Protein AF-A0A7V9LGR0-F1 (afdb_monomer)

Foldseek 3Di:
DLQQCLLVLLQLVQQCCVPPVVRAQQLAEEEEEDCPSHQVQNLVSSLLRLHEYEYEDLDPVSVVVSCVQQSFPEEDPDLVRSLVVRNVCSVVSHRGGYYYNDQLLVSLVVCVVVVPAGQEYEYDAQLLDLLRQDAPPDHPVRSVVVCVPDVVVSSVRSLVRLLSNLVSQVVSVVVVHQYEYAPNCSLVSNVVVPNPCSPVHAASQVVGVVVLLLQLWAFKKKFQPVLDPQLLVVLLVVQCVVPVVPCQFVSCSVSCVVRPGDDGTDMHTGGDGAPRQLVSLLVSLQCLLVCVRPFKMKIKHPLLTLQFKAACRYNLPPLVLPCNPVPVRNVVLQVQLVVLPFPDKDWDDDRHPPGMTGMITIQMRGNDPVSNSSSLR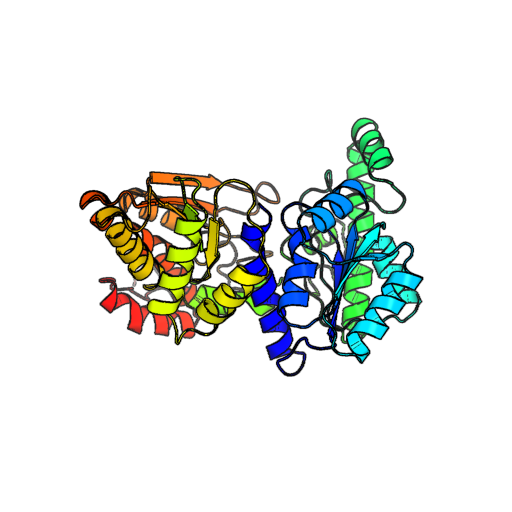NSNSNSVSSLLVNVLSPDPSSVVSCVPRQVVSVHDRDSQHDSPDPPDPPD

pLDDT: mean 94.54, std 8.43, range [40.94, 98.94]

Mean predicted aligned error: 4.14 Å

Sequence (427 aa):
GTQGVIQGTFETLRSVGKLHLGGTLQGKILLCAGMGGMGGNQPRAMTMLGGVAVCCDVDERIIRRRLEIGYADVFASSLDEAIDLATAAASRAKPLGITLIGNAVDVFEECLARGFRPDIVTEMTPAHDPLAYIPSGYTAQEAEQARLRDRDEYFTLSRESMVRQLTAMNAYADRGVVVFEYGNQIRRQCEEHGMADAMRIPGFVAAYLRPLFLEGRGPFRWTCTSGAVSDLARLDDLVLDLFSDDDIAARWIRLAQEHVPIEGLPARVCYLGFGQRKRFGLAVNELIRKGEVKGPVAFSRDNLDSGSIINPTFETENMPDGSDVISDWPYLNGLLNASAMCDLIAIQANYAMGDSVHTGVTMIADGSEEADLRLEAALTVDSGIGVVRHAQAGYGRAQEVAEKVGPAEGLHIPLWWTREATFGPDA

Nearest PDB structures (foldseek):
  2fkn-assembly2_D  TM=9.793E-01  e=2.250E-47  Bacillus subtilis
  1uwl-assembly1_B  TM=9.776E-01  e=9.733E-46  Pseudomonas putida
  2v7g-assembly1_A  TM=9.786E-01  e=1.101E-44  Pseudomonas putida
  8q9v-assembly1_A  TM=9.774E-01  e=1.881E-43  Variovorax sp. RA8
  8q9u-assembly1_A  TM=9.769E-01  e=6.833E-43  Variovorax sp. RA8

Radius of gyration: 21.99 Å; Cα contacts (8 Å, |Δi|>4): 913; chains: 1; bounding box: 70×48×61 Å

Solvent-accessible surface area (backbone atoms only — not comparable to full-atom values): 21393 Å² total; per-residue (Å²): 103,42,63,68,48,28,62,60,53,31,49,35,52,51,36,46,13,52,77,73,50,84,60,46,32,59,38,32,35,35,41,36,24,24,42,54,69,60,29,30,25,54,27,37,28,35,29,79,52,31,7,17,18,43,37,24,30,56,45,58,69,47,51,51,53,32,43,74,64,51,29,34,74,46,80,32,94,43,71,67,52,42,52,51,53,45,52,57,26,20,79,64,51,37,52,40,14,35,36,34,76,33,46,56,39,59,50,48,45,50,37,54,74,72,63,60,77,52,54,31,41,42,43,38,47,51,42,44,38,43,84,72,30,73,29,69,98,50,51,60,68,53,42,57,55,41,52,75,72,41,52,70,61,38,41,49,47,17,38,57,30,43,39,52,35,50,50,40,47,52,53,40,38,75,71,71,28,48,47,36,42,59,71,29,45,50,41,54,49,18,39,80,69,67,41,90,67,32,78,70,55,48,33,41,33,59,75,42,42,44,75,43,20,27,47,14,17,29,40,32,27,39,34,33,70,61,54,43,62,67,35,45,53,55,52,53,51,47,48,40,72,77,33,60,88,39,64,73,46,33,54,46,49,59,50,41,74,76,62,56,72,79,60,83,57,26,61,50,58,50,60,41,27,50,59,47,40,25,58,49,50,50,53,51,19,52,34,29,57,73,58,76,27,84,44,40,36,41,33,35,44,53,35,69,32,45,22,17,47,29,22,46,84,24,78,24,27,83,40,88,67,68,60,23,78,60,60,62,50,16,54,50,37,47,51,50,30,56,76,23,57,41,78,39,78,44,81,49,66,60,76,47,91,91,57,30,45,25,23,35,52,30,40,62,31,69,31,49,75,68,33,44,58,28,43,50,42,24,37,35,52,51,25,37,45,4,16,52,52,37,26,47,41,63,38,64,67,6,40,52,42,42,68,66,48,23,57,80,69,75,39,85,76,83,82,75,67,51,97,76,63,69,92,54,102,85,113

Structure (mmCIF, N/CA/C/O backbone):
data_AF-A0A7V9LGR0-F1
#
_entry.id   AF-A0A7V9LGR0-F1
#
loop_
_atom_site.group_PDB
_atom_site.id
_atom_site.type_symbol
_atom_site.label_atom_id
_atom_site.label_alt_id
_atom_site.label_comp_id
_atom_site.label_asym_id
_atom_site.label_entity_id
_atom_site.label_seq_id
_atom_site.pdbx_PDB_ins_code
_atom_site.Cartn_x
_atom_site.Cartn_y
_atom_site.Cartn_z
_atom_site.occupancy
_atom_site.B_iso_or_equiv
_atom_site.auth_seq_id
_atom_site.auth_comp_id
_atom_site.auth_asym_id
_atom_site.auth_atom_id
_atom_site.pdbx_PDB_model_num
ATOM 1 N N . GLY A 1 1 ? -5.053 9.310 -7.175 1.00 82.62 1 GLY A N 1
ATOM 2 C CA . GLY A 1 1 ? -6.294 9.079 -6.408 1.00 82.62 1 GLY A CA 1
ATOM 3 C C . GLY A 1 1 ? -6.104 7.937 -5.434 1.00 82.62 1 GLY A C 1
ATOM 4 O O . GLY A 1 1 ? -4.977 7.477 -5.261 1.00 82.62 1 GLY A O 1
ATOM 5 N N . THR A 1 2 ? -7.190 7.458 -4.834 1.00 82.12 2 THR A N 1
ATOM 6 C CA . THR A 1 2 ? -7.183 6.351 -3.857 1.00 82.12 2 THR A CA 1
ATOM 7 C C . THR A 1 2 ? -6.748 5.018 -4.487 1.00 82.12 2 THR A C 1
ATOM 9 O O . THR A 1 2 ? -6.239 4.133 -3.799 1.00 82.12 2 THR A O 1
ATOM 12 N N . GLN A 1 3 ? -6.816 4.918 -5.820 1.00 84.81 3 GLN A N 1
ATOM 13 C CA . GLN A 1 3 ? -6.360 3.758 -6.584 1.00 84.81 3 GLN A CA 1
ATOM 14 C C . GLN A 1 3 ? -4.863 3.418 -6.399 1.00 84.81 3 GLN A C 1
ATOM 16 O O . GLN A 1 3 ? -4.482 2.264 -6.554 1.00 84.81 3 GLN A O 1
ATOM 21 N N . GLY A 1 4 ? -3.995 4.374 -6.050 1.00 78.94 4 GLY A N 1
ATOM 22 C CA . GLY A 1 4 ? -2.546 4.114 -5.986 1.00 78.94 4 GLY A CA 1
ATOM 23 C C . GLY A 1 4 ? -2.138 3.004 -5.004 1.00 78.94 4 GLY A C 1
ATOM 24 O O . GLY A 1 4 ? -1.125 2.345 -5.224 1.00 78.94 4 GLY A O 1
ATOM 25 N N . VAL A 1 5 ? -2.943 2.776 -3.958 1.00 87.69 5 VAL A N 1
ATOM 26 C CA . VAL A 1 5 ? -2.609 1.885 -2.831 1.00 87.69 5 VAL A CA 1
ATOM 27 C C . VAL A 1 5 ? -3.546 0.671 -2.728 1.00 87.69 5 VAL A C 1
ATOM 29 O O . VAL A 1 5 ? -3.193 -0.321 -2.096 1.00 87.69 5 VAL A O 1
ATOM 32 N N . ILE A 1 6 ? -4.715 0.688 -3.388 1.00 95.25 6 ILE A N 1
ATOM 33 C CA . ILE A 1 6 ? -5.752 -0.345 -3.193 1.00 95.25 6 ILE A CA 1
ATOM 34 C C . ILE A 1 6 ? -5.278 -1.768 -3.517 1.00 95.25 6 ILE A C 1
ATOM 36 O O . ILE A 1 6 ? -5.672 -2.693 -2.814 1.00 95.25 6 ILE A O 1
ATOM 40 N N . GLN A 1 7 ? -4.415 -1.966 -4.523 1.00 96.94 7 GLN A N 1
ATOM 41 C CA . GLN A 1 7 ? -3.893 -3.305 -4.808 1.00 96.94 7 GLN A CA 1
ATOM 42 C C . GLN A 1 7 ? -2.981 -3.801 -3.687 1.00 96.94 7 GLN A C 1
ATOM 44 O O . GLN A 1 7 ? -3.043 -4.973 -3.340 1.00 96.94 7 GLN A O 1
ATOM 49 N N . GLY A 1 8 ? -2.181 -2.919 -3.081 1.00 96.06 8 GLY A N 1
ATOM 50 C CA . GLY A 1 8 ? -1.379 -3.268 -1.910 1.00 96.06 8 GLY A CA 1
ATOM 51 C C . GLY A 1 8 ? -2.263 -3.767 -0.769 1.00 96.06 8 GLY A C 1
ATOM 52 O O . GLY A 1 8 ? -2.007 -4.834 -0.224 1.00 96.06 8 GLY A O 1
ATOM 53 N N . THR A 1 9 ? -3.358 -3.061 -0.478 1.00 97.81 9 THR A N 1
ATOM 54 C CA . THR A 1 9 ? -4.352 -3.485 0.526 1.00 97.81 9 THR A CA 1
ATOM 55 C C . THR A 1 9 ? -5.044 -4.786 0.160 1.00 97.81 9 THR A C 1
ATOM 57 O O . THR A 1 9 ? -5.190 -5.663 1.010 1.00 97.81 9 THR A O 1
ATOM 60 N N . PHE A 1 10 ? -5.426 -4.947 -1.104 1.00 98.06 10 PHE A N 1
ATOM 61 C CA . PHE A 1 10 ? -6.003 -6.184 -1.617 1.00 98.06 10 PHE A CA 1
ATOM 62 C C . PHE A 1 10 ? -5.042 -7.367 -1.429 1.00 98.06 10 PHE A C 1
ATOM 64 O O . PHE A 1 10 ? -5.436 -8.401 -0.897 1.00 98.06 10 PHE A O 1
ATOM 71 N N . GLU A 1 11 ? -3.769 -7.218 -1.793 1.00 97.62 11 GLU A N 1
ATOM 72 C CA . GLU A 1 11 ? -2.769 -8.279 -1.663 1.00 97.62 11 GLU A CA 1
ATOM 73 C C . GLU A 1 11 ? -2.406 -8.577 -0.205 1.00 97.62 11 GLU A C 1
ATOM 75 O O . GLU A 1 11 ? -2.280 -9.747 0.164 1.00 97.62 11 GLU A O 1
ATOM 80 N N . THR A 1 12 ? -2.327 -7.556 0.654 1.00 98.12 12 THR A N 1
ATOM 81 C CA . THR A 1 12 ? -2.144 -7.739 2.100 1.00 98.12 12 THR A CA 1
ATOM 82 C C . THR A 1 12 ? -3.295 -8.550 2.692 1.00 98.12 12 THR A C 1
ATOM 84 O O . THR A 1 12 ? -3.061 -9.569 3.340 1.00 98.12 12 THR A O 1
ATOM 87 N N . LEU A 1 13 ? -4.547 -8.167 2.422 1.00 98.56 13 LEU A N 1
ATOM 88 C CA . LEU A 1 13 ? -5.721 -8.894 2.915 1.00 98.56 13 LEU A CA 1
ATOM 89 C C . LEU A 1 13 ? -5.797 -10.313 2.333 1.00 98.56 13 LEU A C 1
ATOM 91 O O . LEU A 1 13 ? -6.098 -11.266 3.053 1.00 98.56 13 LEU A O 1
ATOM 95 N N . ARG A 1 14 ? -5.466 -10.497 1.051 1.00 97.50 14 ARG A N 1
ATOM 96 C CA . ARG A 1 14 ? -5.403 -11.823 0.419 1.00 97.50 14 ARG A CA 1
ATOM 97 C C . ARG A 1 14 ? -4.366 -12.725 1.093 1.00 97.50 14 ARG A C 1
ATOM 99 O O . ARG A 1 14 ? -4.645 -13.901 1.335 1.00 97.50 14 ARG A O 1
ATOM 106 N N . SER A 1 15 ? -3.201 -12.173 1.430 1.00 98.06 15 SER A N 1
ATOM 107 C CA . SER A 1 15 ? -2.141 -12.864 2.171 1.00 98.06 15 SER A CA 1
ATOM 108 C C . SER A 1 15 ? -2.604 -13.252 3.580 1.00 98.06 15 SER A C 1
ATOM 110 O O . SER A 1 15 ? -2.469 -14.415 3.966 1.00 98.06 15 SER A O 1
ATOM 112 N N . VAL A 1 16 ? -3.280 -12.345 4.297 1.00 98.56 16 VAL A N 1
ATOM 113 C CA . VAL A 1 16 ? -3.929 -12.640 5.588 1.00 98.56 16 VAL A CA 1
ATOM 114 C C . VAL A 1 16 ? -4.929 -13.792 5.458 1.00 98.56 16 VAL A C 1
ATOM 116 O O . VAL A 1 16 ? -4.884 -14.747 6.237 1.00 98.56 16 VAL A O 1
ATOM 119 N N . GLY A 1 17 ? -5.789 -13.752 4.436 1.00 98.19 17 GLY A N 1
ATOM 120 C CA . GLY A 1 17 ? -6.741 -14.818 4.134 1.00 98.19 17 GLY A CA 1
ATOM 121 C C . GLY A 1 17 ? -6.055 -16.175 3.967 1.00 98.19 17 GLY A C 1
ATOM 122 O O . GLY A 1 17 ? -6.463 -17.163 4.580 1.00 98.19 17 GLY A O 1
ATOM 123 N N . LYS A 1 18 ? -4.969 -16.214 3.185 1.00 97.44 18 LYS A N 1
ATOM 124 C CA . LYS A 1 18 ? -4.166 -17.416 2.919 1.00 97.44 18 LYS A CA 1
ATOM 125 C C . LYS A 1 18 ? -3.465 -17.965 4.160 1.00 97.44 18 LYS A C 1
ATOM 127 O O . LYS A 1 18 ? -3.472 -19.177 4.355 1.00 97.44 18 LYS A O 1
ATOM 132 N N . LEU A 1 19 ? -2.855 -17.101 4.965 1.00 97.81 19 LEU A N 1
ATOM 133 C CA . LEU A 1 19 ? -2.015 -17.512 6.091 1.00 97.81 19 LEU A CA 1
ATOM 134 C C . LEU A 1 19 ? -2.814 -17.835 7.356 1.00 97.81 19 LEU A C 1
ATOM 136 O O . LEU A 1 19 ? -2.396 -18.693 8.129 1.00 97.81 19 LEU A O 1
ATOM 140 N N . HIS A 1 20 ? -3.954 -17.172 7.567 1.00 98.06 20 HIS A N 1
ATOM 141 C CA . HIS A 1 20 ? -4.643 -17.206 8.859 1.00 98.06 20 HIS A CA 1
ATOM 142 C C . HIS A 1 20 ? -6.112 -17.632 8.792 1.00 98.06 20 HIS A C 1
ATOM 144 O O . HIS A 1 20 ? -6.635 -18.130 9.786 1.00 98.06 20 HIS A O 1
ATOM 150 N N . LEU A 1 21 ? -6.793 -17.465 7.651 1.00 97.69 21 LEU A N 1
ATOM 151 C CA . LEU A 1 21 ? -8.257 -17.599 7.563 1.00 97.69 21 LEU A CA 1
ATOM 152 C C . LEU A 1 21 ? -8.716 -18.657 6.546 1.00 97.69 21 LEU A C 1
ATOM 154 O O . LEU A 1 21 ? -9.828 -18.594 6.026 1.00 97.69 21 LEU A O 1
ATOM 158 N N . GLY A 1 22 ? -7.872 -19.656 6.272 1.00 95.44 22 GLY A N 1
ATOM 159 C CA . GLY A 1 22 ? -8.236 -20.810 5.442 1.00 95.44 22 GLY A CA 1
ATOM 160 C C . GLY A 1 22 ? -8.305 -20.525 3.938 1.00 95.44 22 GLY A C 1
ATOM 161 O O . GLY A 1 22 ? -8.948 -21.272 3.207 1.00 95.44 22 GLY A O 1
ATOM 162 N N . GLY A 1 23 ? -7.659 -19.459 3.461 1.00 96.44 23 GLY A N 1
ATOM 163 C CA . GLY A 1 23 ? -7.549 -19.144 2.033 1.00 96.44 23 GLY A CA 1
ATOM 164 C C . GLY A 1 23 ? -8.657 -18.265 1.460 1.00 96.44 23 GLY A C 1
ATOM 165 O O . GLY A 1 23 ? -8.629 -17.983 0.264 1.00 96.44 23 GLY A O 1
ATOM 166 N N . THR A 1 24 ? -9.615 -17.811 2.270 1.00 96.81 24 THR A N 1
ATOM 167 C CA . THR A 1 24 ? -10.736 -16.983 1.804 1.00 96.81 24 THR A CA 1
ATOM 168 C C . THR A 1 24 ? -11.110 -15.904 2.816 1.00 96.81 24 THR A C 1
ATOM 170 O O . THR A 1 24 ? -10.963 -16.092 4.022 1.00 96.81 24 THR A O 1
ATOM 173 N N . LEU A 1 25 ? -11.616 -14.774 2.314 1.00 98.44 25 LEU A N 1
ATOM 174 C CA . LEU A 1 25 ? -12.207 -13.704 3.124 1.00 98.44 25 LEU A CA 1
ATOM 175 C C . LEU A 1 25 ? -13.735 -13.668 3.033 1.00 98.44 25 LEU A C 1
ATOM 177 O O . LEU A 1 25 ? -14.374 -12.813 3.640 1.00 98.44 25 LEU A O 1
ATOM 181 N N . GLN A 1 26 ? -14.340 -14.612 2.314 1.00 98.31 26 GLN A N 1
ATOM 182 C CA . GLN A 1 26 ? -15.788 -14.720 2.246 1.00 98.31 26 GLN A CA 1
ATOM 183 C C . GLN A 1 26 ? -16.376 -14.987 3.637 1.00 98.31 26 GLN A C 1
ATOM 185 O O . GLN A 1 26 ? -15.985 -15.931 4.324 1.00 98.31 26 GLN A O 1
ATOM 190 N N . GLY A 1 27 ? -17.319 -14.138 4.052 1.00 98.00 27 GLY A N 1
ATOM 191 C CA . GLY A 1 27 ? -17.917 -14.206 5.388 1.00 98.00 27 GLY A CA 1
ATOM 192 C C . GLY A 1 27 ? -16.982 -13.780 6.525 1.00 98.00 27 GLY A C 1
ATOM 193 O O . GLY A 1 27 ? -17.302 -14.030 7.684 1.00 98.00 27 GLY A O 1
ATOM 194 N N . LYS A 1 28 ? -15.838 -13.157 6.209 1.00 98.81 28 LYS A N 1
ATOM 195 C CA . LYS A 1 28 ? -14.891 -12.600 7.181 1.00 98.81 28 LYS A CA 1
ATOM 196 C C . LYS A 1 28 ? -15.118 -11.112 7.380 1.00 98.81 28 LYS A C 1
ATOM 198 O O . LYS A 1 28 ? -15.481 -10.415 6.431 1.00 98.81 28 LYS A O 1
ATOM 203 N N . ILE A 1 29 ? -14.892 -10.637 8.601 1.00 98.88 29 ILE A N 1
ATOM 204 C CA . ILE A 1 29 ? -15.074 -9.236 8.983 1.00 98.88 29 ILE A CA 1
ATOM 205 C C . ILE A 1 29 ? -13.719 -8.580 9.253 1.00 98.88 29 ILE A C 1
ATOM 207 O O . ILE A 1 29 ? -12.942 -9.047 10.086 1.00 98.88 29 ILE A O 1
ATOM 211 N N . LEU A 1 30 ? -13.479 -7.458 8.580 1.00 98.94 30 LEU A N 1
ATOM 212 C CA . LEU A 1 30 ? -12.407 -6.508 8.850 1.00 98.94 30 LEU A CA 1
ATOM 213 C C . LEU A 1 30 ? -12.965 -5.334 9.663 1.00 98.94 30 LEU A C 1
ATOM 215 O O . LEU A 1 30 ? -13.876 -4.652 9.197 1.00 98.94 30 LEU A O 1
ATOM 219 N N . LEU A 1 31 ? -12.400 -5.065 10.839 1.00 98.94 31 LEU A N 1
ATOM 220 C CA . LEU A 1 31 ? -12.589 -3.800 11.553 1.00 98.94 31 LEU A CA 1
ATOM 221 C C . LEU A 1 31 ? -11.371 -2.909 11.297 1.00 98.94 31 LEU A C 1
ATOM 223 O O . LEU A 1 31 ? -10.237 -3.328 11.524 1.00 98.94 31 LEU A O 1
ATOM 227 N N . CYS A 1 32 ? -11.595 -1.694 10.805 1.00 98.75 32 CYS A N 1
ATOM 228 C CA . CYS A 1 32 ? -10.516 -0.766 10.493 1.00 98.75 32 CYS A CA 1
ATOM 229 C C . CYS A 1 32 ? -10.887 0.706 10.701 1.00 98.75 32 CYS A C 1
ATOM 231 O O . CYS A 1 32 ? -12.021 1.047 11.054 1.00 98.75 32 CYS A O 1
ATOM 233 N N . ALA A 1 33 ? -9.901 1.583 10.519 1.00 98.56 33 ALA A N 1
ATOM 234 C CA . ALA A 1 33 ? -10.057 3.022 10.675 1.00 98.56 33 ALA A CA 1
ATOM 235 C C . ALA A 1 33 ? -9.258 3.815 9.634 1.00 98.56 33 ALA A C 1
ATOM 237 O O . ALA A 1 33 ? -8.258 3.330 9.095 1.00 98.56 33 ALA A O 1
ATOM 238 N N . GLY A 1 34 ? -9.699 5.051 9.391 1.00 97.50 34 GLY A N 1
ATOM 239 C CA . GLY A 1 34 ? -9.083 6.006 8.473 1.00 97.50 34 GLY A CA 1
ATOM 240 C C . GLY A 1 34 ? -9.626 5.879 7.050 1.00 97.50 34 GLY A C 1
ATOM 241 O O . GLY A 1 34 ? -9.299 4.947 6.323 1.00 97.50 34 GLY A O 1
ATOM 242 N N . MET A 1 35 ? -10.415 6.862 6.615 1.00 96.25 35 MET A N 1
ATOM 243 C CA . MET A 1 35 ? -11.069 6.918 5.298 1.00 96.25 35 MET A CA 1
ATOM 244 C C . MET A 1 35 ? -10.456 7.978 4.368 1.00 96.25 35 MET A C 1
ATOM 246 O O . MET A 1 35 ? -11.022 8.316 3.322 1.00 96.25 35 MET A O 1
ATOM 250 N N . GLY A 1 36 ? -9.273 8.488 4.731 1.00 93.44 36 GLY A N 1
ATOM 251 C CA . GLY A 1 36 ? -8.513 9.502 3.998 1.00 93.44 36 GLY A CA 1
ATOM 252 C C . GLY A 1 36 ? -8.037 9.062 2.606 1.00 93.44 36 GLY A C 1
ATOM 253 O O . GLY A 1 36 ? -8.588 8.158 1.982 1.00 93.44 36 GLY A O 1
ATOM 254 N N . GLY A 1 37 ? -7.026 9.745 2.056 1.00 89.62 37 GLY A N 1
ATOM 255 C CA . GLY A 1 37 ? -6.510 9.511 0.693 1.00 89.62 37 GLY A CA 1
ATOM 256 C C . GLY A 1 37 ? -6.184 8.046 0.390 1.00 89.62 37 GLY A C 1
ATOM 257 O O . GLY A 1 37 ? -6.645 7.507 -0.618 1.00 89.62 37 GLY A O 1
ATOM 258 N N . MET A 1 38 ? -5.433 7.418 1.297 1.00 91.00 38 MET A N 1
ATOM 259 C CA . MET A 1 38 ? -5.029 6.014 1.218 1.00 91.00 38 MET A CA 1
ATOM 260 C C . MET A 1 38 ? -6.036 5.113 1.940 1.00 91.00 38 MET A C 1
ATOM 262 O O . MET A 1 38 ? -6.642 4.270 1.292 1.00 91.00 38 MET A O 1
ATOM 266 N N . GLY A 1 39 ? -6.308 5.356 3.228 1.00 94.12 39 GLY A N 1
ATOM 267 C CA . GLY A 1 39 ? -7.173 4.502 4.058 1.00 94.12 39 GLY A CA 1
ATOM 268 C C . GLY A 1 39 ? -8.587 4.247 3.525 1.00 94.12 39 GLY A C 1
ATOM 269 O O . GLY A 1 39 ? -9.145 3.175 3.756 1.00 94.12 39 GLY A O 1
ATOM 270 N N . GLY A 1 40 ? -9.131 5.154 2.704 1.00 95.25 40 GLY A N 1
ATOM 271 C CA . GLY A 1 40 ? -10.428 4.963 2.053 1.00 95.25 40 GLY A CA 1
ATOM 272 C C . GLY A 1 40 ? -10.513 3.741 1.131 1.00 95.25 40 GLY A C 1
ATOM 273 O O . GLY A 1 40 ? -11.614 3.357 0.760 1.00 95.25 40 GLY A O 1
ATOM 274 N N . ASN A 1 41 ? -9.392 3.109 0.761 1.00 95.62 41 ASN A N 1
ATOM 275 C CA . ASN A 1 41 ? -9.405 1.893 -0.053 1.00 95.62 41 ASN A CA 1
ATOM 276 C C . ASN A 1 41 ? -9.756 0.608 0.725 1.00 95.62 41 ASN A C 1
ATOM 278 O O . ASN A 1 41 ? -10.132 -0.381 0.091 1.00 95.62 41 ASN A O 1
ATOM 282 N N . GLN A 1 42 ? -9.650 0.616 2.062 1.00 98.00 42 GLN A N 1
ATOM 283 C CA . GLN A 1 42 ? -9.774 -0.585 2.899 1.00 98.00 42 GLN A CA 1
ATOM 284 C C . GLN A 1 42 ? -11.109 -1.325 2.700 1.00 98.00 42 GLN A C 1
ATOM 286 O O . GLN A 1 42 ? -11.075 -2.540 2.471 1.00 98.00 42 GLN A O 1
ATOM 291 N N . PRO A 1 43 ? -12.283 -0.651 2.692 1.00 98.25 43 PRO A N 1
ATOM 292 C CA . PRO A 1 43 ? -13.553 -1.352 2.520 1.00 98.25 43 PRO A CA 1
ATOM 293 C C . PRO A 1 43 ? -13.687 -1.981 1.132 1.00 98.25 43 PRO A C 1
ATOM 295 O O . PRO A 1 43 ? -14.107 -3.134 1.003 1.00 98.25 43 PRO A O 1
ATOM 298 N N . ARG A 1 44 ? -13.284 -1.264 0.075 1.00 97.94 44 ARG A N 1
ATOM 299 C CA . ARG A 1 44 ? -13.352 -1.799 -1.288 1.00 97.94 44 ARG A CA 1
ATOM 300 C C . ARG A 1 44 ? -12.392 -2.971 -1.493 1.00 97.94 44 ARG A C 1
ATOM 302 O O . ARG A 1 44 ? -12.806 -3.977 -2.057 1.00 97.94 44 ARG A O 1
ATOM 309 N N . ALA A 1 45 ? -11.165 -2.899 -0.975 1.00 98.12 45 ALA A N 1
ATOM 310 C CA . ALA A 1 45 ? -10.212 -4.011 -1.037 1.00 98.12 45 ALA A CA 1
ATOM 311 C C . ALA A 1 45 ? -10.769 -5.286 -0.375 1.00 98.12 45 ALA A C 1
ATOM 313 O O . ALA A 1 45 ? -10.697 -6.368 -0.958 1.00 98.12 45 ALA A O 1
ATOM 314 N N . MET A 1 46 ? -11.382 -5.152 0.807 1.00 98.62 46 MET A N 1
ATOM 315 C CA . MET A 1 46 ? -12.004 -6.272 1.519 1.00 98.62 46 MET A CA 1
ATOM 316 C C . MET A 1 46 ? -13.202 -6.855 0.756 1.00 98.62 46 MET A C 1
ATOM 318 O O . MET A 1 46 ? -13.320 -8.073 0.610 1.00 98.62 46 MET A O 1
ATOM 322 N N . THR A 1 47 ? -14.082 -6.002 0.224 1.00 98.56 47 THR A N 1
ATOM 323 C CA . THR A 1 47 ? -15.277 -6.460 -0.510 1.00 98.56 47 THR A CA 1
ATOM 324 C C . THR A 1 47 ? -14.940 -7.129 -1.842 1.00 98.56 47 THR A C 1
ATOM 326 O O . THR A 1 47 ? -15.568 -8.130 -2.182 1.00 98.56 47 THR A O 1
ATOM 329 N N . MET A 1 48 ? -13.895 -6.678 -2.547 1.00 97.88 48 MET A N 1
ATOM 330 C CA . MET A 1 48 ? -13.367 -7.345 -3.752 1.00 97.88 48 MET A CA 1
ATOM 331 C C . MET A 1 48 ? -12.844 -8.767 -3.473 1.00 97.88 48 MET A C 1
ATOM 333 O O . MET A 1 48 ? -12.748 -9.587 -4.386 1.00 97.88 48 MET A O 1
ATOM 337 N N . LEU A 1 49 ? -12.514 -9.083 -2.216 1.00 98.12 49 LEU A N 1
ATOM 338 C CA . LEU A 1 49 ? -12.115 -10.422 -1.763 1.00 98.12 49 LEU A CA 1
ATOM 339 C C . LEU A 1 49 ? -13.285 -11.240 -1.193 1.00 98.12 49 LEU A C 1
ATOM 341 O O . LEU A 1 49 ? -13.082 -12.339 -0.677 1.00 98.12 49 LEU A O 1
ATOM 345 N N . GLY A 1 50 ? -14.510 -10.724 -1.297 1.00 97.88 50 GLY A N 1
ATOM 346 C CA . GLY A 1 50 ? -15.722 -11.379 -0.816 1.00 97.88 50 GLY A CA 1
ATOM 347 C C . GLY A 1 50 ? -16.073 -11.079 0.648 1.00 97.88 50 GLY A C 1
ATOM 348 O O . GLY A 1 50 ? -17.033 -11.644 1.176 1.00 97.88 50 GLY A O 1
ATOM 349 N N . GLY A 1 51 ? -15.283 -10.233 1.311 1.00 98.69 51 GLY A N 1
ATOM 350 C CA . GLY A 1 51 ? -15.377 -9.963 2.738 1.00 98.69 51 GLY A CA 1
ATOM 351 C C . GLY A 1 51 ? -16.270 -8.788 3.116 1.00 98.69 51 GLY A C 1
ATOM 352 O O . GLY A 1 51 ? -16.816 -8.075 2.273 1.00 98.69 51 GLY A O 1
ATOM 353 N N . VAL A 1 52 ? -16.393 -8.581 4.422 1.00 98.94 52 VAL A N 1
ATOM 354 C CA . VAL A 1 52 ? -17.129 -7.475 5.036 1.00 98.94 52 VAL A CA 1
ATOM 355 C C . VAL A 1 52 ? -16.139 -6.556 5.735 1.00 98.94 52 VAL A C 1
ATOM 357 O O . VAL A 1 52 ? -15.230 -7.032 6.411 1.00 98.94 52 VAL A O 1
ATOM 360 N N . ALA A 1 53 ? -16.309 -5.247 5.597 1.00 98.88 53 ALA A N 1
ATOM 361 C CA . ALA A 1 53 ? -15.492 -4.259 6.289 1.00 98.88 53 ALA A CA 1
ATOM 362 C C . ALA A 1 53 ? -16.365 -3.293 7.084 1.00 98.88 53 ALA A C 1
ATOM 364 O O . ALA A 1 53 ? -17.377 -2.822 6.577 1.00 98.88 53 ALA A O 1
ATOM 365 N N . VAL A 1 54 ? -15.930 -2.958 8.295 1.00 98.88 54 VAL A N 1
ATOM 366 C CA . VAL A 1 54 ? -16.404 -1.815 9.077 1.00 98.88 54 VAL A CA 1
ATOM 367 C C . VAL A 1 54 ? -15.231 -0.853 9.196 1.00 98.88 54 VAL A C 1
ATOM 369 O O . VAL A 1 54 ? -14.218 -1.198 9.801 1.00 98.88 54 VAL A O 1
ATOM 372 N N . CYS A 1 55 ? -15.344 0.329 8.594 1.00 98.75 55 CYS A N 1
ATOM 373 C CA . CYS A 1 55 ? -14.306 1.354 8.645 1.00 98.75 55 CYS A CA 1
ATOM 374 C C . CYS A 1 55 ? -14.840 2.631 9.285 1.00 98.75 55 CYS A C 1
ATOM 376 O O . CYS A 1 55 ? -15.791 3.234 8.779 1.00 98.75 55 CYS A O 1
ATOM 378 N N . CYS A 1 56 ? -14.216 3.050 10.383 1.00 98.44 56 CYS A N 1
ATOM 379 C CA . CYS A 1 56 ? -14.559 4.303 11.042 1.00 98.44 56 CYS A CA 1
ATOM 380 C C . CYS A 1 56 ? -13.661 5.465 10.599 1.00 98.44 56 CYS A C 1
ATOM 382 O O . CYS A 1 56 ? -12.492 5.284 10.249 1.00 98.44 56 CYS A O 1
ATOM 384 N N . ASP A 1 57 ? -14.232 6.665 10.599 1.00 98.44 57 ASP A N 1
ATOM 385 C CA . ASP A 1 57 ? -13.510 7.931 10.490 1.00 98.44 57 ASP A CA 1
ATOM 386 C C . ASP A 1 57 ? -14.286 8.999 11.270 1.00 98.44 57 ASP A C 1
ATOM 388 O O . ASP A 1 57 ? -15.510 8.929 11.397 1.00 98.44 57 ASP A O 1
ATOM 392 N N . VAL A 1 58 ? -13.584 9.986 11.812 1.00 97.38 58 VAL A N 1
ATOM 393 C CA . VAL A 1 58 ? -14.197 11.060 12.599 1.00 97.38 58 VAL A CA 1
ATOM 394 C C . VAL A 1 58 ? -14.776 12.168 11.711 1.00 97.38 58 VAL A C 1
ATOM 396 O O . VAL A 1 58 ? -15.676 12.888 12.141 1.00 97.38 58 VAL A O 1
ATOM 399 N N . ASP A 1 59 ? -14.300 12.313 10.468 1.00 96.06 59 ASP A N 1
ATOM 400 C CA . ASP A 1 59 ? -14.784 13.330 9.534 1.00 96.06 59 ASP A C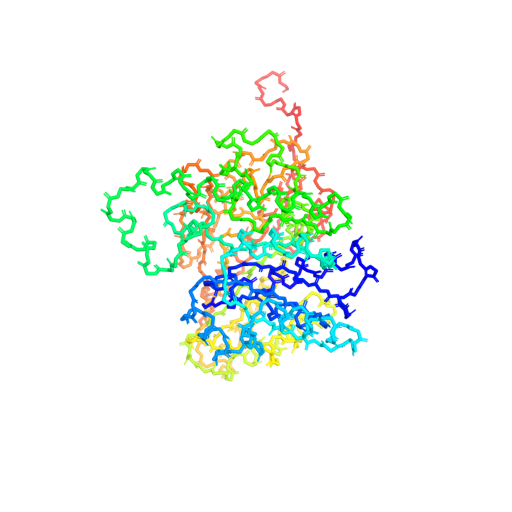A 1
ATOM 401 C C . ASP A 1 59 ? -15.822 12.752 8.561 1.00 96.06 59 ASP A C 1
ATOM 403 O O . ASP A 1 59 ? -15.516 12.091 7.562 1.00 96.06 59 ASP A O 1
ATOM 407 N N . GLU A 1 60 ? -17.087 13.081 8.814 1.00 95.75 60 GLU A N 1
ATOM 408 C CA . GLU A 1 60 ? -18.217 12.708 7.964 1.00 95.75 60 GLU A CA 1
ATOM 409 C C . GLU A 1 60 ? -18.026 13.107 6.491 1.00 95.75 60 GLU A C 1
ATOM 411 O O . GLU A 1 60 ? -18.458 12.385 5.589 1.00 95.75 60 GLU A O 1
ATOM 416 N N . ARG A 1 61 ? -17.360 14.236 6.215 1.00 95.94 61 ARG A N 1
ATOM 417 C CA . ARG A 1 61 ? -17.149 14.715 4.839 1.00 95.94 61 ARG A CA 1
ATOM 418 C C . ARG A 1 61 ? -16.275 13.743 4.057 1.00 95.94 61 ARG A C 1
ATOM 420 O O . ARG A 1 61 ? -16.537 13.493 2.879 1.00 95.94 61 ARG A O 1
ATOM 427 N N . ILE A 1 62 ? -15.264 13.173 4.714 1.00 95.50 62 ILE A N 1
ATOM 428 C CA . ILE A 1 62 ? -14.374 12.170 4.126 1.00 95.50 62 ILE A CA 1
ATOM 429 C C . ILE A 1 62 ? -15.165 10.892 3.833 1.00 95.50 62 ILE A C 1
ATOM 431 O O . ILE A 1 62 ? -15.100 10.381 2.714 1.00 95.50 62 ILE A O 1
ATOM 435 N N . ILE A 1 63 ? -15.974 10.421 4.787 1.00 96.88 63 ILE A N 1
ATOM 436 C CA . ILE A 1 63 ? -16.830 9.237 4.610 1.00 96.88 63 ILE A CA 1
ATOM 437 C C . ILE A 1 63 ? -17.776 9.411 3.420 1.00 96.88 63 ILE A C 1
ATOM 439 O O . ILE A 1 63 ? -17.807 8.565 2.522 1.00 96.88 63 ILE A O 1
ATOM 443 N N . ARG A 1 64 ? -18.509 10.531 3.374 1.00 96.69 64 ARG A N 1
ATOM 444 C CA . ARG A 1 64 ? -19.451 10.832 2.287 1.00 96.69 64 ARG A CA 1
ATOM 445 C C . ARG A 1 64 ? -18.754 10.825 0.934 1.00 96.69 64 ARG A C 1
ATOM 447 O O . ARG A 1 64 ? -19.234 10.177 0.009 1.00 96.69 64 ARG A O 1
ATOM 454 N N . ARG A 1 65 ? -17.566 11.428 0.845 1.00 95.00 65 ARG A N 1
ATOM 455 C CA . ARG A 1 65 ? -16.766 11.424 -0.382 1.00 95.00 65 ARG A CA 1
ATOM 456 C C . ARG A 1 65 ? -16.384 10.012 -0.841 1.00 95.00 65 ARG A C 1
ATOM 458 O O . ARG A 1 65 ? -16.367 9.751 -2.042 1.00 95.00 65 ARG A O 1
ATOM 465 N N . ARG A 1 66 ? -16.070 9.091 0.078 1.00 94.94 66 ARG A N 1
ATOM 466 C CA . ARG A 1 66 ? -15.734 7.693 -0.265 1.00 94.94 66 ARG A CA 1
ATOM 467 C C . ARG A 1 66 ? -16.940 6.881 -0.709 1.00 94.94 66 ARG A C 1
ATOM 469 O O . ARG A 1 66 ? -16.797 6.092 -1.642 1.00 94.94 66 ARG A O 1
ATOM 476 N N . LEU A 1 67 ? -18.101 7.106 -0.100 1.00 95.88 67 LEU A N 1
ATOM 477 C CA . LEU A 1 67 ? -19.364 6.516 -0.546 1.00 95.88 67 LEU A CA 1
ATOM 478 C C . LEU A 1 67 ? -19.733 7.009 -1.951 1.00 95.88 67 LEU A C 1
ATOM 480 O O . LEU A 1 67 ? -20.005 6.196 -2.825 1.00 95.88 67 LEU A O 1
ATOM 484 N N . GLU A 1 68 ? -19.653 8.321 -2.196 1.00 95.31 68 GLU A N 1
ATOM 485 C CA . GLU A 1 68 ? -19.952 8.929 -3.502 1.00 95.31 68 GLU A CA 1
ATOM 486 C C . GLU A 1 68 ? -19.081 8.377 -4.638 1.00 95.31 68 GLU A C 1
ATOM 488 O O . GLU A 1 68 ? -19.576 8.157 -5.741 1.00 95.31 68 GLU A O 1
ATOM 493 N N . ILE A 1 69 ? -17.786 8.156 -4.384 1.00 93.19 69 ILE A N 1
ATOM 494 C CA . ILE A 1 69 ? -16.857 7.615 -5.390 1.00 93.19 69 ILE A CA 1
ATOM 495 C C . ILE A 1 69 ? -17.005 6.086 -5.539 1.00 93.19 69 ILE A C 1
ATOM 497 O O . ILE A 1 69 ? -16.586 5.528 -6.549 1.00 93.19 69 ILE A O 1
ATOM 501 N N . GLY A 1 70 ? -17.605 5.395 -4.564 1.00 94.06 70 GLY A N 1
ATOM 502 C CA . GLY A 1 70 ? -17.809 3.944 -4.603 1.00 94.06 70 GLY A CA 1
ATOM 503 C C . GLY A 1 70 ? -16.701 3.116 -3.943 1.00 94.06 70 GLY A C 1
ATOM 504 O O . GLY A 1 70 ? -16.541 1.939 -4.266 1.00 94.06 70 GLY A O 1
ATOM 505 N N . TYR A 1 71 ? -15.946 3.682 -2.997 1.00 96.00 71 TYR A N 1
ATOM 506 C CA . TYR A 1 71 ? -14.956 2.940 -2.195 1.00 96.00 71 TYR A CA 1
ATOM 507 C C . TYR A 1 71 ? -15.539 2.283 -0.927 1.00 96.00 71 TYR A C 1
ATOM 509 O O . TYR A 1 71 ? -14.848 1.525 -0.248 1.00 96.00 71 TYR A O 1
ATOM 517 N N . ALA A 1 72 ? -16.810 2.539 -0.625 1.00 96.81 72 ALA A N 1
ATOM 518 C CA . ALA A 1 72 ? -17.604 1.839 0.381 1.00 96.81 72 ALA A CA 1
ATOM 519 C C . ALA A 1 72 ? -19.061 1.744 -0.100 1.00 96.81 72 ALA A C 1
ATOM 521 O O . ALA A 1 72 ? -19.417 2.393 -1.085 1.00 96.81 72 ALA A O 1
ATOM 522 N N . ASP A 1 73 ? -19.890 0.942 0.571 1.00 98.12 73 ASP A N 1
ATOM 523 C CA . ASP A 1 73 ? -21.238 0.616 0.092 1.00 98.12 73 ASP A CA 1
ATOM 524 C C . ASP A 1 73 ? -22.344 1.284 0.919 1.00 98.12 73 ASP A C 1
ATOM 526 O O . ASP A 1 73 ? -23.322 1.773 0.356 1.00 98.12 73 ASP A O 1
ATOM 530 N N . VAL A 1 74 ? -22.218 1.296 2.252 1.00 98.50 74 VAL A N 1
ATOM 531 C CA . VAL A 1 74 ? -23.272 1.793 3.150 1.00 98.50 74 VAL A CA 1
ATOM 532 C C . VAL A 1 74 ? -22.719 2.617 4.305 1.00 98.50 74 VAL A C 1
ATOM 534 O O . VAL A 1 74 ? -21.611 2.390 4.788 1.00 98.50 74 VAL A O 1
ATOM 537 N N . PHE A 1 75 ? -23.544 3.548 4.773 1.00 98.44 75 PHE A N 1
ATOM 538 C CA . PHE A 1 75 ? -23.314 4.341 5.970 1.00 98.44 75 PHE A CA 1
ATOM 539 C C . PHE A 1 75 ? -24.133 3.780 7.134 1.00 98.44 75 PHE A C 1
ATOM 541 O O . PHE A 1 75 ? -25.351 3.683 7.009 1.00 98.44 75 PHE A O 1
ATOM 548 N N . ALA A 1 76 ? -23.481 3.438 8.244 1.00 98.50 76 ALA A N 1
ATOM 549 C CA . ALA A 1 76 ? -24.149 3.078 9.489 1.00 98.50 76 ALA A CA 1
ATOM 550 C C . ALA A 1 76 ? -24.310 4.317 10.380 1.00 98.50 76 ALA A C 1
ATOM 552 O O . ALA A 1 76 ? -23.362 5.073 10.596 1.00 98.50 76 ALA A O 1
ATOM 553 N N . SER A 1 77 ? -25.514 4.512 10.911 1.00 96.88 77 SER A N 1
ATOM 554 C CA . SER A 1 77 ? -25.870 5.640 11.778 1.00 96.88 77 SER A CA 1
ATOM 555 C C . SER A 1 77 ? -25.411 5.466 13.228 1.00 96.88 77 SER A C 1
ATOM 557 O O . SER A 1 77 ? -25.375 6.437 13.983 1.00 96.88 77 SER A O 1
ATOM 559 N N . SER A 1 78 ? -25.046 4.245 13.622 1.00 98.38 78 SER A N 1
ATOM 560 C CA . SER A 1 78 ? -24.538 3.918 14.952 1.00 98.38 78 SER A CA 1
ATOM 561 C C . SER A 1 78 ? -23.608 2.707 14.913 1.00 98.38 78 SER A C 1
ATOM 563 O O . SER A 1 78 ? -23.574 1.950 13.939 1.00 98.38 78 SER A O 1
ATOM 565 N N . LEU A 1 79 ? -22.865 2.499 16.003 1.00 98.56 79 LEU A N 1
ATOM 566 C CA . LEU A 1 79 ? -22.045 1.303 16.164 1.00 98.56 79 LEU A CA 1
ATOM 567 C C . LEU A 1 79 ? -22.894 0.020 16.216 1.00 98.56 79 LEU A C 1
ATOM 569 O O . LEU A 1 79 ? -22.481 -0.992 15.656 1.00 98.56 79 LEU A O 1
ATOM 573 N N . ASP A 1 80 ? -24.080 0.071 16.834 1.00 98.50 80 ASP A N 1
ATOM 574 C CA . ASP A 1 80 ? -25.014 -1.065 16.859 1.00 98.50 80 ASP A CA 1
ATOM 575 C C . ASP A 1 80 ? -25.396 -1.488 15.441 1.00 98.50 80 ASP A C 1
ATOM 577 O O . ASP A 1 80 ? -25.232 -2.646 15.063 1.00 98.50 80 ASP A O 1
ATOM 581 N N . GLU A 1 81 ? -25.817 -0.522 14.621 1.00 98.69 81 GLU A N 1
ATOM 582 C CA . GLU A 1 81 ? -26.182 -0.782 13.232 1.00 98.69 81 GLU A CA 1
ATOM 583 C C . GLU A 1 81 ? -24.988 -1.319 12.433 1.00 98.69 81 GLU A C 1
ATOM 585 O O . GLU A 1 81 ? -25.139 -2.257 11.651 1.00 98.69 81 GLU A O 1
ATOM 590 N N . ALA A 1 82 ? -23.786 -0.769 12.642 1.00 98.81 82 ALA A N 1
ATOM 591 C CA . ALA A 1 82 ? -22.582 -1.237 11.962 1.00 98.81 82 ALA A CA 1
ATOM 592 C C . ALA A 1 82 ? -22.269 -2.710 12.285 1.00 98.81 82 ALA A C 1
ATOM 594 O O . ALA A 1 82 ? -21.986 -3.491 11.373 1.00 98.81 82 ALA A O 1
ATOM 595 N N . ILE A 1 83 ? -22.353 -3.103 13.561 1.00 98.75 83 ILE A N 1
ATOM 596 C CA . ILE A 1 83 ? -22.125 -4.483 14.017 1.00 98.75 83 ILE A CA 1
ATOM 597 C C . ILE A 1 83 ? -23.209 -5.425 13.477 1.00 98.75 83 ILE A C 1
ATOM 599 O O . ILE A 1 83 ? -22.884 -6.513 12.985 1.00 98.75 83 ILE A O 1
ATOM 603 N N . ASP A 1 84 ? -24.476 -5.011 13.516 1.00 98.69 84 ASP A N 1
ATOM 604 C CA . ASP A 1 84 ? -25.605 -5.802 13.019 1.00 98.69 84 ASP A CA 1
ATOM 605 C C . ASP A 1 84 ? -25.496 -6.044 11.510 1.00 98.69 84 ASP A C 1
ATOM 607 O O . ASP A 1 84 ? -25.596 -7.185 11.042 1.00 98.69 84 ASP A O 1
ATOM 611 N N . LEU A 1 85 ? -25.221 -4.988 10.738 1.00 98.81 85 LEU A N 1
ATOM 612 C CA . LEU A 1 85 ? -24.993 -5.081 9.298 1.00 98.81 85 LEU A CA 1
ATOM 613 C C . LEU A 1 85 ? -23.810 -5.997 8.986 1.00 98.81 85 LEU A C 1
ATOM 615 O O . LEU A 1 85 ? -23.933 -6.868 8.120 1.00 98.81 85 LEU A O 1
ATOM 619 N N . ALA A 1 86 ? -22.692 -5.837 9.700 1.00 98.88 86 ALA A N 1
ATOM 620 C CA . ALA A 1 86 ? -21.490 -6.622 9.460 1.00 98.88 86 ALA A CA 1
ATOM 621 C C . ALA A 1 86 ? -21.727 -8.112 9.728 1.00 98.88 86 ALA A C 1
ATOM 623 O O . ALA A 1 86 ? -21.439 -8.959 8.880 1.00 98.88 86 ALA A O 1
ATOM 624 N N . THR A 1 87 ? -22.334 -8.432 10.870 1.00 98.69 87 THR A N 1
ATOM 625 C CA . THR A 1 87 ? -22.631 -9.809 11.286 1.00 98.69 87 THR A CA 1
ATOM 626 C C . THR A 1 87 ? -23.643 -10.469 10.345 1.00 98.69 87 THR A C 1
ATOM 628 O O . THR A 1 87 ? -23.480 -11.622 9.925 1.00 98.69 87 THR A O 1
ATOM 631 N N . ALA A 1 88 ? -24.681 -9.734 9.940 1.00 98.75 88 ALA A N 1
ATOM 632 C CA . ALA A 1 88 ? -25.691 -10.236 9.016 1.00 98.75 88 ALA A CA 1
ATOM 633 C C . ALA A 1 88 ? -25.151 -10.403 7.582 1.00 98.75 88 ALA A C 1
ATOM 635 O O . ALA A 1 88 ? -25.590 -11.292 6.850 1.00 98.75 88 ALA A O 1
ATOM 636 N N . ALA A 1 89 ? -24.224 -9.554 7.137 1.00 98.81 89 ALA A N 1
ATOM 637 C CA . ALA A 1 89 ? -23.568 -9.694 5.837 1.00 98.81 89 ALA A CA 1
ATOM 638 C C . ALA A 1 89 ? -22.594 -10.882 5.832 1.00 98.81 89 ALA A C 1
ATOM 640 O O . ALA A 1 89 ? -22.665 -11.727 4.937 1.00 98.81 89 ALA A O 1
ATOM 641 N N . ALA A 1 90 ? -21.773 -11.002 6.878 1.00 98.69 90 ALA A N 1
ATOM 642 C CA . ALA A 1 90 ? -20.790 -12.068 7.031 1.00 98.69 90 ALA A CA 1
ATOM 643 C C . ALA A 1 90 ? -21.448 -13.455 7.096 1.00 98.69 90 ALA A C 1
ATOM 645 O O . ALA A 1 90 ? -21.066 -14.354 6.348 1.00 98.69 90 ALA A O 1
ATOM 646 N N . SER A 1 91 ? -22.509 -13.610 7.898 1.00 98.44 91 SER A N 1
ATOM 647 C CA . SER A 1 91 ? -23.273 -14.869 7.996 1.00 98.44 91 SER A CA 1
ATOM 648 C C . SER 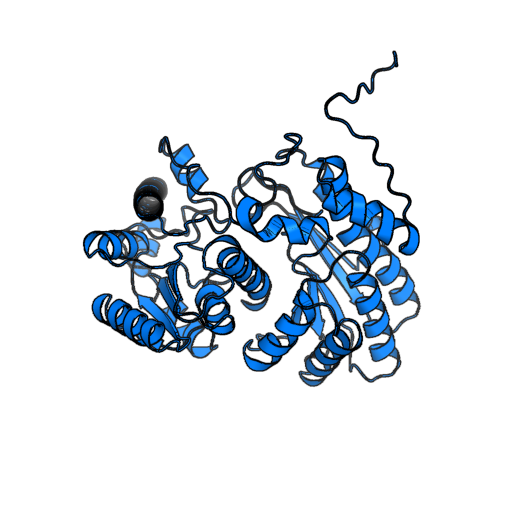A 1 91 ? -23.940 -15.296 6.684 1.00 98.44 91 SER A C 1
ATOM 650 O O . SER A 1 91 ? -24.164 -16.484 6.463 1.00 98.44 91 SER A O 1
ATOM 652 N N . ARG A 1 92 ? -24.232 -14.342 5.792 1.00 98.38 92 ARG A N 1
ATOM 653 C CA . ARG A 1 92 ? -24.771 -14.593 4.446 1.00 98.38 92 ARG A CA 1
ATOM 654 C C . ARG A 1 92 ? -23.699 -14.620 3.362 1.00 98.38 92 ARG A C 1
ATOM 656 O O . ARG A 1 92 ? -24.054 -14.684 2.187 1.00 98.38 92 ARG A O 1
ATOM 663 N N . ALA A 1 93 ? -22.420 -14.542 3.735 1.00 97.88 93 ALA A N 1
ATOM 664 C CA . ALA A 1 93 ? -21.302 -14.487 2.801 1.00 97.88 93 ALA A CA 1
ATOM 665 C C . ALA A 1 93 ? -21.463 -13.390 1.726 1.00 97.88 93 ALA A C 1
ATOM 667 O O . ALA A 1 93 ? -21.043 -13.561 0.579 1.00 97.88 93 ALA A O 1
ATOM 668 N N . LYS A 1 94 ? -22.108 -12.276 2.100 1.00 98.50 94 LYS A N 1
ATOM 669 C CA . LYS A 1 94 ? -22.371 -11.132 1.228 1.00 98.50 94 LYS A CA 1
ATOM 670 C C . LYS A 1 94 ? -21.293 -10.069 1.468 1.00 98.50 94 LYS A C 1
ATOM 672 O O . LYS A 1 94 ? -21.218 -9.575 2.592 1.00 98.50 94 LYS A O 1
ATOM 677 N N . PRO A 1 95 ? -20.519 -9.671 0.445 1.00 98.62 95 PRO A N 1
ATOM 678 C CA . PRO A 1 95 ? -19.539 -8.605 0.598 1.00 98.62 95 PRO A CA 1
ATOM 679 C C . PRO A 1 95 ? -20.239 -7.287 0.931 1.00 98.62 95 PRO A C 1
ATOM 681 O O . PRO A 1 95 ? -21.267 -6.968 0.324 1.00 98.62 95 PRO A O 1
ATOM 684 N N . LEU A 1 96 ? -19.721 -6.549 1.913 1.00 98.88 96 LEU A N 1
ATOM 685 C CA . LEU A 1 96 ? -20.288 -5.262 2.319 1.00 98.88 96 LEU A CA 1
ATOM 686 C C . LEU A 1 96 ? -19.243 -4.357 2.983 1.00 98.88 96 LEU A C 1
ATOM 688 O O . LEU A 1 96 ? -18.650 -4.727 3.994 1.00 98.88 96 LEU A O 1
ATOM 692 N N . GLY A 1 97 ? -19.041 -3.164 2.433 1.00 98.69 97 GLY A N 1
ATOM 693 C CA . GLY A 1 97 ? -18.221 -2.101 3.003 1.00 98.69 97 GLY A CA 1
ATOM 694 C C . GLY A 1 97 ? -19.084 -1.103 3.768 1.00 98.69 97 GLY A C 1
ATOM 695 O O . GLY A 1 97 ? -19.849 -0.350 3.167 1.00 98.69 97 GLY A O 1
ATOM 696 N N . ILE A 1 98 ? -18.946 -1.092 5.088 1.00 98.88 98 ILE A N 1
ATOM 697 C CA . ILE A 1 98 ? -19.723 -0.287 6.029 1.00 98.88 98 ILE A CA 1
ATOM 698 C C . ILE A 1 98 ? -18.837 0.841 6.551 1.00 98.88 98 ILE A C 1
ATOM 700 O O . ILE A 1 98 ? -17.726 0.600 7.023 1.00 98.88 98 ILE A O 1
ATOM 704 N N . THR A 1 99 ? -19.335 2.071 6.499 1.00 98.75 99 THR A N 1
ATOM 705 C CA . THR A 1 99 ? -18.670 3.240 7.086 1.00 98.75 99 THR A CA 1
ATOM 706 C C . THR A 1 99 ? -19.391 3.697 8.343 1.00 98.75 99 THR A C 1
ATOM 708 O O . THR A 1 99 ? -20.622 3.700 8.360 1.00 98.75 99 THR A O 1
ATOM 711 N N . LEU A 1 100 ? -18.644 4.150 9.345 1.00 98.44 100 LEU A N 1
ATOM 712 C CA . LEU A 1 100 ? -19.175 4.637 10.618 1.00 98.44 100 LEU A CA 1
ATOM 713 C C . LEU A 1 100 ? -18.497 5.957 11.002 1.00 98.44 100 LEU A C 1
ATOM 715 O O . LEU A 1 100 ? -17.272 6.047 10.952 1.00 98.44 100 LEU A O 1
ATOM 719 N N . ILE A 1 101 ? -19.270 6.963 11.422 1.00 98.12 101 ILE A N 1
ATOM 720 C CA . ILE A 1 101 ? -18.679 8.150 12.057 1.00 98.12 101 ILE A CA 1
ATOM 721 C C . ILE A 1 101 ? -18.257 7.770 13.471 1.00 98.12 101 ILE A C 1
ATOM 723 O O . ILE A 1 101 ? -19.086 7.343 14.273 1.00 98.12 101 ILE A O 1
ATOM 727 N N . GLY A 1 102 ? -16.981 7.949 13.782 1.00 97.75 102 GLY A N 1
ATOM 728 C CA . GLY A 1 102 ? -16.458 7.709 15.119 1.00 97.75 102 GLY A CA 1
ATOM 729 C C . GLY A 1 102 ? -14.949 7.870 15.180 1.00 97.75 102 GLY A C 1
ATOM 730 O O . GLY A 1 102 ? -14.249 7.660 14.189 1.00 97.75 102 GLY A O 1
ATOM 731 N N . ASN A 1 103 ? -14.446 8.239 16.357 1.00 98.56 103 ASN A N 1
ATOM 732 C CA . ASN A 1 103 ? -13.015 8.189 16.612 1.00 98.56 103 ASN A CA 1
ATOM 733 C C . ASN A 1 103 ? -12.573 6.719 16.702 1.00 98.56 103 ASN A C 1
ATOM 735 O O . ASN A 1 103 ? -13.239 5.905 17.343 1.00 98.56 103 ASN A O 1
ATOM 739 N N . ALA A 1 104 ? -11.456 6.386 16.059 1.00 98.25 104 ALA A N 1
ATOM 740 C CA . ALA A 1 104 ? -10.942 5.024 15.992 1.00 98.25 104 ALA A CA 1
ATOM 741 C C . ALA A 1 104 ? -10.687 4.415 17.379 1.00 98.25 104 ALA A C 1
ATOM 743 O O . ALA A 1 104 ? -11.034 3.256 17.600 1.00 98.25 104 ALA A O 1
ATOM 744 N N . VAL A 1 105 ? -10.188 5.217 18.328 1.00 98.50 105 VAL A N 1
ATOM 745 C CA . VAL A 1 105 ? -9.976 4.806 19.724 1.00 98.50 105 VAL A CA 1
ATOM 746 C C . VAL A 1 105 ? -11.289 4.331 20.344 1.00 98.50 105 VAL A C 1
ATOM 748 O O . VAL A 1 105 ? -11.397 3.191 20.792 1.00 98.50 105 VAL A O 1
ATOM 751 N N . ASP A 1 106 ? -12.303 5.197 20.308 1.00 98.56 106 ASP A N 1
ATOM 752 C CA . ASP A 1 106 ? -13.582 4.976 20.981 1.00 98.56 106 ASP A CA 1
ATOM 753 C C . ASP A 1 106 ? -14.335 3.800 20.344 1.00 98.56 106 ASP A C 1
ATOM 755 O O . ASP A 1 106 ? -14.896 2.956 21.039 1.00 98.56 106 ASP A O 1
ATOM 759 N N . VAL A 1 107 ? -14.296 3.692 19.011 1.00 98.75 107 VAL A N 1
ATOM 760 C CA . VAL A 1 107 ? -14.913 2.577 18.280 1.00 98.75 107 VAL A CA 1
ATOM 761 C C . VAL A 1 107 ? -14.230 1.251 18.615 1.00 98.75 107 VAL A C 1
ATOM 763 O O . VAL A 1 107 ? -14.920 0.254 18.841 1.00 98.75 107 VAL A O 1
ATOM 766 N N . PHE A 1 108 ? -12.895 1.206 18.645 1.00 98.75 108 PHE A N 1
ATOM 767 C CA . PHE A 1 108 ? -12.154 -0.037 18.871 1.00 98.75 108 PHE A CA 1
ATOM 768 C C . PHE A 1 108 ? -12.332 -0.534 20.309 1.00 98.75 108 PHE A C 1
ATOM 770 O O . PHE A 1 108 ? -12.603 -1.725 20.501 1.00 98.75 108 PHE A O 1
ATOM 777 N N . GLU A 1 109 ? -12.233 0.365 21.294 1.00 98.69 109 GLU A N 1
ATOM 778 C CA . GLU A 1 109 ? -12.477 0.072 22.711 1.00 98.69 109 GLU A CA 1
ATOM 779 C C . GLU A 1 109 ? -13.921 -0.395 22.948 1.00 98.69 109 GLU A C 1
ATOM 781 O O . GLU A 1 109 ? -14.136 -1.418 23.601 1.00 98.69 109 GLU A O 1
ATOM 786 N N . GLU A 1 110 ? -14.912 0.285 22.365 1.00 98.62 110 GLU A N 1
ATOM 787 C CA . GLU A 1 110 ? -16.322 -0.069 22.553 1.00 98.62 110 GLU A CA 1
ATOM 788 C C . GLU A 1 110 ? -16.671 -1.412 21.891 1.00 98.62 110 GLU A C 1
ATOM 790 O O . GLU A 1 110 ? -17.331 -2.258 22.500 1.00 98.62 110 GLU A O 1
ATOM 795 N N . CYS A 1 111 ? -16.175 -1.675 20.675 1.00 98.62 111 CYS A N 1
ATOM 796 C CA . CYS A 1 111 ? -16.306 -2.993 20.046 1.00 98.62 111 CYS A CA 1
ATOM 797 C C . CYS A 1 111 ? -15.718 -4.098 20.941 1.00 98.62 111 CYS A C 1
ATOM 799 O O . CYS A 1 111 ? -16.326 -5.159 21.122 1.00 98.62 111 CYS A O 1
ATOM 801 N N . LEU A 1 112 ? -14.554 -3.834 21.543 1.00 97.69 112 LEU A N 1
ATOM 802 C CA . LEU A 1 112 ? -13.852 -4.787 22.393 1.00 97.69 112 LEU A CA 1
ATOM 803 C C . LEU A 1 112 ? -14.633 -5.053 23.690 1.00 97.69 112 LEU A C 1
ATOM 805 O O . LEU A 1 112 ? -14.739 -6.214 24.110 1.00 97.69 112 LEU A O 1
ATOM 809 N N . ALA A 1 113 ? -15.195 -4.004 24.297 1.00 98.19 113 ALA A N 1
ATOM 810 C CA . ALA A 1 113 ? -16.021 -4.069 25.502 1.00 98.19 113 ALA A CA 1
ATOM 811 C C . ALA A 1 113 ? -17.315 -4.865 25.272 1.00 98.19 113 ALA A C 1
ATOM 813 O O . ALA A 1 113 ? -17.704 -5.674 26.114 1.00 98.19 113 ALA A O 1
ATOM 814 N N . ARG A 1 114 ? -17.933 -4.713 24.095 1.00 97.62 114 ARG A N 1
ATOM 815 C CA . ARG A 1 114 ? -19.132 -5.464 23.679 1.00 97.62 114 ARG A CA 1
ATOM 816 C C . ARG A 1 114 ? -18.856 -6.913 23.284 1.00 97.62 114 ARG A C 1
ATOM 818 O O . ARG A 1 114 ? -19.789 -7.661 23.006 1.00 97.62 114 ARG A O 1
ATOM 825 N N . GLY A 1 115 ? -17.588 -7.318 23.230 1.00 97.38 115 GLY A N 1
ATOM 826 C CA . GLY A 1 115 ? -17.203 -8.656 22.788 1.00 97.38 115 GLY A CA 1
ATOM 827 C C . GLY A 1 115 ? -17.395 -8.883 21.287 1.00 97.38 115 GLY A C 1
ATOM 828 O O . GLY A 1 115 ? -17.439 -10.037 20.858 1.00 97.38 115 GLY A O 1
ATOM 829 N N . PHE A 1 116 ? -17.490 -7.816 20.483 1.00 98.31 116 PHE A N 1
ATOM 830 C CA . PHE A 1 116 ? -17.470 -7.941 19.030 1.00 98.31 116 PHE A CA 1
ATOM 831 C C . PHE A 1 116 ? -16.122 -8.524 18.600 1.00 98.31 116 PHE A C 1
ATOM 833 O O . PHE A 1 116 ? -15.067 -8.074 19.046 1.00 98.31 116 PHE A O 1
ATOM 840 N N . ARG A 1 117 ? -16.148 -9.569 17.771 1.00 96.56 117 ARG A N 1
ATOM 841 C CA . ARG A 1 117 ? -14.950 -10.317 17.378 1.00 96.56 117 ARG A CA 1
ATOM 842 C C . ARG A 1 117 ? -14.831 -10.348 15.852 1.00 96.56 117 ARG A C 1
ATOM 844 O O . ARG A 1 117 ? -15.327 -11.297 15.245 1.00 96.56 117 ARG A O 1
ATOM 851 N N . PRO A 1 118 ? -14.210 -9.328 15.233 1.00 98.62 118 PRO A N 1
ATOM 852 C CA . PRO A 1 118 ? -13.855 -9.389 13.818 1.00 98.62 118 PRO A CA 1
ATOM 853 C C . PRO A 1 118 ? -12.781 -10.465 13.579 1.00 98.62 118 PRO A C 1
ATOM 855 O O . PRO A 1 118 ? -12.150 -10.951 14.519 1.00 98.62 118 PRO A O 1
ATOM 858 N N . ASP A 1 119 ? -12.559 -10.835 12.318 1.00 98.81 119 ASP A N 1
ATOM 859 C CA . ASP A 1 119 ? -11.488 -11.762 11.933 1.00 98.81 119 ASP A CA 1
ATOM 860 C C . ASP A 1 119 ? -10.145 -11.031 11.749 1.00 98.81 119 ASP A C 1
ATOM 862 O O . ASP A 1 119 ? -9.084 -11.620 11.968 1.00 98.81 119 ASP A O 1
ATOM 866 N N . ILE A 1 120 ? -10.194 -9.751 11.356 1.00 98.94 120 ILE A N 1
ATOM 867 C CA . ILE A 1 120 ? -9.025 -8.903 11.092 1.00 98.94 120 ILE A CA 1
ATOM 868 C C . ILE A 1 120 ? -9.225 -7.525 11.735 1.00 98.94 120 ILE A C 1
ATOM 870 O O . ILE A 1 120 ? -10.308 -6.945 11.625 1.00 98.94 120 ILE A O 1
ATOM 874 N N . VAL A 1 121 ? -8.171 -6.980 12.349 1.00 98.88 121 VAL A N 1
ATOM 875 C CA . VAL A 1 121 ? -8.092 -5.580 12.795 1.00 98.88 121 VAL A CA 1
ATOM 876 C C . VAL A 1 121 ? -6.836 -4.926 12.226 1.00 98.88 121 VAL A C 1
ATOM 878 O O . VAL A 1 121 ? -5.731 -5.445 12.355 1.00 98.88 121 VAL A O 1
ATOM 881 N N . THR A 1 122 ? -6.994 -3.764 11.608 1.00 98.75 122 THR A N 1
ATOM 882 C CA . THR A 1 122 ? -5.879 -2.901 11.192 1.00 98.75 122 THR A CA 1
ATOM 883 C C . THR A 1 122 ? -6.361 -1.459 11.141 1.00 98.75 122 THR A C 1
ATOM 885 O O . THR A 1 122 ? -7.524 -1.189 11.429 1.00 98.75 122 THR A O 1
ATOM 888 N N . GLU A 1 123 ? -5.501 -0.516 10.789 1.00 97.69 123 GLU A N 1
ATOM 889 C CA . GLU A 1 123 ? -5.877 0.887 10.697 1.00 97.69 123 GLU A CA 1
ATOM 890 C C . GLU A 1 123 ? -4.916 1.672 9.792 1.00 97.69 123 GLU A C 1
ATOM 892 O O . GLU A 1 123 ? -3.743 1.328 9.661 1.00 97.69 123 GLU A O 1
ATOM 897 N N . MET A 1 124 ? -5.446 2.708 9.137 1.00 97.06 124 MET A N 1
ATOM 898 C CA . MET A 1 124 ? -4.708 3.669 8.309 1.00 97.06 124 MET A CA 1
ATOM 899 C C . MET A 1 124 ? -5.054 5.107 8.724 1.00 97.06 124 MET A C 1
ATOM 901 O O . MET A 1 124 ? -5.235 5.996 7.883 1.00 97.06 124 MET A O 1
ATOM 905 N N . THR A 1 125 ? -5.189 5.348 10.029 1.00 97.44 125 THR A N 1
ATOM 906 C CA . THR A 1 125 ? -5.244 6.714 10.564 1.00 97.44 125 THR A CA 1
ATOM 907 C C . THR A 1 125 ? -3.910 7.428 10.286 1.00 97.44 125 THR A C 1
ATOM 909 O O . THR A 1 125 ? -2.895 6.767 10.040 1.00 97.44 125 THR A O 1
ATOM 912 N N . PRO A 1 126 ? -3.847 8.770 10.286 1.00 95.50 126 PRO A N 1
ATOM 913 C CA . PRO A 1 126 ? -2.612 9.486 9.972 1.00 95.50 126 PRO A CA 1
ATOM 914 C C . PRO A 1 126 ? -1.644 9.536 11.175 1.00 95.50 126 PRO A C 1
ATOM 916 O O . PRO A 1 126 ? -1.164 10.603 11.530 1.00 95.50 126 PRO A O 1
ATOM 919 N N . ALA A 1 127 ? -1.351 8.397 11.816 1.00 95.12 127 ALA A N 1
ATOM 920 C CA . ALA A 1 127 ? -0.540 8.344 13.038 1.00 95.12 127 ALA A CA 1
ATOM 921 C C . ALA A 1 127 ? 0.906 8.856 12.860 1.00 95.12 127 ALA A C 1
ATOM 923 O O . ALA A 1 127 ? 1.503 9.356 13.807 1.00 95.12 127 ALA A O 1
ATOM 924 N N . HIS A 1 128 ? 1.437 8.823 11.637 1.00 91.62 128 HIS A N 1
ATOM 925 C CA . HIS A 1 128 ? 2.756 9.359 11.283 1.00 91.62 128 HIS A CA 1
ATOM 926 C C . HIS A 1 128 ? 2.863 10.872 11.504 1.00 91.62 128 HIS A C 1
ATOM 928 O O . HIS A 1 128 ? 3.967 11.390 11.651 1.00 91.62 128 HIS A O 1
ATOM 934 N N . ASP A 1 129 ? 1.728 11.574 11.530 1.00 91.69 129 ASP A N 1
ATOM 935 C CA . ASP A 1 129 ? 1.639 12.989 11.855 1.00 91.69 129 ASP A CA 1
ATOM 936 C C . ASP A 1 129 ? 0.666 13.183 13.031 1.00 91.69 129 ASP A C 1
ATOM 938 O O . ASP A 1 129 ? -0.551 13.291 12.832 1.00 91.69 129 ASP A O 1
ATOM 942 N N . PRO A 1 130 ? 1.179 13.275 14.273 1.00 92.62 130 PRO A N 1
ATOM 943 C CA . PRO A 1 130 ? 0.363 13.562 15.447 1.00 92.62 130 PRO A CA 1
ATOM 944 C C . PRO A 1 130 ? -0.429 14.874 15.365 1.00 92.62 130 PRO A C 1
ATOM 946 O O . PRO A 1 130 ? -1.323 15.072 16.177 1.00 92.62 130 PRO A O 1
ATOM 949 N N . LEU A 1 131 ? -0.133 15.777 14.420 1.00 92.62 131 LEU A N 1
ATOM 950 C CA . LEU A 1 131 ? -0.964 16.955 14.168 1.00 92.62 131 LEU A CA 1
ATOM 951 C C . LEU A 1 131 ? -2.226 16.598 13.369 1.00 92.62 131 LEU A C 1
ATOM 953 O O . LEU A 1 131 ? -3.287 17.189 13.573 1.00 92.62 131 LEU A O 1
ATOM 957 N N . ALA A 1 132 ? -2.124 15.646 12.444 1.00 93.94 132 ALA A N 1
ATOM 958 C CA . ALA A 1 132 ? -3.236 15.195 11.615 1.00 93.94 132 ALA A CA 1
ATOM 959 C C . ALA A 1 132 ? -4.143 14.188 12.339 1.00 93.94 132 ALA A C 1
ATOM 961 O O . ALA A 1 132 ? -5.340 14.122 12.046 1.00 93.94 132 ALA A O 1
ATOM 962 N N . TYR A 1 133 ? -3.594 13.405 13.271 1.00 97.19 133 TYR A N 1
ATOM 963 C CA . TYR A 1 133 ? -4.352 12.438 14.060 1.00 97.19 133 TYR A CA 1
ATOM 964 C C . TYR A 1 133 ? -5.301 13.140 15.036 1.00 97.19 133 TYR A C 1
ATOM 966 O O . TYR A 1 133 ? -4.877 13.962 15.838 1.00 97.19 133 TYR A O 1
ATOM 974 N N . ILE A 1 134 ? -6.593 12.804 14.992 1.00 98.06 134 ILE A N 1
ATOM 975 C CA . ILE A 1 134 ? -7.602 13.451 15.838 1.00 98.06 134 ILE A CA 1
ATOM 976 C C . ILE A 1 134 ? -7.722 12.701 17.175 1.00 98.06 134 ILE A C 1
ATOM 978 O O . ILE A 1 134 ? -8.112 11.528 17.170 1.00 98.06 134 ILE A O 1
ATOM 982 N N . PRO A 1 135 ? -7.421 13.346 18.319 1.00 98.06 135 PRO A N 1
ATOM 983 C CA . PRO A 1 135 ? -7.504 12.703 19.625 1.00 98.06 135 PRO A CA 1
ATOM 984 C C . PRO A 1 135 ? -8.942 12.309 19.992 1.00 98.06 135 PRO A C 1
ATOM 986 O O . PRO A 1 135 ? -9.912 12.937 19.560 1.00 98.06 135 PRO A O 1
ATOM 989 N N . SER A 1 136 ? -9.078 11.255 20.801 1.00 98.19 136 SER A N 1
ATOM 990 C CA . SER A 1 136 ? -10.367 10.812 21.358 1.00 98.19 136 SER A CA 1
ATOM 991 C C . SER A 1 136 ? -11.042 11.958 22.123 1.00 98.19 136 SER A C 1
ATOM 993 O O . SER A 1 136 ? -10.377 12.762 22.778 1.00 98.19 136 SER A O 1
ATOM 995 N N . GLY A 1 137 ? -12.369 12.056 22.006 1.00 96.25 137 GLY A N 1
ATOM 996 C CA . GLY A 1 137 ? -13.155 13.151 22.586 1.00 96.25 137 GLY A CA 1
ATOM 997 C C . GLY A 1 137 ? -13.227 14.434 21.748 1.00 96.25 137 GLY A C 1
ATOM 998 O O . GLY A 1 137 ? -13.887 15.376 22.178 1.00 96.25 137 GLY A O 1
ATOM 999 N N . TYR A 1 138 ? -12.606 14.475 20.564 1.00 97.38 138 TYR A N 1
ATOM 1000 C CA . TYR A 1 138 ? -12.684 15.612 19.643 1.00 97.38 138 TYR A CA 1
ATOM 1001 C C . TYR A 1 138 ? -13.410 15.245 18.349 1.00 97.38 138 TYR A C 1
ATOM 1003 O O . TYR A 1 138 ? -13.146 14.213 17.727 1.00 97.38 138 TYR A O 1
ATOM 1011 N N . THR A 1 139 ? -14.273 16.145 17.889 1.00 95.81 139 THR A N 1
ATOM 1012 C CA . THR A 1 139 ? -14.732 16.178 16.495 1.00 95.81 139 THR A CA 1
ATOM 1013 C C . THR A 1 139 ? -13.641 16.722 15.568 1.00 95.81 139 THR A C 1
ATOM 1015 O O . THR A 1 139 ? -12.681 17.364 16.005 1.00 95.81 139 THR A O 1
ATOM 1018 N N . ALA A 1 140 ? -13.804 16.537 14.254 1.00 93.25 140 ALA A N 1
ATOM 1019 C CA . ALA A 1 140 ? -12.889 17.108 13.264 1.00 93.25 140 ALA A CA 1
ATOM 1020 C C . ALA A 1 140 ? -12.800 18.647 13.348 1.00 93.25 140 ALA A C 1
ATOM 1022 O O . ALA A 1 140 ? -11.726 19.218 13.156 1.00 93.25 140 ALA A O 1
ATOM 1023 N N . GLN A 1 141 ? -13.909 19.324 13.664 1.00 93.88 141 GLN A N 1
ATOM 1024 C CA . GLN A 1 141 ? -13.959 20.779 13.817 1.00 93.88 141 GLN A CA 1
ATOM 1025 C C . GLN A 1 141 ? -13.285 21.244 15.112 1.00 93.88 141 GLN A C 1
ATOM 1027 O O . GLN A 1 141 ? -12.541 22.224 15.092 1.00 93.88 141 GLN A O 1
ATOM 1032 N N . GLU A 1 142 ? -13.513 20.552 16.230 1.00 96.38 142 GLU A N 1
ATOM 1033 C CA . GLU A 1 142 ? -12.863 20.879 17.506 1.00 96.38 142 GLU A CA 1
ATOM 1034 C C . GLU A 1 142 ? -11.356 20.638 17.441 1.00 96.38 142 GLU A C 1
ATOM 1036 O O . GLU A 1 142 ? -10.588 21.457 17.941 1.00 96.38 142 GLU A O 1
ATOM 1041 N N . ALA A 1 143 ? -10.927 19.567 16.770 1.00 96.00 143 ALA A N 1
ATOM 1042 C CA . ALA A 1 143 ? -9.519 19.282 16.531 1.00 96.00 143 ALA A CA 1
ATOM 1043 C C . ALA A 1 143 ? -8.815 20.425 15.785 1.00 96.00 143 ALA A C 1
ATOM 1045 O O . ALA A 1 143 ? -7.706 20.805 16.152 1.00 96.00 143 ALA A O 1
ATOM 1046 N N . GLU A 1 144 ? -9.472 21.019 14.784 1.00 93.38 144 GLU A N 1
ATOM 1047 C CA . GLU A 1 144 ? -8.930 22.172 14.059 1.00 93.38 144 GLU A CA 1
ATOM 1048 C C . GLU A 1 144 ? -8.689 23.373 14.980 1.00 93.38 144 GLU A C 1
ATOM 1050 O O . GLU A 1 144 ? -7.644 24.015 14.909 1.00 93.38 144 GLU A O 1
ATOM 1055 N N . GLN A 1 145 ? -9.625 23.654 15.889 1.00 95.44 145 GLN A N 1
ATOM 1056 C CA . GLN A 1 145 ? -9.464 24.742 16.855 1.00 95.44 145 GLN A CA 1
ATOM 1057 C C . GLN A 1 145 ? -8.398 24.421 17.910 1.00 95.44 145 GLN A C 1
ATOM 1059 O O . GLN A 1 145 ? -7.615 25.295 18.282 1.00 95.44 145 GLN A O 1
ATOM 1064 N N . ALA A 1 146 ? -8.336 23.171 18.374 1.00 95.62 146 ALA A N 1
ATOM 1065 C CA . ALA A 1 146 ? -7.371 22.727 19.374 1.00 95.62 146 ALA A CA 1
ATOM 1066 C C . ALA A 1 146 ? -5.924 22.845 18.867 1.00 95.62 146 ALA A C 1
ATOM 1068 O O . ALA A 1 146 ? -5.079 23.381 19.584 1.00 95.62 146 ALA A O 1
ATOM 1069 N N . ARG A 1 147 ? -5.666 22.465 17.605 1.00 94.75 147 ARG A N 1
ATOM 1070 C CA . ARG A 1 147 ? -4.357 22.621 16.942 1.00 94.75 147 ARG A CA 1
ATOM 1071 C C . ARG A 1 147 ? -3.830 24.056 16.967 1.00 94.75 147 ARG A C 1
ATOM 1073 O O . ARG A 1 147 ? -2.628 24.267 17.109 1.00 94.75 147 ARG A O 1
ATOM 1080 N N . LEU A 1 148 ? -4.720 25.034 16.793 1.00 94.38 148 LEU A N 1
ATOM 1081 C CA . LEU A 1 148 ? -4.368 26.457 16.759 1.00 94.38 148 LEU A CA 1
ATOM 1082 C C . LEU A 1 148 ? -4.162 27.050 18.155 1.00 94.38 148 LEU A C 1
ATOM 1084 O O . LEU A 1 148 ? -3.440 28.035 18.299 1.00 94.38 148 LEU A O 1
ATOM 1088 N N . ARG A 1 149 ? -4.821 26.480 19.169 1.00 95.62 149 ARG A N 1
ATOM 1089 C CA . ARG A 1 149 ? -4.788 26.980 20.545 1.00 95.62 149 ARG A CA 1
ATOM 1090 C C . ARG A 1 149 ? -3.502 26.587 21.263 1.00 95.62 149 ARG A C 1
ATOM 1092 O O . ARG A 1 149 ? -2.840 27.458 21.817 1.00 95.62 149 ARG A O 1
ATOM 1099 N N . ASP A 1 150 ? -3.187 25.295 21.275 1.00 96.25 150 ASP A N 1
ATOM 1100 C CA . ASP A 1 150 ? -1.993 24.756 21.923 1.00 96.25 150 ASP A CA 1
ATOM 1101 C C . ASP A 1 150 ? -1.540 23.485 21.196 1.00 96.25 150 ASP A C 1
ATOM 1103 O O . ASP A 1 150 ? -2.138 22.412 21.306 1.00 96.25 150 ASP A O 1
ATOM 1107 N N . ARG A 1 151 ? -0.476 23.628 20.405 1.00 95.06 151 ARG A N 1
ATOM 1108 C CA . ARG A 1 151 ? 0.050 22.545 19.574 1.00 95.06 151 ARG A CA 1
ATOM 1109 C C . ARG A 1 151 ? 0.715 21.446 20.403 1.00 95.06 151 ARG A C 1
ATOM 1111 O O . ARG A 1 151 ? 0.629 20.279 20.031 1.00 95.06 151 ARG A O 1
ATOM 1118 N N . ASP A 1 152 ? 1.381 21.802 21.497 1.00 95.38 152 ASP A N 1
ATOM 1119 C CA . ASP A 1 152 ? 2.138 20.837 22.297 1.00 95.38 152 ASP A CA 1
ATOM 1120 C C . ASP A 1 152 ? 1.183 20.012 23.180 1.00 95.38 152 ASP A C 1
ATOM 1122 O O . ASP A 1 152 ? 1.342 18.790 23.298 1.00 95.38 152 ASP A O 1
ATOM 1126 N N . GLU A 1 153 ? 0.121 20.642 23.700 1.00 96.69 153 GLU A N 1
ATOM 1127 C CA . GLU A 1 153 ? -1.021 19.939 24.301 1.00 96.69 153 GLU A CA 1
ATOM 1128 C C . GLU A 1 153 ? -1.655 18.974 23.285 1.00 96.69 153 GLU A C 1
ATOM 1130 O O . GLU A 1 153 ? -1.837 17.792 23.581 1.00 96.69 153 GLU A O 1
ATOM 1135 N N . TYR A 1 154 ? -1.923 19.435 22.057 1.00 97.69 154 TYR A N 1
ATOM 1136 C CA . TYR A 1 154 ? -2.524 18.606 21.008 1.00 97.69 154 TYR A CA 1
ATOM 1137 C C . TYR A 1 154 ? -1.677 17.373 20.664 1.00 97.69 154 TYR A C 1
ATOM 1139 O O . TYR A 1 154 ? -2.208 16.270 20.517 1.00 97.69 154 TYR A O 1
ATOM 1147 N N . PHE A 1 155 ? -0.355 17.534 20.566 1.00 95.56 155 PHE A N 1
ATOM 1148 C CA . PHE A 1 155 ? 0.560 16.415 20.347 1.00 95.56 155 PHE A CA 1
ATOM 1149 C C . PHE A 1 155 ? 0.522 15.392 21.480 1.00 95.56 155 PHE A C 1
ATOM 1151 O O . PHE A 1 155 ? 0.593 14.192 21.213 1.00 95.56 155 PHE A O 1
ATOM 1158 N N . THR A 1 156 ? 0.398 15.852 22.724 1.00 96.25 156 THR A N 1
ATOM 1159 C CA . THR A 1 156 ? 0.276 14.971 23.890 1.00 96.25 156 THR A CA 1
ATOM 1160 C C . THR A 1 156 ? -1.023 14.170 23.814 1.00 96.25 156 THR A C 1
ATOM 1162 O O . THR A 1 156 ? -0.978 12.943 23.788 1.00 96.25 156 THR A O 1
ATOM 1165 N N . LEU A 1 157 ? -2.161 14.848 23.632 1.00 97.88 157 LEU A N 1
ATOM 1166 C CA . LEU A 1 157 ? -3.482 14.215 23.522 1.00 97.88 157 LEU A CA 1
ATOM 1167 C C . LEU A 1 157 ? -3.564 13.200 22.373 1.00 97.88 157 LEU A C 1
ATOM 1169 O O . LEU A 1 157 ? -4.196 12.144 22.493 1.00 97.88 157 LEU A O 1
ATOM 1173 N N . SER A 1 158 ? -2.929 13.515 21.245 1.00 97.81 158 SER A N 1
ATOM 1174 C CA . SER A 1 158 ? -2.911 12.642 20.071 1.00 97.81 158 SER A CA 1
ATOM 1175 C C . SER A 1 158 ? -2.115 11.368 20.339 1.00 97.81 158 SER A C 1
ATOM 1177 O O . SER A 1 158 ? -2.601 10.281 20.037 1.00 97.81 158 SER A O 1
ATOM 1179 N N . ARG A 1 159 ? -0.942 11.465 20.981 1.00 97.56 159 ARG A N 1
ATOM 1180 C CA . ARG A 1 159 ? -0.141 10.286 21.353 1.00 97.56 159 ARG A CA 1
ATOM 1181 C C . ARG A 1 159 ? -0.798 9.446 22.444 1.00 97.56 159 ARG A C 1
ATOM 1183 O O . ARG A 1 159 ? -0.824 8.226 22.319 1.00 97.56 159 ARG A O 1
ATOM 1190 N N . GLU A 1 160 ? -1.409 10.068 23.451 1.00 98.19 160 GLU A N 1
ATOM 1191 C CA . GLU A 1 160 ? -2.211 9.358 24.460 1.00 98.19 160 GLU A CA 1
ATOM 1192 C C . GLU A 1 160 ? -3.358 8.566 23.808 1.00 98.19 160 GLU A C 1
ATOM 1194 O O . GLU A 1 160 ? -3.621 7.412 24.156 1.00 98.19 160 GLU A O 1
ATOM 1199 N N . SER A 1 161 ? -4.009 9.160 22.803 1.00 98.69 161 SER A N 1
ATOM 1200 C CA . SER A 1 161 ? -5.054 8.501 22.014 1.00 98.69 161 SER A CA 1
ATOM 1201 C C . SER A 1 161 ? -4.506 7.338 21.177 1.00 98.69 161 SER A C 1
ATOM 1203 O O . SER A 1 161 ? -5.117 6.271 21.152 1.00 98.69 161 SER A O 1
ATOM 1205 N N . MET A 1 162 ? -3.346 7.496 20.534 1.00 98.69 162 MET A N 1
ATOM 1206 C CA . MET A 1 162 ? -2.685 6.409 19.797 1.00 98.69 162 MET A CA 1
ATOM 1207 C C . MET A 1 162 ? -2.336 5.230 20.715 1.00 98.69 162 MET A C 1
ATOM 1209 O O . MET A 1 162 ? -2.604 4.086 20.350 1.00 98.69 162 MET A O 1
ATOM 1213 N N . VAL A 1 163 ? -1.824 5.493 21.926 1.00 98.75 163 VAL A N 1
ATOM 1214 C CA . VAL A 1 163 ? -1.522 4.448 22.923 1.00 98.75 163 VAL A CA 1
ATOM 1215 C C . VAL A 1 163 ? -2.780 3.671 23.299 1.00 98.75 163 VAL A C 1
ATOM 1217 O O . VAL A 1 163 ? -2.755 2.439 23.335 1.00 98.75 163 VAL A O 1
ATOM 1220 N N . ARG A 1 164 ? -3.905 4.359 23.522 1.00 98.69 164 ARG A N 1
ATOM 1221 C CA . ARG A 1 164 ? -5.199 3.703 23.772 1.00 98.69 164 ARG A CA 1
ATOM 1222 C C . ARG A 1 164 ? -5.641 2.833 22.594 1.00 98.69 164 ARG A C 1
ATOM 1224 O O . ARG A 1 164 ? -5.996 1.672 22.794 1.00 98.69 164 ARG A O 1
ATOM 1231 N N . GLN A 1 165 ? -5.554 3.347 21.367 1.00 98.75 165 GLN A N 1
ATOM 1232 C CA . GLN A 1 165 ? -5.901 2.579 20.168 1.00 98.75 165 GLN A CA 1
ATOM 1233 C C . GLN A 1 165 ? -5.026 1.331 20.008 1.00 98.75 165 GLN A C 1
ATOM 1235 O O . GLN A 1 165 ? -5.557 0.237 19.809 1.00 98.75 165 GLN A O 1
ATOM 1240 N N . LEU A 1 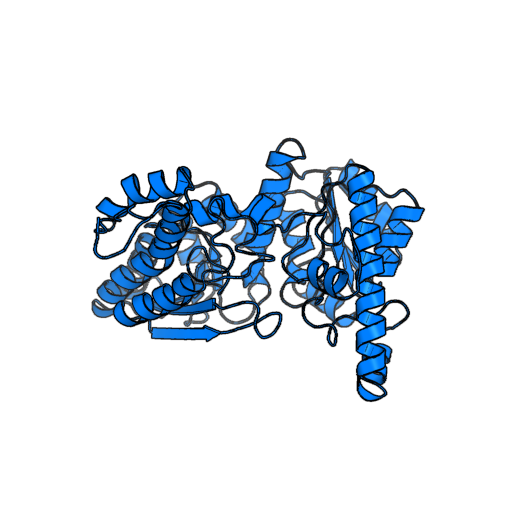166 ? -3.703 1.461 20.139 1.00 98.75 166 LEU A N 1
ATOM 1241 C CA . LEU A 1 166 ? -2.786 0.328 20.027 1.00 98.75 166 LEU A CA 1
ATOM 1242 C C . LEU A 1 166 ? -2.990 -0.685 21.160 1.00 98.75 166 LEU A C 1
ATOM 1244 O O . LEU A 1 166 ? -2.928 -1.890 20.926 1.00 98.75 166 LEU A O 1
ATOM 1248 N N . THR A 1 167 ? -3.330 -0.223 22.364 1.00 98.69 167 THR A N 1
ATOM 1249 C CA . THR A 1 167 ? -3.716 -1.097 23.482 1.00 98.69 167 THR A CA 1
ATOM 1250 C C . THR A 1 167 ? -4.959 -1.924 23.135 1.00 98.69 167 THR A C 1
ATOM 1252 O O . THR A 1 167 ? -4.974 -3.138 23.348 1.00 98.69 167 THR A O 1
ATOM 1255 N N . ALA A 1 168 ? -5.988 -1.309 22.540 1.00 98.62 168 ALA A N 1
ATOM 1256 C CA . ALA A 1 168 ? -7.175 -2.030 22.079 1.00 98.62 168 ALA A CA 1
ATOM 1257 C C . ALA A 1 168 ? -6.837 -3.038 20.963 1.00 98.62 168 ALA A C 1
ATOM 1259 O O . ALA A 1 168 ? -7.321 -4.172 20.983 1.00 98.62 168 ALA A O 1
ATOM 1260 N N . MET A 1 169 ? -5.963 -2.667 20.023 1.00 98.75 169 MET A N 1
ATOM 1261 C CA . MET A 1 169 ? -5.457 -3.563 18.976 1.00 98.75 169 MET A CA 1
ATOM 1262 C C . MET A 1 169 ? -4.687 -4.762 19.562 1.00 98.75 169 MET A C 1
ATOM 1264 O O . MET A 1 169 ? -4.959 -5.903 19.183 1.00 98.75 169 MET A O 1
ATOM 1268 N N . ASN A 1 170 ? -3.801 -4.542 20.538 1.00 98.62 170 ASN A N 1
ATOM 1269 C CA . ASN A 1 170 ? -3.100 -5.610 21.261 1.00 98.62 170 ASN A CA 1
ATOM 1270 C C . ASN A 1 170 ? -4.090 -6.545 21.977 1.00 98.62 170 ASN A C 1
ATOM 1272 O O . ASN A 1 170 ? -3.946 -7.767 21.908 1.00 98.62 170 ASN A O 1
ATOM 1276 N N . ALA A 1 171 ? -5.150 -6.001 22.579 1.00 98.44 171 ALA A N 1
ATOM 1277 C CA . ALA A 1 171 ? -6.187 -6.797 23.232 1.00 98.44 171 ALA A CA 1
ATOM 1278 C C . ALA A 1 171 ? -7.027 -7.638 22.246 1.00 98.44 171 ALA A C 1
ATOM 1280 O O . ALA A 1 171 ? -7.490 -8.727 22.598 1.00 98.44 171 ALA A O 1
ATOM 1281 N N . TYR A 1 172 ? -7.213 -7.192 20.999 1.00 98.69 172 TYR A N 1
ATOM 1282 C CA . TYR A 1 172 ? -7.771 -8.045 19.942 1.00 98.69 172 TYR A CA 1
ATOM 1283 C C . TYR A 1 172 ? -6.826 -9.191 19.576 1.00 98.69 172 TYR A C 1
ATOM 1285 O O . TYR A 1 172 ? -7.281 -10.330 19.428 1.00 98.69 172 TYR A O 1
ATOM 1293 N N . ALA A 1 173 ? -5.521 -8.919 19.491 1.00 98.25 173 ALA A N 1
ATOM 1294 C CA . ALA A 1 173 ? -4.518 -9.953 19.250 1.00 98.25 173 ALA A CA 1
ATOM 1295 C C . ALA A 1 173 ? -4.517 -11.008 20.375 1.00 98.25 173 ALA A C 1
ATOM 1297 O O . ALA A 1 173 ? -4.476 -12.204 20.091 1.00 98.25 173 ALA A O 1
ATOM 1298 N N . ASP A 1 174 ? -4.684 -10.597 21.641 1.00 97.94 174 ASP A N 1
ATOM 1299 C CA . ASP A 1 174 ? -4.867 -11.504 22.791 1.00 97.94 174 ASP A CA 1
ATOM 1300 C C . ASP A 1 174 ? -6.095 -12.423 22.655 1.00 97.94 174 ASP A C 1
ATOM 1302 O O . ASP A 1 174 ? -6.108 -13.545 23.163 1.00 97.94 174 ASP A O 1
ATOM 1306 N N . ARG A 1 175 ? -7.126 -11.984 21.924 1.00 97.69 175 ARG A N 1
ATOM 1307 C CA . ARG A 1 175 ? -8.334 -12.773 21.615 1.00 97.69 175 ARG A CA 1
ATOM 1308 C C . ARG A 1 175 ? -8.193 -13.615 20.335 1.00 97.69 175 ARG A C 1
ATOM 1310 O O . ARG A 1 175 ? -9.179 -14.185 19.848 1.00 97.69 175 ARG A O 1
ATOM 1317 N N . GLY A 1 176 ? -6.981 -13.708 19.788 1.00 97.25 176 GLY A N 1
ATOM 1318 C CA . GLY A 1 176 ? -6.653 -14.486 18.595 1.00 97.25 176 GLY A CA 1
ATOM 1319 C C . GLY A 1 176 ? -7.183 -13.889 17.291 1.00 97.25 176 GLY A C 1
ATOM 1320 O O . GLY A 1 176 ? -7.378 -14.630 16.331 1.00 97.25 176 GLY A O 1
ATOM 1321 N N . VAL A 1 177 ? -7.476 -12.586 17.263 1.00 98.62 177 VAL A N 1
ATOM 1322 C CA . VAL A 1 177 ? -7.797 -11.862 16.024 1.00 98.62 177 VAL A CA 1
ATOM 1323 C C . VAL A 1 177 ? -6.499 -11.566 15.272 1.00 98.62 177 VAL A C 1
ATOM 1325 O O . VAL A 1 177 ? -5.463 -11.339 15.896 1.00 98.62 177 VAL A O 1
ATOM 1328 N N . VAL A 1 178 ? -6.531 -11.572 13.936 1.00 98.75 178 VAL A N 1
ATOM 1329 C CA . VAL A 1 178 ? -5.361 -11.175 13.142 1.00 98.75 178 VAL A CA 1
ATOM 1330 C C . VAL A 1 178 ? -5.232 -9.657 13.198 1.00 98.75 178 VAL A C 1
ATOM 1332 O O . VAL A 1 178 ? -6.109 -8.949 12.707 1.00 98.75 178 VAL A O 1
ATOM 1335 N N . VAL A 1 179 ? -4.152 -9.155 13.796 1.00 98.81 179 VAL A N 1
ATOM 1336 C CA . VAL A 1 179 ? -3.928 -7.717 13.989 1.00 98.81 179 VAL A CA 1
ATOM 1337 C C . VAL A 1 179 ? -2.571 -7.313 13.438 1.00 98.81 179 VAL A C 1
ATOM 1339 O O . VAL A 1 179 ? -1.585 -8.009 13.674 1.00 98.81 179 VAL A O 1
ATOM 1342 N N . PHE A 1 180 ? -2.518 -6.197 12.716 1.00 98.50 180 PHE A N 1
ATOM 1343 C CA . PHE A 1 180 ? -1.276 -5.660 12.162 1.00 98.50 180 PHE A CA 1
ATOM 1344 C C . PHE A 1 180 ? -1.355 -4.147 11.931 1.00 98.50 180 PHE A C 1
ATOM 1346 O O . PHE A 1 180 ? -2.435 -3.596 11.703 1.00 98.50 180 PHE A O 1
ATOM 1353 N N . GLU A 1 181 ? -0.200 -3.482 11.953 1.00 97.44 181 GLU A N 1
ATOM 1354 C CA . GLU A 1 181 ? -0.059 -2.068 11.588 1.00 97.44 181 GLU A CA 1
ATOM 1355 C C . GLU A 1 181 ? 0.012 -1.907 10.060 1.00 97.44 181 GLU A C 1
ATOM 1357 O O . GLU A 1 181 ? 0.801 -2.587 9.391 1.00 97.44 181 GLU A O 1
ATOM 1362 N N . TYR A 1 182 ? -0.755 -0.960 9.505 1.00 96.00 182 TYR A N 1
ATOM 1363 C CA . TYR A 1 182 ? -0.742 -0.639 8.075 1.00 96.00 182 TYR A CA 1
ATOM 1364 C C . TYR A 1 182 ? 0.244 0.501 7.727 1.00 96.00 182 TYR A C 1
ATOM 1366 O O . TYR A 1 182 ? -0.088 1.445 7.016 1.00 96.00 182 TYR A O 1
ATOM 1374 N N . GLY A 1 183 ? 1.474 0.442 8.244 1.00 90.75 183 GLY A N 1
ATOM 1375 C CA . GLY A 1 183 ? 2.566 1.329 7.815 1.00 90.75 183 GLY A CA 1
ATOM 1376 C C . GLY A 1 183 ? 2.373 2.822 8.086 1.00 90.75 183 GLY A C 1
ATOM 1377 O O . GLY A 1 183 ? 2.867 3.657 7.333 1.00 90.75 183 GLY A O 1
ATOM 1378 N N . ASN A 1 184 ? 1.638 3.177 9.137 1.00 92.50 184 ASN A N 1
ATOM 1379 C CA . ASN A 1 184 ? 1.339 4.562 9.485 1.00 92.50 184 ASN A CA 1
ATOM 1380 C C . ASN A 1 184 ? 2.061 5.054 10.748 1.00 92.50 184 ASN A C 1
ATOM 1382 O O . ASN A 1 184 ? 1.795 6.173 11.159 1.00 92.50 184 ASN A O 1
ATOM 1386 N N . GLN A 1 185 ? 2.964 4.260 11.330 1.00 92.38 185 GLN A N 1
ATOM 1387 C CA . GLN A 1 185 ? 3.794 4.586 12.497 1.00 92.38 185 GLN A CA 1
ATOM 1388 C C . GLN A 1 185 ? 3.070 4.680 13.851 1.00 92.38 185 GLN A C 1
ATOM 1390 O O . GLN A 1 185 ? 3.650 5.215 14.800 1.00 92.38 185 GLN A O 1
ATOM 1395 N N . ILE A 1 186 ? 1.856 4.138 14.002 1.00 96.44 186 ILE A N 1
ATOM 1396 C CA . ILE A 1 186 ? 1.187 4.109 15.312 1.00 96.44 186 ILE A CA 1
ATOM 1397 C C . ILE A 1 186 ? 2.037 3.396 16.370 1.00 96.44 186 ILE A C 1
ATOM 1399 O O . ILE A 1 186 ? 2.143 3.886 17.495 1.00 96.44 186 ILE A O 1
ATOM 1403 N N . ARG A 1 187 ? 2.701 2.284 16.011 1.00 96.50 187 ARG A N 1
ATOM 1404 C CA . ARG A 1 187 ? 3.530 1.515 16.955 1.00 96.50 187 ARG A CA 1
ATOM 1405 C C . ARG A 1 187 ? 4.667 2.366 17.487 1.00 96.50 187 ARG A C 1
ATOM 1407 O O . ARG A 1 187 ? 4.879 2.460 18.690 1.00 96.50 187 ARG A O 1
ATOM 1414 N N . ARG A 1 188 ? 5.338 3.074 16.591 1.00 92.81 188 ARG A N 1
ATOM 1415 C CA . ARG A 1 188 ? 6.434 3.953 16.964 1.00 92.81 188 ARG A CA 1
ATOM 1416 C C . ARG A 1 188 ? 5.980 5.143 17.807 1.00 92.81 188 ARG A C 1
ATOM 1418 O O . ARG A 1 188 ? 6.621 5.433 18.808 1.00 92.81 188 ARG A O 1
ATOM 1425 N N . GLN A 1 189 ? 4.888 5.821 17.443 1.00 94.56 189 GLN A N 1
ATOM 1426 C CA . GLN A 1 189 ? 4.383 6.935 18.258 1.00 94.56 189 GLN A CA 1
ATOM 1427 C C . GLN A 1 189 ? 4.066 6.484 19.690 1.00 94.56 189 GLN A C 1
ATOM 1429 O O . GLN A 1 189 ? 4.293 7.232 20.638 1.00 94.56 189 GLN A O 1
ATOM 1434 N N . CYS A 1 190 ? 3.583 5.249 19.854 1.00 97.25 190 CYS A N 1
ATOM 1435 C CA . CYS A 1 190 ? 3.334 4.661 21.165 1.00 97.25 190 CYS A CA 1
ATOM 1436 C C . CYS A 1 190 ? 4.632 4.295 21.902 1.00 97.25 190 CYS A C 1
ATOM 1438 O O . CYS A 1 190 ? 4.731 4.551 23.101 1.00 97.25 190 CYS A O 1
ATOM 1440 N N . GLU A 1 191 ? 5.629 3.736 21.208 1.00 95.69 191 GLU A N 1
ATOM 1441 C CA . GLU A 1 191 ? 6.956 3.442 21.772 1.00 95.69 191 GLU A CA 1
ATOM 1442 C C . GLU A 1 191 ? 7.640 4.719 22.285 1.00 95.69 191 GLU A C 1
ATOM 1444 O O . GLU A 1 191 ? 8.059 4.780 23.441 1.00 95.69 191 GLU A O 1
ATOM 1449 N N . GLU A 1 192 ? 7.673 5.773 21.465 1.00 92.94 192 GLU A N 1
ATOM 1450 C CA . GLU A 1 192 ? 8.222 7.087 21.829 1.00 92.94 192 GLU A CA 1
ATOM 1451 C C . GLU A 1 192 ? 7.457 7.734 22.996 1.00 92.94 192 GLU A C 1
ATOM 1453 O O . GLU A 1 192 ? 8.018 8.542 23.739 1.00 92.94 192 GLU A O 1
ATOM 1458 N N . HIS A 1 193 ? 6.190 7.357 23.191 1.00 95.56 193 HIS A N 1
ATOM 1459 C CA . HIS A 1 193 ? 5.362 7.776 24.321 1.00 95.56 193 HIS A CA 1
ATOM 1460 C C . HIS A 1 193 ? 5.410 6.808 25.523 1.00 95.56 193 HIS A C 1
ATOM 1462 O O . HIS A 1 193 ? 4.645 6.956 26.475 1.00 95.56 193 HIS A O 1
ATOM 1468 N N . GLY A 1 194 ? 6.326 5.835 25.521 1.00 96.69 194 GLY A N 1
ATOM 1469 C CA . GLY A 1 194 ? 6.621 4.977 26.671 1.00 96.69 194 GLY A CA 1
ATOM 1470 C C . GLY A 1 194 ? 5.791 3.695 26.781 1.00 96.69 194 GLY A C 1
ATOM 1471 O O . GLY A 1 194 ? 5.836 3.039 27.824 1.00 96.69 194 GLY A O 1
ATOM 1472 N N . MET A 1 195 ? 5.046 3.301 25.744 1.00 97.62 195 MET A N 1
ATOM 1473 C CA . MET A 1 195 ? 4.339 2.015 25.720 1.00 97.62 195 MET A CA 1
ATOM 1474 C C . MET A 1 195 ? 5.329 0.859 25.501 1.00 97.62 195 MET A C 1
ATOM 1476 O O . MET A 1 195 ? 5.923 0.723 24.435 1.00 97.62 195 MET A O 1
ATOM 1480 N N . ALA A 1 196 ? 5.493 0.000 26.511 1.00 95.31 196 ALA A N 1
ATOM 1481 C CA . ALA A 1 196 ? 6.510 -1.057 26.514 1.00 95.31 196 ALA A CA 1
ATOM 1482 C C . ALA A 1 196 ? 6.285 -2.167 25.468 1.00 95.31 196 ALA A C 1
ATOM 1484 O O . ALA A 1 196 ? 7.240 -2.791 25.014 1.00 95.31 196 ALA A O 1
ATOM 1485 N N . ASP A 1 197 ? 5.036 -2.437 25.092 1.00 94.50 197 ASP A N 1
ATOM 1486 C CA . ASP A 1 197 ? 4.633 -3.481 24.144 1.00 94.50 197 ASP A CA 1
ATOM 1487 C C . ASP A 1 197 ? 4.154 -2.905 22.800 1.00 94.50 197 ASP A C 1
ATOM 1489 O O . ASP A 1 197 ? 3.394 -3.544 22.071 1.00 94.50 197 ASP A O 1
ATOM 1493 N N . ALA A 1 198 ? 4.607 -1.702 22.444 1.00 96.88 198 ALA A N 1
ATOM 1494 C CA . ALA A 1 198 ? 4.169 -1.020 21.231 1.00 96.88 198 ALA A CA 1
ATOM 1495 C C . ALA A 1 198 ? 4.520 -1.783 19.937 1.00 96.88 198 ALA A C 1
ATOM 1497 O O . ALA A 1 198 ? 3.734 -1.824 18.994 1.00 96.88 198 ALA A O 1
ATOM 1498 N N . MET A 1 199 ? 5.665 -2.470 19.906 1.00 94.94 199 MET A N 1
ATOM 1499 C CA . MET A 1 199 ? 6.120 -3.241 18.738 1.00 94.94 199 MET A CA 1
ATOM 1500 C C . MET A 1 199 ? 5.536 -4.665 18.666 1.00 94.94 199 MET A C 1
ATOM 1502 O O . MET A 1 199 ? 5.988 -5.483 17.868 1.00 94.94 199 MET A O 1
ATOM 1506 N N . ARG A 1 200 ? 4.538 -4.987 19.504 1.00 95.50 200 ARG A N 1
ATOM 1507 C CA . ARG A 1 200 ? 3.986 -6.343 19.650 1.00 95.50 200 ARG A CA 1
ATOM 1508 C C . ARG A 1 200 ? 3.268 -6.861 18.401 1.00 95.50 200 ARG A C 1
ATOM 1510 O O . ARG A 1 200 ? 3.449 -8.027 18.048 1.00 95.50 200 ARG A O 1
ATOM 1517 N N . ILE A 1 201 ? 2.409 -6.053 17.777 1.00 96.56 201 ILE A N 1
ATOM 1518 C CA . ILE A 1 201 ? 1.764 -6.428 16.508 1.00 96.56 201 ILE A CA 1
ATOM 1519 C C . ILE A 1 201 ? 2.739 -6.183 15.347 1.00 96.56 201 ILE A C 1
ATOM 1521 O O . ILE A 1 201 ? 3.525 -5.234 15.402 1.00 96.56 201 ILE A O 1
ATOM 1525 N N . PRO A 1 202 ? 2.720 -7.011 14.293 1.00 95.69 202 PRO A N 1
ATOM 1526 C CA . PRO A 1 202 ? 3.647 -6.854 13.181 1.00 95.69 202 PRO A CA 1
ATOM 1527 C C . PRO A 1 202 ? 3.233 -5.715 12.238 1.00 95.69 202 PRO A C 1
ATOM 1529 O O . PRO A 1 202 ? 2.045 -5.415 12.083 1.00 95.69 202 PRO A O 1
ATOM 1532 N N . GLY A 1 203 ? 4.209 -5.142 11.530 1.00 95.88 203 GLY A N 1
ATOM 1533 C CA . GLY A 1 203 ? 3.963 -4.331 10.340 1.00 95.88 203 GLY A CA 1
ATOM 1534 C C . GLY A 1 203 ? 3.559 -5.199 9.143 1.00 95.88 203 GLY A C 1
ATOM 1535 O O . GLY A 1 203 ? 4.090 -6.296 8.931 1.00 95.88 203 GLY A O 1
ATOM 1536 N N . PHE A 1 204 ? 2.621 -4.718 8.322 1.00 96.25 204 PHE A N 1
ATOM 1537 C CA . PHE A 1 204 ? 2.054 -5.546 7.252 1.00 96.25 204 PHE A CA 1
ATOM 1538 C C . PHE A 1 204 ? 3.053 -5.939 6.158 1.00 96.25 204 PHE A C 1
ATOM 1540 O O . PHE A 1 204 ? 2.880 -6.984 5.530 1.00 96.25 204 PHE A O 1
ATOM 1547 N N . VAL A 1 205 ? 4.090 -5.133 5.892 1.00 95.12 205 VAL A N 1
ATOM 1548 C CA . VAL A 1 205 ? 5.069 -5.486 4.854 1.00 95.12 205 VAL A CA 1
ATOM 1549 C C . VAL A 1 205 ? 5.846 -6.720 5.278 1.00 95.12 205 VAL A C 1
ATOM 1551 O O . VAL A 1 205 ? 5.868 -7.695 4.529 1.00 95.12 205 VAL A O 1
ATOM 1554 N N . ALA A 1 206 ? 6.415 -6.710 6.484 1.00 93.38 206 ALA A N 1
ATOM 1555 C CA . ALA A 1 206 ? 7.150 -7.848 7.018 1.00 93.38 206 ALA A CA 1
ATOM 1556 C C . ALA A 1 206 ? 6.274 -9.105 7.123 1.00 93.38 206 ALA A C 1
ATOM 1558 O O . ALA A 1 206 ? 6.723 -10.194 6.768 1.00 93.38 206 ALA A O 1
ATOM 1559 N N . ALA A 1 207 ? 5.020 -8.950 7.557 1.00 95.62 207 ALA A N 1
ATOM 1560 C CA . ALA A 1 207 ? 4.113 -10.077 7.746 1.00 95.62 207 ALA A CA 1
ATOM 1561 C C . ALA A 1 207 ? 3.519 -10.633 6.439 1.00 95.62 207 ALA A C 1
ATOM 1563 O O . ALA A 1 207 ? 3.346 -11.846 6.319 1.00 95.62 207 ALA A O 1
ATOM 1564 N N . TYR A 1 208 ? 3.188 -9.773 5.469 1.00 97.00 208 TYR A N 1
ATOM 1565 C CA . TYR A 1 208 ? 2.256 -10.130 4.393 1.00 97.00 208 TYR A CA 1
ATOM 1566 C C . TYR A 1 208 ? 2.692 -9.732 2.985 1.00 97.00 208 TYR A C 1
ATOM 1568 O O . TYR A 1 208 ? 2.419 -10.494 2.055 1.00 97.00 208 TYR A O 1
ATOM 1576 N N . LEU A 1 209 ? 3.341 -8.574 2.808 1.00 95.50 209 LEU A N 1
ATOM 1577 C CA . LEU A 1 209 ? 3.623 -8.026 1.473 1.00 95.50 209 LEU A CA 1
ATOM 1578 C C . LEU A 1 209 ? 5.023 -8.377 0.948 1.00 95.50 209 LEU A C 1
ATOM 1580 O O . LEU A 1 209 ? 5.198 -8.527 -0.262 1.00 95.50 209 LEU A O 1
ATOM 1584 N N . ARG A 1 210 ? 6.019 -8.553 1.828 1.00 96.69 210 ARG A N 1
ATOM 1585 C CA . ARG A 1 210 ? 7.424 -8.772 1.445 1.00 96.69 210 ARG A CA 1
ATOM 1586 C C . ARG A 1 210 ? 7.641 -9.884 0.415 1.00 96.69 210 ARG A C 1
ATOM 1588 O O . ARG A 1 210 ? 8.464 -9.659 -0.466 1.00 96.69 210 ARG A O 1
ATOM 1595 N N . PRO A 1 211 ? 6.919 -11.026 0.424 1.00 96.25 211 PRO A N 1
ATOM 1596 C CA . PRO A 1 211 ? 7.058 -12.036 -0.627 1.00 96.25 211 PRO A CA 1
ATOM 1597 C C . PRO A 1 211 ? 6.901 -11.497 -2.057 1.00 96.25 211 PRO A C 1
ATOM 1599 O O . PRO A 1 211 ? 7.564 -11.999 -2.958 1.00 96.25 211 PRO A O 1
ATOM 1602 N N . LEU A 1 212 ? 6.088 -10.455 -2.269 1.00 97.12 212 LEU A N 1
ATOM 1603 C CA . LEU A 1 212 ? 5.964 -9.791 -3.571 1.00 97.12 212 LEU A CA 1
ATOM 1604 C C . LEU A 1 212 ? 7.235 -9.000 -3.922 1.00 97.12 212 LEU A C 1
ATOM 1606 O O . LEU A 1 212 ? 7.722 -9.082 -5.049 1.00 97.12 212 LEU A O 1
ATOM 1610 N N . PHE A 1 213 ? 7.826 -8.302 -2.949 1.00 97.31 213 PHE A N 1
ATOM 1611 C CA . PHE A 1 213 ? 9.073 -7.555 -3.147 1.00 97.31 213 PHE A CA 1
ATOM 1612 C C . PHE A 1 213 ? 10.251 -8.454 -3.520 1.00 97.31 213 PHE A C 1
ATOM 1614 O O . PHE A 1 213 ? 11.114 -8.028 -4.286 1.00 97.31 213 PHE A O 1
ATOM 1621 N N . LEU A 1 214 ? 10.268 -9.702 -3.039 1.00 97.25 214 LEU A N 1
ATOM 1622 C CA . LEU A 1 214 ? 11.304 -10.681 -3.392 1.00 97.25 214 LEU A CA 1
ATOM 1623 C C . LEU A 1 214 ? 11.326 -10.997 -4.897 1.00 97.25 214 LEU A C 1
ATOM 1625 O O . LEU A 1 214 ? 12.344 -11.447 -5.410 1.00 97.25 214 LEU A O 1
ATOM 1629 N N . GLU A 1 215 ? 10.223 -10.746 -5.606 1.00 97.06 215 GLU A N 1
ATOM 1630 C CA . GLU A 1 215 ? 10.095 -10.917 -7.058 1.00 97.06 215 GLU A CA 1
ATOM 1631 C C . GLU A 1 215 ? 10.168 -9.585 -7.827 1.00 97.06 215 GLU A C 1
ATOM 1633 O O . GLU A 1 215 ? 9.850 -9.523 -9.016 1.00 97.06 215 GLU A O 1
ATOM 1638 N N . GLY A 1 216 ? 10.533 -8.490 -7.151 1.00 96.62 216 GLY A N 1
ATOM 1639 C CA . GLY A 1 216 ? 10.538 -7.141 -7.723 1.00 96.62 216 GLY A CA 1
ATOM 1640 C C . GLY A 1 216 ? 9.136 -6.573 -7.981 1.00 96.62 216 GLY A C 1
ATOM 1641 O O . GLY A 1 216 ? 8.990 -5.556 -8.669 1.00 96.62 216 GLY A O 1
ATOM 1642 N N . ARG A 1 217 ? 8.081 -7.226 -7.474 1.00 97.38 217 ARG A N 1
ATOM 1643 C CA . ARG A 1 217 ? 6.703 -6.737 -7.597 1.00 97.38 217 ARG A CA 1
ATOM 1644 C C . ARG A 1 217 ? 6.469 -5.619 -6.600 1.00 97.38 217 ARG A C 1
ATOM 1646 O O . ARG A 1 217 ? 6.879 -5.717 -5.454 1.00 97.38 217 ARG A O 1
ATOM 1653 N N . GLY A 1 218 ? 5.730 -4.612 -7.024 1.00 95.81 218 GLY A N 1
ATOM 1654 C CA . GLY A 1 218 ? 5.309 -3.495 -6.191 1.00 95.81 218 GLY A CA 1
ATOM 1655 C C . GLY A 1 218 ? 4.254 -2.672 -6.921 1.00 95.81 218 GLY A C 1
ATOM 1656 O O . GLY A 1 218 ? 3.789 -3.108 -7.974 1.00 95.81 218 GLY A O 1
ATOM 1657 N N . PRO A 1 219 ? 3.870 -1.496 -6.408 1.00 96.00 219 PRO A N 1
ATOM 1658 C CA . PRO A 1 219 ? 2.761 -0.679 -6.904 1.00 96.00 219 PRO A CA 1
ATOM 1659 C C . PRO A 1 219 ? 3.075 0.060 -8.214 1.00 96.00 219 PRO A C 1
ATOM 1661 O O . PRO A 1 219 ? 2.846 1.268 -8.332 1.00 96.00 219 PRO A O 1
ATOM 1664 N N . PHE A 1 220 ? 3.570 -0.683 -9.205 1.00 97.88 220 PHE A N 1
ATOM 1665 C CA . PHE A 1 220 ? 3.743 -0.246 -10.579 1.00 97.88 220 PHE A CA 1
ATOM 1666 C C . PHE A 1 220 ? 2.406 0.228 -11.138 1.00 97.88 220 PHE A C 1
ATOM 1668 O O . PHE A 1 220 ? 1.374 -0.422 -10.970 1.00 97.88 220 PHE A O 1
ATOM 1675 N N . ARG A 1 221 ? 2.412 1.404 -11.754 1.00 97.44 221 ARG A N 1
ATOM 1676 C CA . ARG A 1 221 ? 1.202 2.077 -12.214 1.00 97.44 221 ARG A CA 1
ATOM 1677 C C . ARG A 1 221 ? 1.457 2.814 -13.512 1.00 97.44 221 ARG A C 1
ATOM 1679 O O . ARG A 1 221 ? 2.581 3.216 -13.800 1.00 97.44 221 ARG A O 1
ATOM 1686 N N . TRP A 1 222 ? 0.396 3.039 -14.266 1.00 98.25 222 TRP A N 1
ATOM 1687 C CA . TRP A 1 222 ? 0.438 3.856 -15.468 1.00 98.25 222 TRP A CA 1
ATOM 1688 C C . TRP A 1 222 ? -0.728 4.828 -15.517 1.00 98.25 222 TRP A C 1
ATOM 1690 O O . TRP A 1 222 ? -1.803 4.558 -14.984 1.00 98.25 222 TRP A O 1
ATOM 1700 N N . THR A 1 223 ? -0.497 5.964 -16.167 1.00 98.50 223 THR A N 1
ATOM 1701 C CA . THR A 1 223 ? -1.496 7.005 -16.411 1.00 98.50 223 THR A CA 1
ATOM 1702 C C . THR A 1 223 ? -1.593 7.272 -17.909 1.00 98.50 223 THR A C 1
ATOM 1704 O O . THR A 1 223 ? -0.590 7.576 -18.556 1.00 98.50 223 THR A O 1
ATOM 1707 N N . CYS A 1 224 ? -2.802 7.179 -18.458 1.00 98.50 224 CYS A N 1
ATOM 1708 C CA . CYS A 1 224 ? -3.089 7.456 -19.863 1.00 98.50 224 CYS A CA 1
ATOM 1709 C C . CYS A 1 224 ? -3.225 8.973 -20.052 1.00 98.50 224 CYS A C 1
ATOM 1711 O O . CYS A 1 224 ? -4.256 9.559 -19.707 1.00 98.50 224 CYS A O 1
ATOM 1713 N N . THR A 1 225 ? -2.190 9.629 -20.586 1.00 98.06 225 THR A N 1
ATOM 1714 C CA . THR A 1 225 ? -2.155 11.105 -20.678 1.00 98.06 225 THR A CA 1
ATOM 1715 C C . THR A 1 225 ? -3.115 11.672 -21.725 1.00 98.06 225 THR A C 1
ATOM 1717 O O . THR A 1 225 ? -3.474 12.844 -21.658 1.00 98.06 225 THR A O 1
ATOM 1720 N N . SER A 1 226 ? -3.613 10.826 -22.633 1.00 97.69 226 SER A N 1
ATOM 1721 C CA . SER A 1 226 ? -4.688 11.156 -23.576 1.00 97.69 226 SER A CA 1
ATOM 1722 C C . SER A 1 226 ? -6.015 11.509 -22.889 1.00 97.69 226 SER A C 1
ATOM 1724 O O . SER A 1 226 ? -6.891 12.110 -23.510 1.00 97.69 226 SER A O 1
ATOM 1726 N N . GLY A 1 227 ? -6.205 11.088 -21.632 1.00 97.94 227 GLY A N 1
ATOM 1727 C CA . GLY A 1 227 ? -7.478 11.184 -20.918 1.00 97.94 227 GLY A CA 1
ATOM 1728 C C . GLY A 1 227 ? -8.539 10.181 -21.390 1.00 97.94 227 GLY A C 1
ATOM 1729 O O . GLY A 1 227 ? -9.652 10.178 -20.864 1.00 97.94 227 GLY A O 1
ATOM 1730 N N . ALA A 1 228 ? -8.231 9.319 -22.363 1.00 97.88 228 ALA A N 1
ATOM 1731 C CA . ALA A 1 228 ? -9.201 8.399 -22.938 1.00 97.88 228 ALA A CA 1
ATOM 1732 C C . ALA A 1 228 ? -9.371 7.137 -22.080 1.00 97.88 228 ALA A C 1
ATOM 1734 O O . ALA A 1 228 ? -8.440 6.357 -21.897 1.00 97.88 228 ALA A O 1
ATOM 1735 N N . VAL A 1 229 ? -10.600 6.872 -21.630 1.00 97.88 229 VAL A N 1
ATOM 1736 C CA . VAL A 1 229 ? -10.942 5.629 -20.907 1.00 97.88 229 VAL A CA 1
ATOM 1737 C C . VAL A 1 229 ? -10.690 4.383 -21.768 1.00 97.88 229 VAL A C 1
ATOM 1739 O O . VAL A 1 229 ? -10.339 3.331 -21.243 1.00 97.88 229 VAL A O 1
ATOM 1742 N N . SER A 1 230 ? -10.805 4.510 -23.096 1.00 98.38 230 SER A N 1
ATOM 1743 C CA . SER A 1 230 ? -10.496 3.427 -24.037 1.00 98.38 230 SER A CA 1
ATOM 1744 C C . SER A 1 230 ? -9.036 2.985 -23.989 1.00 98.38 230 SER A C 1
ATOM 1746 O O . SER A 1 230 ? -8.767 1.808 -24.195 1.00 98.38 230 SER A O 1
ATOM 1748 N N . ASP A 1 231 ? -8.108 3.909 -23.719 1.00 98.69 231 ASP A N 1
ATOM 1749 C CA . ASP A 1 231 ? -6.687 3.571 -23.625 1.00 98.69 231 ASP A CA 1
ATOM 1750 C C . ASP A 1 231 ? -6.460 2.699 -22.391 1.00 98.69 231 ASP A C 1
ATOM 1752 O O . ASP A 1 231 ? -5.855 1.639 -22.492 1.00 98.69 231 ASP A O 1
ATOM 1756 N N . LEU A 1 232 ? -7.046 3.076 -21.249 1.00 98.50 232 LEU A N 1
ATOM 1757 C CA . LEU A 1 232 ? -6.976 2.273 -20.030 1.00 98.50 232 LEU A CA 1
ATOM 1758 C C . LEU A 1 232 ? -7.538 0.863 -20.238 1.00 98.50 232 LEU A C 1
ATOM 1760 O O . LEU A 1 232 ? -6.891 -0.104 -19.853 1.00 98.50 232 LEU A O 1
ATOM 1764 N N . ALA A 1 233 ? -8.704 0.748 -20.881 1.00 98.44 233 ALA A N 1
ATOM 1765 C CA . ALA A 1 233 ? -9.307 -0.548 -21.188 1.00 98.44 233 ALA A CA 1
ATOM 1766 C C . ALA A 1 233 ? -8.385 -1.406 -22.069 1.00 98.44 233 ALA A C 1
ATOM 1768 O O . ALA A 1 233 ? -8.128 -2.562 -21.747 1.00 98.44 233 ALA A O 1
ATOM 1769 N N . ARG A 1 234 ? -7.807 -0.816 -23.124 1.00 98.75 234 ARG A N 1
ATOM 1770 C CA . ARG A 1 234 ? -6.869 -1.509 -24.016 1.00 98.75 234 ARG A CA 1
ATOM 1771 C C . ARG A 1 234 ? -5.605 -1.980 -23.292 1.00 98.75 234 ARG A C 1
ATOM 1773 O O . ARG A 1 234 ? -5.083 -3.046 -23.622 1.00 98.75 234 ARG A O 1
ATOM 1780 N N . LEU A 1 235 ? -5.107 -1.186 -22.344 1.00 98.81 235 LEU A N 1
ATOM 1781 C CA . LEU A 1 235 ? -3.943 -1.526 -21.525 1.00 98.81 235 LEU A CA 1
ATOM 1782 C C . LEU A 1 235 ? -4.256 -2.599 -20.479 1.00 98.81 235 LEU A C 1
ATOM 1784 O O . LEU A 1 2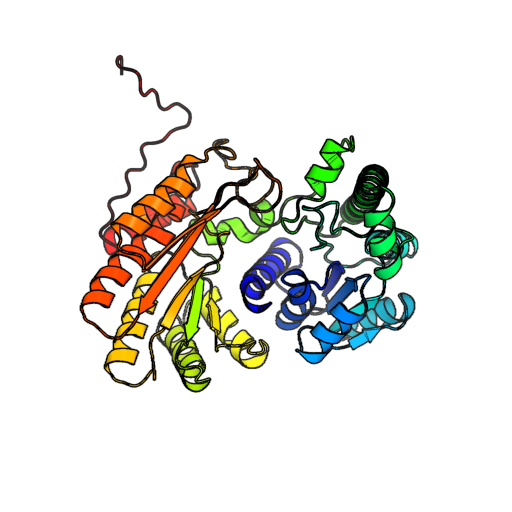35 ? -3.422 -3.471 -20.257 1.00 98.81 235 LEU A O 1
ATOM 1788 N N . ASP A 1 236 ? -5.445 -2.575 -19.874 1.00 98.56 236 ASP A N 1
ATOM 1789 C CA . ASP A 1 236 ? -5.907 -3.651 -18.993 1.00 98.56 236 ASP A CA 1
ATOM 1790 C C . ASP A 1 236 ? -6.004 -4.980 -19.775 1.00 98.56 236 ASP A C 1
ATOM 1792 O O . ASP A 1 236 ? -5.493 -6.001 -19.311 1.00 98.56 236 ASP A O 1
ATOM 1796 N N . ASP A 1 237 ? -6.556 -4.962 -20.995 1.00 98.69 237 ASP A N 1
ATOM 1797 C CA . ASP A 1 237 ? -6.595 -6.136 -21.882 1.00 98.69 237 ASP A CA 1
ATOM 1798 C C . ASP A 1 237 ? -5.180 -6.627 -22.227 1.00 98.69 237 ASP A C 1
ATOM 1800 O O . ASP A 1 237 ? -4.907 -7.824 -22.170 1.00 98.69 237 ASP A O 1
ATOM 1804 N N . LEU A 1 238 ? -4.240 -5.710 -22.487 1.00 98.81 238 LEU A N 1
ATOM 1805 C CA . LEU A 1 238 ? -2.841 -6.062 -22.747 1.00 98.81 238 LEU A CA 1
ATOM 1806 C C . LEU A 1 238 ? -2.187 -6.782 -21.553 1.00 98.81 238 LEU A C 1
ATOM 1808 O O . LEU A 1 238 ? -1.389 -7.698 -21.756 1.00 98.81 238 LEU A O 1
ATOM 1812 N N . VAL A 1 239 ? -2.506 -6.403 -20.309 1.00 98.69 239 VAL A N 1
ATOM 1813 C CA . VAL A 1 239 ? -2.020 -7.140 -19.127 1.00 98.69 239 VAL A CA 1
ATOM 1814 C C . VAL A 1 239 ? -2.549 -8.574 -19.142 1.00 98.69 239 VAL A C 1
ATOM 1816 O O . VAL A 1 239 ? -1.784 -9.504 -18.884 1.00 98.69 239 VAL A O 1
ATOM 1819 N N . LEU A 1 240 ? -3.831 -8.766 -19.467 1.00 98.56 240 LEU A N 1
ATOM 1820 C CA . LEU A 1 240 ? -4.441 -10.094 -19.552 1.00 98.56 240 LEU A CA 1
ATOM 1821 C C . LEU A 1 240 ? -3.857 -10.928 -20.702 1.00 98.56 240 LEU A C 1
ATOM 1823 O O . LEU A 1 240 ? -3.648 -12.124 -20.513 1.00 98.56 240 LEU A O 1
ATOM 1827 N N . ASP A 1 241 ? -3.531 -10.309 -21.838 1.00 98.31 241 ASP A N 1
ATOM 1828 C CA . ASP A 1 241 ? -2.884 -10.969 -22.978 1.00 98.31 241 ASP A CA 1
ATOM 1829 C C . ASP A 1 241 ? -1.461 -11.444 -22.638 1.00 98.31 241 ASP A C 1
ATOM 1831 O O . ASP A 1 241 ? -1.043 -12.541 -23.013 1.00 98.31 241 ASP A O 1
ATOM 1835 N N . LEU A 1 242 ? -0.681 -10.613 -21.938 1.00 98.44 242 LEU A N 1
ATOM 1836 C CA . LEU A 1 242 ? 0.730 -10.897 -21.652 1.00 98.44 242 LEU A CA 1
ATOM 1837 C C . LEU A 1 242 ? 0.935 -11.811 -20.440 1.00 98.44 242 LEU A C 1
ATOM 1839 O O . LEU A 1 242 ? 1.945 -12.529 -20.390 1.00 98.44 242 LEU A O 1
ATOM 1843 N N . PHE A 1 243 ? 0.020 -11.750 -19.469 1.00 98.00 243 PHE A N 1
ATOM 1844 C CA . PHE A 1 243 ? 0.176 -12.335 -18.136 1.00 98.00 243 PHE A CA 1
ATOM 1845 C C . PHE A 1 243 ? -1.079 -13.091 -17.667 1.00 98.00 243 PHE A C 1
ATOM 1847 O O . PHE A 1 243 ? -1.382 -13.105 -16.475 1.00 98.00 243 PHE A O 1
ATOM 1854 N N . SER A 1 244 ? -1.800 -13.747 -18.583 1.00 96.06 244 SER A N 1
ATOM 1855 C CA . SER A 1 244 ? -3.012 -14.532 -18.279 1.00 96.06 244 SER A CA 1
ATOM 1856 C C . SER A 1 244 ? -2.823 -15.570 -17.169 1.00 96.06 244 SER A C 1
ATOM 1858 O O . SER A 1 244 ? -3.755 -15.827 -16.404 1.00 96.06 244 SER A O 1
ATOM 1860 N N . ASP A 1 245 ? -1.622 -16.147 -17.095 1.00 95.81 245 ASP A N 1
ATOM 1861 C CA . ASP A 1 245 ? -1.262 -17.239 -16.185 1.00 95.81 245 ASP A CA 1
ATOM 1862 C C . ASP A 1 245 ? -0.731 -16.733 -14.830 1.00 95.81 245 ASP A C 1
ATOM 1864 O O . ASP A 1 245 ? -0.509 -17.517 -13.907 1.00 95.81 245 ASP A O 1
ATOM 1868 N N . ASP A 1 246 ? -0.531 -15.419 -14.690 1.00 96.94 246 ASP A N 1
ATOM 1869 C CA . ASP A 1 246 ? -0.144 -14.778 -13.436 1.00 96.94 246 ASP A CA 1
ATOM 1870 C C . ASP A 1 246 ? -1.398 -14.399 -12.639 1.00 96.94 246 ASP A C 1
ATOM 1872 O O . ASP A 1 246 ? -2.026 -13.367 -12.887 1.00 96.94 246 ASP A O 1
ATOM 1876 N N . ASP A 1 247 ? -1.763 -15.226 -11.656 1.00 94.44 247 ASP A N 1
ATOM 1877 C CA . ASP A 1 247 ? -2.951 -14.994 -10.825 1.00 94.44 247 ASP A CA 1
ATOM 1878 C C . ASP A 1 247 ? -2.919 -13.642 -10.089 1.00 94.44 247 ASP A C 1
ATOM 1880 O O . ASP A 1 247 ? -3.976 -13.038 -9.918 1.00 94.44 247 ASP A O 1
ATOM 1884 N N . ILE A 1 248 ? -1.743 -13.121 -9.700 1.00 95.31 248 ILE A N 1
ATOM 1885 C CA . ILE A 1 248 ? -1.639 -11.809 -9.032 1.00 95.31 248 ILE A CA 1
ATOM 1886 C C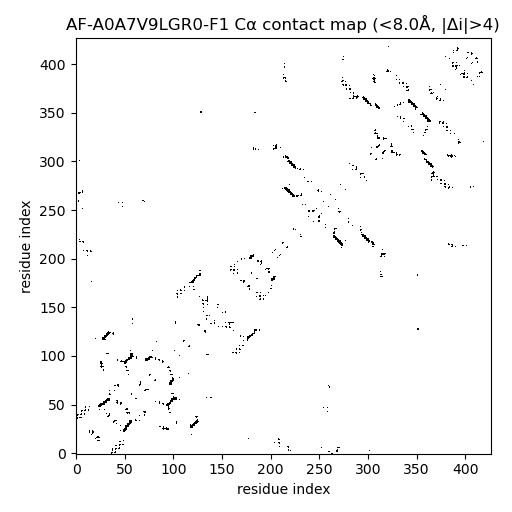 . ILE A 1 248 ? -2.123 -10.711 -9.984 1.00 95.31 248 ILE A C 1
ATOM 1888 O O . ILE A 1 248 ? -2.990 -9.914 -9.627 1.00 95.31 248 ILE A O 1
ATOM 1892 N N . ALA A 1 249 ? -1.584 -10.679 -11.204 1.00 97.25 249 ALA A N 1
ATOM 1893 C CA . ALA A 1 249 ? -1.910 -9.646 -12.181 1.00 97.25 249 ALA A CA 1
ATOM 1894 C C . ALA A 1 249 ? -3.314 -9.847 -12.773 1.00 97.25 249 ALA A C 1
ATOM 1896 O O . ALA A 1 249 ? -4.145 -8.937 -12.745 1.00 97.25 249 ALA A O 1
ATOM 1897 N N . ALA A 1 250 ? -3.611 -11.048 -13.271 1.00 97.44 250 ALA A N 1
ATOM 1898 C CA . ALA A 1 250 ? -4.830 -11.312 -14.024 1.00 97.44 250 ALA A CA 1
ATOM 1899 C C . ALA A 1 250 ? -6.093 -11.224 -13.158 1.00 97.44 250 ALA A C 1
ATOM 1901 O O . ALA A 1 250 ? -7.113 -10.689 -13.596 1.00 97.44 250 ALA A O 1
ATOM 1902 N N . ARG A 1 251 ? -6.058 -11.728 -11.916 1.00 96.62 251 ARG A N 1
ATOM 1903 C CA . ARG A 1 251 ? -7.201 -11.602 -10.999 1.00 96.62 251 ARG A CA 1
ATOM 1904 C C . ARG A 1 251 ? -7.437 -10.149 -10.613 1.00 96.62 251 ARG A C 1
ATOM 1906 O O . ARG A 1 251 ? -8.585 -9.706 -10.611 1.00 96.62 251 ARG A O 1
ATOM 1913 N N . TRP A 1 252 ? -6.361 -9.430 -10.299 1.00 97.62 252 TRP A N 1
ATOM 1914 C CA . TRP A 1 252 ? -6.435 -8.021 -9.952 1.00 97.62 252 TRP A CA 1
ATOM 1915 C C . TRP A 1 252 ? -7.068 -7.203 -11.078 1.00 97.62 252 TRP A C 1
ATOM 1917 O O . TRP A 1 252 ? -8.045 -6.510 -10.819 1.00 97.62 252 TRP A O 1
ATOM 1927 N N . ILE A 1 253 ? -6.579 -7.321 -12.318 1.00 97.88 253 ILE A N 1
ATOM 1928 C CA . ILE A 1 253 ? -7.099 -6.534 -13.446 1.00 97.88 253 ILE A CA 1
ATOM 1929 C C . ILE A 1 253 ? -8.591 -6.778 -13.670 1.00 97.88 253 ILE A C 1
ATOM 1931 O O . ILE A 1 253 ? -9.339 -5.810 -13.780 1.00 97.88 253 ILE A O 1
ATOM 1935 N N . ARG A 1 254 ? -9.052 -8.037 -13.643 1.00 97.50 254 ARG A N 1
ATOM 1936 C CA . ARG A 1 254 ? -10.484 -8.355 -13.803 1.00 97.50 254 ARG A CA 1
ATOM 1937 C C . ARG A 1 254 ? -11.346 -7.662 -12.746 1.00 97.50 254 ARG A C 1
ATOM 1939 O O . ARG A 1 254 ? -12.347 -7.038 -13.077 1.00 97.50 254 ARG A O 1
ATOM 1946 N N . LEU A 1 255 ? -10.935 -7.721 -11.478 1.00 97.12 255 LEU A N 1
ATOM 1947 C CA . LEU A 1 255 ? -11.659 -7.057 -10.390 1.00 97.12 255 LEU A CA 1
ATOM 1948 C C . LEU A 1 255 ? -11.537 -5.530 -10.468 1.00 97.12 255 LEU A C 1
ATOM 1950 O O . LEU A 1 255 ? -12.474 -4.807 -10.140 1.00 97.12 255 LEU A O 1
ATOM 1954 N N . ALA A 1 256 ? -10.387 -5.018 -10.896 1.00 97.06 256 ALA A N 1
ATOM 1955 C CA . ALA A 1 256 ? -10.129 -3.591 -10.979 1.00 97.06 256 ALA A CA 1
ATOM 1956 C C . ALA A 1 256 ? -10.882 -2.926 -12.145 1.00 97.06 256 ALA A C 1
ATOM 1958 O O . ALA A 1 256 ? -11.257 -1.759 -12.030 1.00 97.06 256 ALA A O 1
ATOM 1959 N N . GLN A 1 257 ? -11.139 -3.652 -13.237 1.00 96.06 257 GLN A N 1
ATOM 1960 C CA . GLN A 1 257 ? -12.032 -3.221 -14.318 1.00 96.06 257 GLN A CA 1
ATOM 1961 C C . GLN A 1 257 ? -13.483 -3.071 -13.835 1.00 96.06 257 GLN A C 1
ATOM 1963 O O . GLN A 1 257 ? -14.166 -2.140 -14.250 1.00 96.06 257 GLN A O 1
ATOM 1968 N N . GLU A 1 258 ? -13.942 -3.953 -12.943 1.00 95.62 258 GLU A N 1
ATOM 1969 C CA . GLU A 1 258 ? -15.321 -3.945 -12.441 1.00 95.62 258 GLU A CA 1
ATOM 1970 C C . GLU A 1 258 ? -15.543 -2.929 -11.312 1.00 95.62 258 GLU A C 1
ATOM 1972 O O . GLU A 1 258 ? -16.574 -2.258 -11.259 1.00 95.62 258 GLU A O 1
ATOM 1977 N N . HIS A 1 259 ? -14.586 -2.818 -10.390 1.00 94.75 259 HIS A N 1
ATOM 1978 C CA . HIS A 1 259 ? -14.843 -2.204 -9.086 1.00 94.75 259 HIS A CA 1
ATOM 1979 C C . HIS A 1 259 ? -14.076 -0.916 -8.808 1.00 94.75 259 HIS A C 1
ATOM 1981 O O . HIS A 1 259 ? -14.403 -0.221 -7.844 1.00 94.75 259 HIS A O 1
ATOM 1987 N N . VAL A 1 260 ? -13.033 -0.603 -9.578 1.00 94.50 260 VAL A N 1
ATOM 1988 C CA . VAL A 1 260 ? -12.148 0.518 -9.251 1.00 94.50 260 VAL A CA 1
ATOM 1989 C C . VAL A 1 260 ? -12.509 1.738 -10.104 1.00 94.50 260 VAL A C 1
ATOM 1991 O O . VAL A 1 260 ? -12.276 1.724 -11.314 1.00 94.50 260 VAL A O 1
ATOM 1994 N N . PRO A 1 261 ? -13.030 2.814 -9.490 1.00 91.81 261 PRO A N 1
ATOM 1995 C CA . PRO A 1 261 ? -13.438 4.012 -10.209 1.00 91.81 261 PRO A CA 1
ATOM 1996 C C . PRO A 1 261 ? -12.229 4.791 -10.744 1.00 91.81 261 PRO A C 1
ATOM 1998 O O . PRO A 1 261 ? -11.141 4.779 -10.160 1.00 91.81 261 PRO A O 1
ATOM 2001 N N . ILE A 1 262 ? -12.438 5.513 -11.847 1.00 92.44 262 ILE A N 1
ATOM 2002 C CA . ILE A 1 262 ? -11.444 6.430 -12.414 1.00 92.44 262 ILE A CA 1
ATOM 2003 C C . ILE A 1 262 ? -11.535 7.781 -11.697 1.00 92.44 262 ILE A C 1
ATOM 2005 O O . ILE A 1 262 ? -12.602 8.388 -11.620 1.00 92.44 262 ILE A O 1
ATOM 2009 N N . GLU A 1 263 ? -10.397 8.275 -11.210 1.00 90.94 263 GLU A N 1
ATOM 2010 C CA . GLU A 1 263 ? -10.267 9.576 -10.549 1.00 90.94 263 GLU A CA 1
ATOM 2011 C C . GLU A 1 263 ? -9.262 10.451 -11.317 1.00 90.94 263 GLU A C 1
ATOM 2013 O O . GLU A 1 263 ? -8.050 10.282 -11.173 1.00 90.94 263 GLU A O 1
ATOM 2018 N N . GLY A 1 264 ? -9.748 11.409 -12.113 1.00 94.06 264 GLY A N 1
ATOM 2019 C CA . GLY A 1 264 ? -8.892 12.256 -12.951 1.00 94.06 264 GLY A CA 1
ATOM 2020 C C . GLY A 1 264 ? -8.497 11.562 -14.257 1.00 94.06 264 GLY A C 1
ATOM 2021 O O . GLY A 1 264 ? -9.366 11.047 -14.959 1.00 94.06 264 GLY A O 1
ATOM 2022 N N . LEU A 1 265 ? -7.204 11.574 -14.605 1.00 97.31 265 LEU A N 1
ATOM 2023 C CA . LEU A 1 265 ? -6.715 10.841 -15.778 1.00 97.31 265 LEU A CA 1
ATOM 2024 C C . LEU A 1 265 ? -6.892 9.324 -15.574 1.00 97.31 265 LEU A C 1
ATOM 2026 O O . LEU A 1 265 ? -6.601 8.833 -14.480 1.00 97.31 265 LEU A O 1
ATOM 2030 N N . PRO A 1 266 ? -7.325 8.567 -16.603 1.00 97.81 266 PRO A N 1
ATOM 2031 C CA . PRO A 1 266 ? -7.420 7.114 -16.522 1.00 97.81 266 PRO A CA 1
ATOM 2032 C C . PRO A 1 266 ? -6.072 6.493 -16.156 1.00 97.81 266 PRO A C 1
ATOM 2034 O O . PRO A 1 266 ? -5.072 6.685 -16.849 1.00 97.81 266 PRO A O 1
ATOM 2037 N N . ALA A 1 267 ? -6.054 5.748 -15.057 1.00 97.75 267 ALA A N 1
ATOM 2038 C CA . ALA A 1 267 ? -4.860 5.126 -14.514 1.00 97.75 267 ALA A CA 1
ATOM 2039 C C . ALA A 1 267 ? -5.182 3.736 -13.962 1.00 97.75 267 ALA A C 1
ATOM 2041 O O . ALA A 1 267 ? -6.345 3.422 -13.671 1.00 97.75 267 ALA A O 1
ATOM 2042 N N . ARG A 1 268 ? -4.138 2.918 -13.829 1.00 98.19 268 ARG A N 1
ATOM 2043 C CA . ARG A 1 268 ? -4.188 1.596 -13.202 1.00 98.19 268 ARG A CA 1
ATOM 2044 C C . ARG A 1 268 ? -2.905 1.363 -12.418 1.00 98.19 268 ARG A C 1
ATOM 2046 O O . ARG A 1 268 ? -1.820 1.693 -12.887 1.00 98.19 268 ARG A O 1
ATOM 2053 N N . VAL A 1 269 ? -3.038 0.767 -11.238 1.00 97.44 269 VAL A N 1
ATOM 2054 C CA . VAL A 1 269 ? -1.945 0.083 -10.533 1.00 97.44 269 VAL A CA 1
ATOM 2055 C C . VAL A 1 269 ? -2.014 -1.406 -10.875 1.00 97.44 269 VAL A C 1
ATOM 2057 O O . VAL A 1 269 ? -3.118 -1.930 -10.972 1.00 97.44 269 VAL A O 1
ATOM 2060 N N . CYS A 1 270 ? -0.886 -2.077 -11.093 1.00 97.69 270 CYS A N 1
ATOM 2061 C CA . CYS A 1 270 ? -0.794 -3.529 -11.252 1.00 97.69 270 CYS A CA 1
ATOM 2062 C C . CYS A 1 270 ? 0.584 -4.019 -10.785 1.00 97.69 270 CYS A C 1
ATOM 2064 O O . CYS A 1 270 ? 1.599 -3.608 -11.344 1.00 97.69 270 CYS A O 1
ATOM 2066 N N . TYR A 1 271 ? 0.639 -4.922 -9.801 1.00 97.44 271 TYR A N 1
ATOM 2067 C CA . TYR A 1 271 ? 1.890 -5.449 -9.244 1.00 97.44 271 TYR A CA 1
ATOM 2068 C C . TYR A 1 271 ? 2.609 -6.406 -10.207 1.00 97.44 271 TYR A C 1
ATOM 2070 O O . TYR A 1 271 ? 2.512 -7.632 -10.103 1.00 97.44 271 TYR A O 1
ATOM 2078 N N . LEU A 1 272 ? 3.367 -5.820 -11.132 1.00 97.88 272 LEU A N 1
ATOM 2079 C CA . LEU A 1 272 ? 4.264 -6.510 -12.057 1.00 97.88 272 LEU A CA 1
ATOM 2080 C C . LEU A 1 272 ? 5.689 -6.561 -11.493 1.00 97.88 272 LEU A C 1
ATOM 2082 O O . LEU A 1 272 ? 6.189 -5.578 -10.935 1.00 97.88 272 LEU A O 1
ATOM 2086 N N . GLY A 1 273 ? 6.324 -7.723 -11.624 1.00 96.06 273 GLY A N 1
ATOM 2087 C CA . GLY A 1 273 ? 7.651 -8.017 -11.091 1.00 96.06 273 GLY A CA 1
ATOM 2088 C C . GLY A 1 273 ? 8.793 -7.721 -12.056 1.00 96.06 273 GLY A C 1
ATOM 2089 O O . GLY A 1 273 ? 8.605 -7.141 -13.134 1.00 96.06 273 GLY A O 1
ATOM 2090 N N . PHE A 1 274 ? 9.983 -8.168 -11.662 1.00 96.19 274 PHE A N 1
ATOM 2091 C CA . PHE A 1 274 ? 11.196 -8.031 -12.459 1.00 96.19 274 PHE A CA 1
ATOM 2092 C C . PHE A 1 274 ? 11.042 -8.750 -13.815 1.00 96.19 274 PHE A C 1
ATOM 2094 O O . PHE A 1 274 ? 10.507 -9.857 -13.892 1.00 96.19 274 PHE A O 1
ATOM 2101 N N . GLY A 1 275 ? 11.409 -8.071 -14.906 1.00 96.06 275 GLY A N 1
ATOM 2102 C CA . GLY A 1 275 ? 11.165 -8.489 -16.295 1.00 96.06 275 GLY A CA 1
ATOM 2103 C C . GLY A 1 275 ? 9.733 -8.258 -16.809 1.00 96.06 275 GLY A C 1
ATOM 2104 O O . GLY A 1 275 ? 9.542 -7.840 -17.953 1.00 96.06 275 GLY A O 1
ATOM 2105 N N . GLN A 1 276 ? 8.702 -8.434 -15.971 1.00 97.94 276 GLN A N 1
ATOM 2106 C CA . GLN A 1 276 ? 7.308 -8.193 -16.378 1.00 97.94 276 GLN A CA 1
ATOM 2107 C C . GLN A 1 276 ? 7.040 -6.713 -16.678 1.00 97.94 276 GLN A C 1
ATOM 2109 O O . GLN A 1 276 ? 6.381 -6.407 -17.672 1.00 97.94 276 GLN A O 1
ATOM 2114 N N . ARG A 1 277 ? 7.580 -5.795 -15.858 1.00 98.31 277 ARG A N 1
ATOM 2115 C CA . ARG A 1 277 ? 7.437 -4.343 -16.075 1.00 98.31 277 ARG A CA 1
ATOM 2116 C C . ARG A 1 277 ? 7.980 -3.919 -17.437 1.00 98.31 277 ARG A C 1
ATOM 2118 O O . ARG A 1 277 ? 7.246 -3.288 -18.192 1.00 98.31 277 ARG A O 1
ATOM 2125 N N . LYS A 1 278 ? 9.208 -4.334 -17.783 1.00 98.19 278 LYS A N 1
ATOM 2126 C CA . LYS A 1 278 ? 9.819 -4.076 -19.098 1.00 98.19 278 LYS A CA 1
ATOM 2127 C C . LYS A 1 278 ? 8.947 -4.610 -20.229 1.00 98.19 278 LYS A C 1
ATOM 2129 O O . LYS A 1 278 ? 8.603 -3.864 -21.141 1.00 98.19 278 LYS A O 1
ATOM 2134 N N . ARG A 1 279 ? 8.563 -5.893 -20.160 1.00 98.50 279 ARG A N 1
ATOM 2135 C CA . ARG A 1 279 ? 7.750 -6.539 -21.203 1.00 98.50 279 ARG A CA 1
ATOM 2136 C C . ARG A 1 279 ? 6.439 -5.792 -21.442 1.00 98.50 279 ARG A C 1
ATOM 2138 O O . ARG A 1 279 ? 6.050 -5.610 -22.591 1.00 98.50 279 ARG A O 1
ATOM 2145 N N . PHE A 1 280 ? 5.778 -5.350 -20.373 1.00 98.81 280 PHE A N 1
ATOM 2146 C CA . PHE A 1 280 ? 4.573 -4.537 -20.482 1.00 98.81 280 PHE A CA 1
ATOM 2147 C C . PHE A 1 280 ? 4.869 -3.164 -21.091 1.00 98.81 280 PHE A C 1
ATOM 2149 O O . PHE A 1 280 ? 4.238 -2.798 -22.075 1.00 98.81 280 PHE A O 1
ATOM 2156 N N . GLY A 1 281 ? 5.855 -2.430 -20.566 1.00 98.75 281 GLY A N 1
ATOM 2157 C CA . GLY A 1 281 ? 6.179 -1.077 -21.023 1.00 98.75 281 GLY A CA 1
ATOM 2158 C C . GLY A 1 281 ? 6.530 -0.989 -22.509 1.00 98.75 281 GLY A C 1
ATOM 2159 O O . GLY A 1 281 ? 6.002 -0.124 -23.206 1.00 98.75 281 GLY A O 1
ATOM 2160 N N . LEU A 1 282 ? 7.334 -1.927 -23.019 1.00 98.81 282 LEU A N 1
ATOM 2161 C CA . LEU A 1 282 ? 7.668 -2.001 -24.447 1.00 98.81 282 LEU A CA 1
ATOM 2162 C C . LEU A 1 282 ? 6.443 -2.334 -25.310 1.00 98.81 282 LEU A C 1
ATOM 2164 O O . LEU A 1 282 ? 6.243 -1.742 -26.369 1.00 98.81 282 LEU A O 1
ATOM 2168 N N . ALA A 1 283 ? 5.580 -3.243 -24.846 1.00 98.88 283 ALA A N 1
ATOM 2169 C CA . ALA A 1 283 ? 4.346 -3.567 -25.555 1.00 98.88 283 ALA A CA 1
ATOM 2170 C C . ALA A 1 283 ? 3.386 -2.367 -25.612 1.00 98.88 283 ALA A C 1
ATOM 2172 O O . ALA A 1 283 ? 2.779 -2.122 -26.651 1.00 98.88 283 ALA A O 1
ATOM 2173 N N . VAL A 1 284 ? 3.285 -1.579 -24.536 1.00 98.88 284 VAL A N 1
ATOM 2174 C CA . VAL A 1 284 ? 2.521 -0.323 -24.533 1.00 98.88 284 VAL A CA 1
ATOM 2175 C C . VAL A 1 284 ? 3.089 0.677 -25.535 1.00 98.88 284 VAL A C 1
ATOM 2177 O O . VAL A 1 284 ? 2.321 1.259 -26.300 1.00 98.88 284 VAL A O 1
ATOM 2180 N N . ASN A 1 285 ? 4.411 0.862 -25.561 1.00 98.88 285 ASN A N 1
ATOM 2181 C CA . ASN A 1 285 ? 5.055 1.789 -26.490 1.00 98.88 285 ASN A CA 1
ATOM 2182 C C . ASN A 1 285 ? 4.754 1.418 -27.955 1.00 98.88 285 ASN A C 1
ATOM 2184 O O . ASN A 1 285 ? 4.398 2.274 -28.766 1.00 98.88 285 ASN A O 1
ATOM 2188 N N . GLU A 1 286 ? 4.764 0.123 -28.270 1.00 98.81 286 GLU A N 1
ATOM 2189 C CA . GLU A 1 286 ? 4.365 -0.394 -29.580 1.00 98.81 286 GLU A CA 1
ATOM 2190 C C . GLU A 1 286 ? 2.879 -0.140 -29.908 1.00 98.81 286 GLU A C 1
ATOM 2192 O O . GLU A 1 286 ? 2.548 0.202 -31.046 1.00 98.81 286 GLU A O 1
ATOM 2197 N N . LEU A 1 287 ? 1.963 -0.258 -28.938 1.00 98.81 287 LEU A N 1
ATOM 2198 C CA . LEU A 1 287 ? 0.547 0.073 -29.161 1.00 98.81 287 LEU A CA 1
ATOM 2199 C C . LEU A 1 287 ? 0.328 1.563 -29.450 1.00 98.81 287 LEU A C 1
ATOM 2201 O O . LEU A 1 287 ? -0.531 1.906 -30.266 1.00 98.81 287 LEU A O 1
ATOM 2205 N N . ILE A 1 288 ? 1.103 2.445 -28.813 1.00 98.81 288 ILE A N 1
ATOM 2206 C CA . ILE A 1 288 ? 1.071 3.891 -29.083 1.00 98.81 288 ILE A CA 1
ATOM 2207 C C . ILE A 1 288 ? 1.570 4.162 -30.506 1.00 98.81 288 ILE A C 1
ATOM 2209 O O . ILE A 1 288 ? 0.907 4.861 -31.270 1.00 98.81 288 ILE A O 1
ATOM 2213 N N . ARG A 1 289 ? 2.682 3.533 -30.908 1.00 98.62 289 ARG A N 1
ATOM 2214 C CA . ARG A 1 289 ? 3.243 3.630 -32.266 1.00 98.62 289 ARG A CA 1
ATOM 2215 C C . ARG A 1 289 ? 2.258 3.191 -33.353 1.00 98.62 289 ARG A C 1
ATOM 2217 O O . ARG A 1 289 ? 2.199 3.800 -34.419 1.00 98.62 289 ARG A O 1
ATOM 2224 N N . LYS A 1 290 ? 1.457 2.158 -33.074 1.00 98.44 290 LYS A N 1
ATOM 2225 C CA . LYS A 1 290 ? 0.381 1.660 -33.950 1.00 98.44 290 LYS A CA 1
ATOM 2226 C C . LYS A 1 290 ? -0.890 2.515 -33.933 1.00 98.44 290 LYS A C 1
ATOM 2228 O O . LYS A 1 290 ? -1.767 2.303 -34.768 1.00 98.44 290 LYS A O 1
ATOM 2233 N N . GLY A 1 291 ? -1.012 3.455 -32.997 1.00 98.00 291 GLY A N 1
ATOM 2234 C CA . GLY A 1 291 ? -2.215 4.263 -32.797 1.00 98.00 291 GLY A CA 1
ATOM 2235 C C . GLY A 1 291 ? -3.383 3.511 -32.143 1.00 98.00 291 GLY A C 1
ATOM 2236 O O . GLY A 1 291 ? -4.511 4.000 -32.187 1.00 98.00 291 GLY A O 1
ATOM 2237 N N . GLU A 1 292 ? -3.143 2.338 -31.543 1.00 98.38 292 GLU A N 1
ATOM 2238 C CA . GLU A 1 292 ? -4.150 1.607 -30.752 1.00 98.38 292 GLU A CA 1
ATOM 2239 C C . GLU A 1 292 ? -4.382 2.260 -29.382 1.00 98.38 292 GLU A C 1
ATOM 2241 O O . GLU A 1 292 ? -5.489 2.209 -28.845 1.00 98.38 292 GLU A O 1
ATOM 2246 N N . VAL A 1 293 ? -3.344 2.897 -28.835 1.00 98.69 293 VAL A N 1
ATOM 2247 C CA . VAL A 1 293 ? -3.404 3.768 -27.655 1.00 98.69 293 VAL A CA 1
ATOM 2248 C C . VAL A 1 293 ? -3.221 5.207 -28.132 1.00 98.69 293 VAL A C 1
ATOM 2250 O O . VAL A 1 293 ? -2.288 5.507 -28.874 1.00 98.69 293 VAL A O 1
ATOM 2253 N N . LYS A 1 294 ? -4.139 6.102 -27.752 1.00 98.31 294 LYS A N 1
ATOM 2254 C CA . LYS A 1 294 ? -4.311 7.413 -28.404 1.00 98.31 294 LYS A CA 1
ATOM 2255 C C . LYS A 1 294 ? -3.263 8.459 -28.038 1.00 98.31 294 LYS A C 1
ATOM 2257 O O . LYS A 1 294 ? -3.182 9.483 -28.714 1.00 98.31 294 LYS A O 1
ATOM 2262 N N . GLY A 1 295 ? -2.514 8.265 -26.962 1.00 97.62 295 GLY A N 1
ATOM 2263 C CA . GLY A 1 295 ? -1.480 9.206 -26.547 1.00 97.62 295 GLY A CA 1
ATOM 2264 C C . GLY A 1 295 ? -0.459 8.582 -25.605 1.00 97.62 295 GLY A C 1
ATOM 2265 O O . GLY A 1 295 ? -0.586 7.407 -25.259 1.00 97.62 295 GLY A O 1
ATOM 2266 N N . PRO A 1 296 ? 0.542 9.367 -25.174 1.00 98.62 296 PRO A N 1
ATOM 2267 C CA . PRO A 1 296 ? 1.599 8.872 -24.309 1.00 98.62 296 PRO A CA 1
ATOM 2268 C C . PRO A 1 296 ? 1.074 8.272 -23.004 1.00 98.62 296 PRO A C 1
ATOM 2270 O O . PRO A 1 296 ? 0.062 8.712 -22.439 1.00 98.62 296 PRO A O 1
ATOM 2273 N N . VAL A 1 297 ? 1.803 7.291 -22.490 1.00 98.88 297 VAL A N 1
ATOM 2274 C CA . VAL A 1 297 ? 1.509 6.635 -21.218 1.00 98.88 297 VAL A CA 1
ATOM 2275 C C . VAL A 1 297 ? 2.663 6.897 -20.267 1.00 98.88 297 VAL A C 1
ATOM 2277 O O . VAL A 1 297 ? 3.815 6.602 -20.573 1.00 98.88 297 VAL A O 1
ATOM 2280 N N . ALA A 1 298 ? 2.344 7.455 -19.102 1.00 98.62 298 ALA A N 1
ATOM 2281 C CA . ALA A 1 298 ? 3.321 7.688 -18.050 1.00 98.62 298 ALA A CA 1
ATOM 2282 C C . ALA A 1 298 ? 3.320 6.510 -17.077 1.00 98.62 298 ALA A C 1
ATOM 2284 O O . ALA A 1 298 ? 2.349 6.326 -16.338 1.00 98.62 298 ALA A O 1
ATOM 2285 N N . PHE A 1 299 ? 4.398 5.730 -17.064 1.00 98.56 299 PHE A N 1
ATOM 2286 C CA . PHE A 1 299 ? 4.666 4.740 -16.030 1.00 98.56 299 PHE A CA 1
ATOM 2287 C C . PHE A 1 299 ? 5.253 5.409 -14.800 1.00 98.56 299 PHE A C 1
ATOM 2289 O O . PHE A 1 299 ? 6.079 6.312 -14.890 1.00 98.56 299 PHE A O 1
ATOM 2296 N N . SER A 1 300 ? 4.836 4.942 -13.637 1.00 96.62 300 SER A N 1
ATOM 2297 C CA . SER A 1 300 ? 5.362 5.358 -12.348 1.00 96.62 300 SER A CA 1
ATOM 2298 C C . SER A 1 300 ? 5.119 4.235 -11.340 1.00 96.62 300 SER A C 1
ATOM 2300 O O . SER A 1 300 ? 4.695 3.129 -11.685 1.00 96.62 300 SER A O 1
ATOM 2302 N N . ARG A 1 301 ? 5.370 4.512 -10.071 1.00 95.69 301 ARG A N 1
ATOM 2303 C CA . ARG A 1 301 ? 5.050 3.651 -8.938 1.00 95.69 301 ARG A CA 1
ATOM 2304 C C . ARG A 1 301 ? 4.934 4.500 -7.686 1.00 95.69 301 ARG A C 1
ATOM 2306 O O . ARG A 1 301 ? 5.293 5.675 -7.690 1.00 95.69 301 ARG A O 1
ATOM 2313 N N . ASP A 1 302 ? 4.411 3.902 -6.625 1.00 93.00 302 ASP A N 1
ATOM 2314 C CA . ASP A 1 302 ? 4.673 4.459 -5.304 1.00 93.00 302 ASP A CA 1
ATOM 2315 C C . ASP A 1 302 ? 6.168 4.405 -4.981 1.00 93.00 302 ASP A C 1
ATOM 2317 O O . ASP A 1 302 ? 6.934 3.646 -5.589 1.00 93.00 302 ASP A O 1
ATOM 2321 N N . ASN A 1 303 ? 6.569 5.177 -3.982 1.00 93.12 303 ASN A N 1
ATOM 2322 C CA . ASN A 1 303 ? 7.927 5.099 -3.467 1.00 93.12 303 ASN A CA 1
ATOM 2323 C C . ASN A 1 303 ? 8.109 3.844 -2.598 1.00 93.12 303 ASN A C 1
ATOM 2325 O O . ASN A 1 303 ? 9.225 3.339 -2.495 1.00 93.12 303 ASN A O 1
ATOM 2329 N N . LEU A 1 304 ? 7.009 3.302 -2.053 1.00 92.31 304 LEU A N 1
ATOM 2330 C CA . LEU A 1 304 ? 6.936 1.952 -1.496 1.00 92.31 304 LEU A CA 1
ATOM 2331 C C . LEU A 1 304 ? 7.086 0.928 -2.627 1.00 92.31 304 LEU A C 1
ATOM 2333 O O . LEU A 1 304 ? 6.113 0.546 -3.267 1.00 92.31 304 LEU A O 1
ATOM 2337 N N . ASP A 1 305 ? 8.312 0.492 -2.894 1.00 95.62 305 ASP A N 1
ATOM 2338 C CA . ASP A 1 305 ? 8.621 -0.599 -3.819 1.00 95.62 305 ASP A CA 1
ATOM 2339 C C . ASP A 1 305 ? 9.909 -1.312 -3.385 1.00 95.62 305 ASP A C 1
ATOM 2341 O O . ASP A 1 305 ? 10.707 -0.793 -2.606 1.00 95.62 305 ASP A O 1
ATOM 2345 N N . SER A 1 306 ? 10.110 -2.523 -3.896 1.00 94.75 306 SER A N 1
ATOM 2346 C CA . SER A 1 306 ? 11.137 -3.484 -3.482 1.00 94.75 306 SER A CA 1
ATOM 2347 C C . SER A 1 306 ? 12.565 -2.928 -3.338 1.00 94.75 306 SER A C 1
ATOM 2349 O O . SER A 1 306 ? 13.323 -3.417 -2.499 1.00 94.75 306 SER A O 1
ATOM 2351 N N . GLY A 1 307 ? 12.958 -1.937 -4.140 1.00 95.62 307 GLY A N 1
ATOM 2352 C CA . GLY A 1 307 ? 14.316 -1.382 -4.149 1.00 95.62 307 GLY A CA 1
ATOM 2353 C C . GLY A 1 307 ? 14.421 0.105 -3.829 1.00 95.62 307 GLY A C 1
ATOM 2354 O O . GLY A 1 307 ? 15.524 0.640 -3.860 1.00 95.62 307 GLY A O 1
ATOM 2355 N N . SER A 1 308 ? 13.307 0.785 -3.560 1.00 95.69 308 SER A N 1
ATOM 2356 C CA . SER A 1 308 ? 13.247 2.250 -3.590 1.00 95.69 308 SER A CA 1
ATOM 2357 C C . SER A 1 308 ? 12.905 2.898 -2.260 1.00 95.69 308 SER A C 1
ATOM 2359 O O . SER A 1 308 ? 12.708 4.106 -2.229 1.00 95.69 308 SER A O 1
ATOM 2361 N N . ILE A 1 309 ? 12.809 2.133 -1.174 1.00 93.56 309 ILE A N 1
ATOM 2362 C CA . ILE A 1 309 ? 12.485 2.660 0.152 1.00 93.56 309 ILE A CA 1
ATOM 2363 C C . ILE A 1 309 ? 13.227 1.918 1.253 1.00 93.56 309 ILE A C 1
ATOM 2365 O O . ILE A 1 309 ? 13.429 0.705 1.183 1.00 93.56 309 ILE A O 1
ATOM 2369 N N . ILE A 1 310 ? 13.606 2.672 2.279 1.00 91.62 310 ILE A N 1
ATOM 2370 C CA . ILE A 1 310 ? 14.086 2.167 3.561 1.00 91.62 310 ILE A CA 1
ATOM 2371 C C . ILE A 1 310 ? 13.257 2.821 4.655 1.00 91.62 310 ILE A C 1
ATOM 2373 O O . ILE A 1 310 ? 13.108 4.042 4.661 1.00 91.62 310 ILE A O 1
ATOM 2377 N N . ASN A 1 311 ? 12.714 1.995 5.545 1.00 90.81 311 ASN A N 1
ATOM 2378 C CA . ASN A 1 311 ? 11.917 2.400 6.694 1.00 90.81 311 ASN A CA 1
ATOM 2379 C C . ASN A 1 311 ? 11.941 1.252 7.724 1.00 90.81 311 ASN A C 1
ATOM 2381 O O . ASN A 1 311 ? 11.223 0.254 7.556 1.00 90.81 311 ASN A O 1
ATOM 2385 N N . PRO A 1 312 ? 12.783 1.358 8.766 1.00 88.06 312 PRO A N 1
ATOM 2386 C CA . PRO A 1 312 ? 13.073 0.247 9.675 1.00 88.06 312 PRO A CA 1
ATOM 2387 C C . PRO A 1 312 ? 11.869 -0.243 10.486 1.00 88.06 312 PRO A C 1
ATOM 2389 O O . PRO A 1 312 ? 11.877 -1.365 10.976 1.00 88.06 312 PRO A O 1
ATOM 2392 N N . THR A 1 313 ? 10.827 0.579 10.626 1.00 84.31 313 THR A N 1
ATOM 2393 C CA . THR A 1 313 ? 9.591 0.220 11.341 1.00 84.31 313 THR A CA 1
ATOM 2394 C C . THR A 1 313 ? 8.492 -0.270 10.402 1.00 84.31 313 THR A C 1
ATOM 2396 O O . THR A 1 313 ? 7.366 -0.485 10.845 1.00 84.31 313 THR A O 1
ATOM 2399 N N . PHE A 1 314 ? 8.769 -0.372 9.097 1.00 87.56 314 PHE A N 1
ATOM 2400 C CA . PHE A 1 314 ? 7.754 -0.695 8.108 1.00 87.56 314 PHE A CA 1
ATOM 2401 C C . PHE A 1 314 ? 8.297 -1.516 6.924 1.00 87.56 314 PHE A C 1
ATOM 2403 O O . PHE A 1 314 ? 8.368 -2.743 7.020 1.00 87.56 314 PHE A O 1
ATOM 2410 N N . GLU A 1 315 ? 8.664 -0.902 5.793 1.00 91.25 315 GLU A N 1
ATOM 2411 C CA . GLU A 1 315 ? 9.026 -1.645 4.579 1.00 91.25 315 GLU A CA 1
ATOM 2412 C C . GLU A 1 315 ? 10.239 -2.571 4.780 1.00 91.25 315 GLU A C 1
ATOM 2414 O O . GLU A 1 315 ? 10.277 -3.698 4.264 1.00 91.25 315 GLU A O 1
ATOM 2419 N N . THR A 1 316 ? 11.201 -2.127 5.588 1.00 93.25 316 THR A N 1
ATOM 2420 C CA . THR A 1 316 ? 12.468 -2.828 5.835 1.00 93.25 316 THR A CA 1
ATOM 2421 C C . THR A 1 316 ? 12.576 -3.419 7.228 1.00 93.25 316 THR A C 1
ATOM 2423 O O . THR A 1 316 ? 13.650 -3.856 7.610 1.00 93.25 316 THR A O 1
ATOM 2426 N N . GLU A 1 317 ? 11.467 -3.498 7.959 1.00 93.44 317 GLU A N 1
ATOM 2427 C CA . GLU A 1 317 ? 11.416 -4.102 9.290 1.00 93.44 317 GLU A CA 1
ATOM 2428 C C . GLU A 1 317 ? 11.730 -5.607 9.235 1.00 93.44 317 GLU A C 1
ATOM 2430 O O . GLU A 1 317 ? 11.075 -6.356 8.501 1.00 93.44 317 GLU A O 1
ATOM 2435 N N . ASN A 1 318 ? 12.670 -6.086 10.047 1.00 93.38 318 ASN A N 1
ATOM 2436 C CA . ASN A 1 318 ? 13.073 -7.492 10.143 1.00 93.38 318 ASN A CA 1
ATOM 2437 C C . ASN A 1 318 ? 13.696 -8.043 8.846 1.00 93.38 318 ASN A C 1
ATOM 2439 O O . ASN A 1 318 ? 13.250 -9.078 8.326 1.00 93.38 318 ASN A O 1
ATOM 2443 N N . MET A 1 319 ? 14.714 -7.372 8.296 1.00 94.00 319 MET A N 1
ATOM 2444 C CA . MET A 1 319 ? 15.551 -7.992 7.264 1.00 94.00 319 MET A CA 1
ATOM 2445 C C . MET A 1 319 ? 16.376 -9.135 7.898 1.00 94.00 319 MET A C 1
ATOM 2447 O O . MET A 1 319 ? 16.842 -8.999 9.031 1.00 94.00 319 MET A O 1
ATOM 2451 N N . PRO A 1 320 ? 16.598 -10.276 7.214 1.00 92.44 320 PRO A N 1
ATOM 2452 C CA . PRO A 1 320 ? 17.203 -11.469 7.823 1.00 92.44 320 PRO A CA 1
ATOM 2453 C C . PRO A 1 320 ? 18.653 -11.245 8.260 1.00 92.44 320 PRO A C 1
ATOM 2455 O O . PRO A 1 320 ? 19.176 -11.922 9.146 1.00 92.44 320 PRO A O 1
ATOM 2458 N N . ASP A 1 321 ? 19.304 -10.289 7.616 1.00 90.69 321 ASP A N 1
ATOM 2459 C CA . ASP A 1 321 ? 20.690 -9.919 7.802 1.00 90.69 321 ASP A CA 1
ATOM 2460 C C . ASP A 1 321 ? 20.883 -8.699 8.723 1.00 90.69 321 ASP A C 1
ATOM 2462 O O . ASP A 1 321 ? 22.019 -8.359 9.055 1.00 90.69 321 ASP A O 1
ATOM 2466 N N . GLY A 1 322 ? 19.785 -8.082 9.178 1.00 90.94 322 GLY A N 1
ATOM 2467 C CA . GLY A 1 322 ? 19.776 -6.874 10.004 1.00 90.94 322 GLY A CA 1
ATOM 2468 C C . GLY A 1 322 ? 20.017 -5.571 9.234 1.00 90.94 322 GLY A C 1
ATOM 2469 O O . GLY A 1 322 ? 20.352 -4.560 9.849 1.00 90.94 322 GLY A O 1
ATOM 2470 N N . SER A 1 323 ? 19.875 -5.572 7.903 1.00 91.19 323 SER A N 1
ATOM 2471 C CA . SER A 1 323 ? 20.089 -4.402 7.033 1.00 91.19 323 SER A CA 1
ATOM 2472 C C . SER A 1 323 ? 18.946 -3.374 7.028 1.00 91.19 323 SER A C 1
ATOM 2474 O O . SER A 1 323 ? 18.883 -2.521 6.140 1.00 91.19 323 SER A O 1
ATOM 2476 N N . ASP A 1 324 ? 18.053 -3.415 8.019 1.00 91.38 324 ASP A N 1
ATOM 2477 C CA . ASP A 1 324 ? 16.829 -2.611 8.123 1.00 91.38 324 ASP A CA 1
ATOM 2478 C C . ASP A 1 324 ? 17.066 -1.104 7.915 1.00 91.38 324 ASP A C 1
ATOM 2480 O O . ASP A 1 324 ? 16.209 -0.426 7.350 1.00 91.38 324 ASP A O 1
ATOM 2484 N N . VAL A 1 325 ? 18.233 -0.596 8.335 1.00 91.50 325 VAL A N 1
ATOM 2485 C CA . VAL A 1 325 ? 18.618 0.830 8.332 1.00 91.50 325 VAL A CA 1
ATOM 2486 C C . VAL A 1 325 ? 19.544 1.246 7.178 1.00 91.50 325 VAL A C 1
ATOM 2488 O O . VAL A 1 325 ? 19.917 2.415 7.089 1.00 91.50 325 VAL A O 1
ATOM 2491 N N . ILE A 1 326 ? 19.955 0.323 6.299 1.00 90.88 326 ILE A N 1
ATOM 2492 C CA . ILE A 1 326 ? 20.912 0.629 5.220 1.00 90.88 326 ILE A CA 1
ATOM 2493 C C . ILE A 1 326 ? 20.219 1.440 4.121 1.00 90.88 326 ILE A C 1
ATOM 2495 O O . ILE A 1 326 ? 19.468 0.891 3.315 1.00 90.88 326 ILE A O 1
ATOM 2499 N N . SER A 1 327 ? 20.503 2.744 4.062 1.00 91.88 327 SER A N 1
ATOM 2500 C CA . SER A 1 327 ? 19.879 3.698 3.134 1.00 91.88 327 SER A CA 1
ATOM 2501 C C . SER A 1 327 ? 20.519 3.776 1.745 1.00 91.88 327 SER A C 1
ATOM 2503 O O . SER A 1 327 ? 19.991 4.476 0.883 1.00 91.88 327 SER A O 1
ATOM 2505 N N . ASP A 1 328 ? 21.588 3.020 1.482 1.00 93.81 328 ASP A N 1
ATOM 2506 C CA . ASP A 1 328 ? 22.263 3.006 0.177 1.00 93.81 328 ASP A CA 1
ATOM 2507 C C . ASP A 1 328 ? 21.315 2.599 -0.964 1.00 93.81 328 ASP A C 1
ATOM 2509 O O . ASP A 1 328 ? 21.387 3.144 -2.065 1.00 93.81 328 ASP A O 1
ATOM 2513 N N . TRP A 1 329 ? 20.388 1.671 -0.704 1.00 95.12 329 TRP A N 1
ATOM 2514 C CA . TRP A 1 329 ? 19.539 1.065 -1.732 1.00 95.12 329 TRP A CA 1
ATOM 2515 C C . TRP A 1 329 ? 18.621 2.059 -2.472 1.00 95.12 329 TRP A C 1
ATOM 2517 O O . TRP A 1 329 ? 18.701 2.094 -3.700 1.00 95.12 329 TRP A O 1
ATOM 2527 N N . PRO A 1 330 ? 17.805 2.908 -1.806 1.00 94.75 330 PRO A N 1
ATOM 2528 C CA . PRO A 1 330 ? 17.039 3.953 -2.485 1.00 94.75 330 PRO A CA 1
ATOM 2529 C C . PRO A 1 330 ? 17.905 4.924 -3.284 1.00 94.75 330 PRO A C 1
ATOM 2531 O O . PRO A 1 330 ? 17.543 5.285 -4.401 1.00 94.75 330 PRO A O 1
ATOM 2534 N N . TYR A 1 331 ? 19.063 5.336 -2.758 1.00 95.50 331 TYR A N 1
ATOM 2535 C CA . TYR A 1 331 ? 19.951 6.244 -3.489 1.00 95.50 331 TYR A CA 1
ATOM 2536 C C . TYR A 1 331 ? 20.526 5.579 -4.739 1.00 95.50 331 TYR A C 1
ATOM 2538 O O . TYR A 1 331 ? 20.506 6.182 -5.811 1.00 95.50 331 TYR A O 1
ATOM 2546 N N . LEU A 1 332 ? 20.969 4.324 -4.635 1.00 96.25 332 LEU A N 1
ATOM 2547 C CA . LEU A 1 332 ? 21.395 3.533 -5.786 1.00 96.25 332 LEU A CA 1
ATOM 2548 C C . LEU A 1 332 ? 20.248 3.325 -6.781 1.00 96.25 332 LEU A C 1
ATOM 2550 O O . LEU A 1 332 ? 20.481 3.432 -7.981 1.00 96.25 332 LEU A O 1
ATOM 2554 N N . ASN A 1 333 ? 19.012 3.110 -6.319 1.00 97.44 333 ASN A N 1
ATOM 2555 C CA . ASN A 1 333 ? 17.835 3.047 -7.188 1.00 97.44 333 ASN A CA 1
ATOM 2556 C C . ASN A 1 333 ? 17.647 4.369 -7.947 1.00 97.44 333 ASN A C 1
ATOM 2558 O O . ASN A 1 333 ? 17.530 4.354 -9.168 1.00 97.44 333 ASN A O 1
ATOM 2562 N N . GLY A 1 334 ? 17.687 5.513 -7.259 1.00 96.88 334 GLY A N 1
ATOM 2563 C CA . GLY A 1 334 ? 17.586 6.831 -7.891 1.00 96.88 334 GLY A CA 1
ATOM 2564 C C . GLY A 1 334 ? 18.697 7.096 -8.913 1.00 96.88 334 GLY A C 1
ATOM 2565 O O . GLY A 1 334 ? 18.416 7.565 -10.016 1.00 96.88 334 GLY A O 1
ATOM 2566 N N . LEU A 1 335 ? 19.946 6.756 -8.581 1.00 97.56 335 LEU A N 1
ATOM 2567 C CA . LEU A 1 335 ? 21.101 6.920 -9.471 1.00 97.56 335 LEU A CA 1
ATOM 2568 C C . LEU A 1 335 ? 21.030 5.994 -10.691 1.00 97.56 335 LEU A C 1
ATOM 2570 O O . LEU A 1 335 ? 21.261 6.452 -11.808 1.00 97.56 335 LEU A O 1
ATOM 2574 N N . LEU A 1 336 ? 20.668 4.720 -10.507 1.00 96.12 336 LEU A N 1
ATOM 2575 C CA . LEU A 1 336 ? 20.464 3.786 -11.617 1.00 96.12 336 LEU A CA 1
ATOM 2576 C C . LEU A 1 336 ? 19.336 4.253 -12.529 1.00 96.12 336 LEU A C 1
ATOM 2578 O O . LEU A 1 336 ? 19.500 4.236 -13.743 1.00 96.12 336 LEU A O 1
ATOM 2582 N N . ASN A 1 337 ? 18.228 4.727 -11.962 1.00 97.94 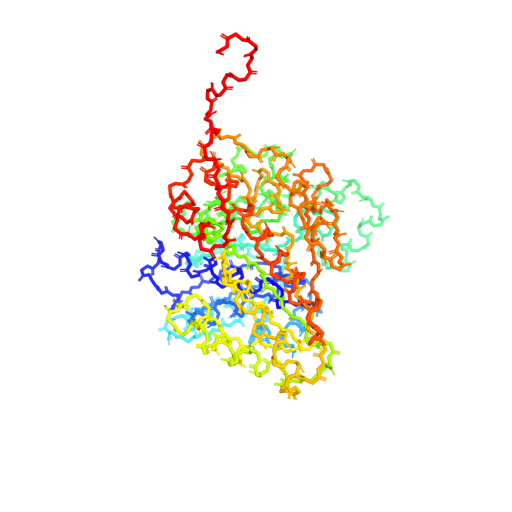337 ASN A N 1
ATOM 2583 C CA . ASN A 1 337 ? 17.114 5.276 -12.727 1.00 97.94 337 ASN A CA 1
ATOM 2584 C C . ASN A 1 337 ? 17.509 6.538 -13.512 1.00 97.94 337 ASN A C 1
ATOM 2586 O O . ASN A 1 337 ? 17.070 6.709 -14.651 1.00 97.94 337 ASN A O 1
ATOM 2590 N N . ALA A 1 338 ? 18.390 7.380 -1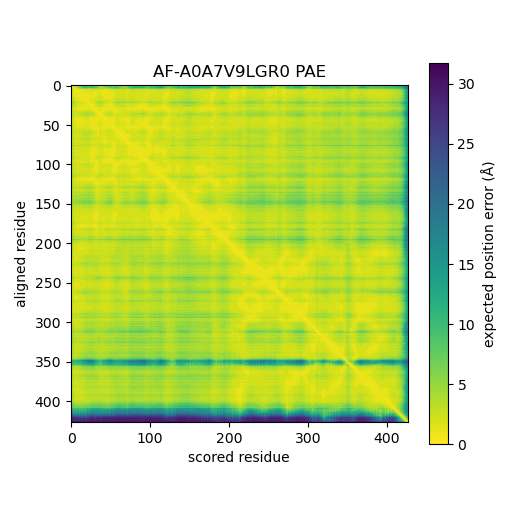2.957 1.00 97.75 338 ALA A N 1
ATOM 2591 C CA . ALA A 1 338 ? 18.995 8.504 -13.675 1.00 97.75 338 ALA A CA 1
ATOM 2592 C C . ALA A 1 338 ? 19.858 8.033 -14.850 1.00 97.75 338 ALA A C 1
ATOM 2594 O O . ALA A 1 338 ? 19.695 8.512 -15.971 1.00 97.75 338 ALA A O 1
ATOM 2595 N N . SER A 1 339 ? 20.748 7.064 -14.617 1.00 97.38 339 SER A N 1
ATOM 2596 C CA . SER A 1 339 ? 21.590 6.480 -15.667 1.00 97.38 339 SER A CA 1
ATOM 2597 C C . SER A 1 339 ? 20.787 5.726 -16.731 1.00 97.38 339 SER A C 1
ATOM 2599 O O . SER 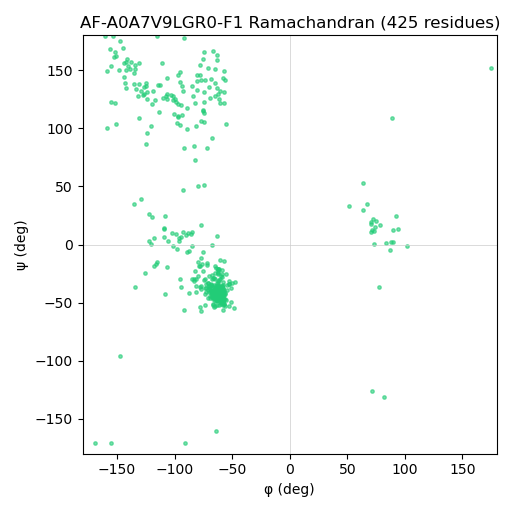A 1 339 ? 21.192 5.695 -17.888 1.00 97.38 339 SER A O 1
ATOM 2601 N N . ALA A 1 340 ? 19.638 5.163 -16.358 1.00 96.81 340 ALA A N 1
ATOM 2602 C CA . ALA A 1 340 ? 18.701 4.483 -17.245 1.00 96.81 340 ALA A CA 1
ATOM 2603 C C . ALA A 1 340 ? 17.699 5.431 -17.928 1.00 96.81 340 ALA A C 1
ATOM 2605 O O . ALA A 1 340 ? 16.783 4.964 -18.598 1.00 96.81 340 ALA A O 1
ATOM 2606 N N . MET A 1 341 ? 17.894 6.752 -17.806 1.00 97.44 341 MET A N 1
ATOM 2607 C CA . MET A 1 341 ? 17.174 7.778 -18.571 1.00 97.44 341 MET A CA 1
ATOM 2608 C C . MET A 1 341 ? 15.671 7.888 -18.246 1.00 97.44 341 MET A C 1
ATOM 2610 O O . MET A 1 341 ? 14.860 8.193 -19.130 1.00 97.44 341 MET A O 1
ATOM 2614 N N . CYS A 1 342 ? 15.286 7.680 -16.979 1.00 97.75 342 CYS A N 1
ATOM 2615 C CA . CYS A 1 342 ? 13.936 8.017 -16.507 1.00 97.75 342 CYS A CA 1
ATOM 2616 C C . CYS A 1 342 ? 13.629 9.510 -16.720 1.00 97.75 342 CYS A C 1
ATOM 2618 O O . CYS A 1 342 ? 14.496 10.361 -16.526 1.00 97.75 342 CYS A O 1
ATOM 2620 N N . ASP A 1 343 ? 12.382 9.836 -17.062 1.00 97.75 343 ASP A N 1
ATOM 2621 C CA . ASP A 1 343 ? 11.923 11.209 -17.327 1.00 97.75 343 ASP A CA 1
ATOM 2622 C C . ASP A 1 343 ? 11.893 12.093 -16.077 1.00 97.75 343 ASP A C 1
ATOM 2624 O O . ASP A 1 343 ? 12.139 13.296 -16.143 1.00 97.75 343 ASP A O 1
ATOM 2628 N N . LEU A 1 344 ? 11.574 11.499 -14.926 1.00 97.50 344 LEU A N 1
ATOM 2629 C CA . LEU A 1 344 ? 11.577 12.173 -13.633 1.00 97.50 344 LEU A CA 1
ATOM 2630 C C . LEU A 1 344 ? 12.091 11.215 -12.571 1.00 97.50 344 LEU A C 1
ATOM 2632 O O . LEU A 1 344 ? 11.630 10.077 -12.488 1.00 97.50 344 LEU A O 1
ATOM 2636 N N . ILE A 1 345 ? 12.980 11.710 -11.717 1.00 95.75 345 ILE A N 1
ATOM 2637 C CA . ILE A 1 345 ? 13.391 11.042 -10.484 1.00 95.75 345 ILE A CA 1
ATOM 2638 C C . ILE A 1 345 ? 13.142 12.005 -9.333 1.00 95.75 345 ILE A C 1
ATOM 2640 O O . ILE A 1 345 ? 13.527 13.173 -9.390 1.00 95.75 345 ILE A O 1
ATOM 2644 N N . ALA A 1 346 ? 12.494 11.508 -8.289 1.00 94.00 346 ALA A N 1
ATOM 2645 C CA . ALA A 1 346 ? 12.257 12.243 -7.059 1.00 94.00 346 ALA A CA 1
ATOM 2646 C C . ALA A 1 346 ? 12.943 11.512 -5.909 1.00 94.00 346 ALA A C 1
ATOM 2648 O O . ALA A 1 346 ? 12.769 10.308 -5.759 1.00 94.00 346 ALA A O 1
ATOM 2649 N N . ILE A 1 347 ? 13.695 12.238 -5.088 1.00 90.75 347 ILE A N 1
ATOM 2650 C CA . ILE A 1 347 ? 14.228 11.736 -3.819 1.00 90.75 347 ILE A CA 1
ATOM 2651 C C . ILE A 1 347 ? 13.419 12.407 -2.720 1.00 90.75 347 ILE A C 1
ATOM 2653 O O . ILE A 1 347 ? 13.285 13.632 -2.711 1.00 90.75 347 ILE A O 1
ATOM 2657 N N . GLN A 1 348 ? 12.833 11.610 -1.836 1.00 87.81 348 GLN A N 1
ATOM 2658 C CA . GLN A 1 348 ? 11.899 12.085 -0.829 1.00 87.81 348 GLN A CA 1
ATOM 2659 C C . GLN A 1 348 ? 12.159 11.416 0.523 1.00 87.81 348 GLN A C 1
ATOM 2661 O O . GLN A 1 348 ? 12.726 10.328 0.623 1.00 87.81 348 GLN A O 1
ATOM 2666 N N . ALA A 1 349 ? 11.709 12.102 1.567 1.00 78.44 349 ALA A N 1
ATOM 2667 C CA . ALA A 1 349 ? 11.561 11.577 2.912 1.00 78.44 349 ALA A CA 1
ATOM 2668 C C . ALA A 1 349 ? 10.145 11.960 3.356 1.00 78.44 349 ALA A C 1
ATOM 2670 O O . ALA A 1 349 ? 9.851 13.139 3.541 1.00 78.44 349 ALA A O 1
ATOM 2671 N N . ASN A 1 350 ? 9.258 10.969 3.439 1.00 69.06 350 ASN A N 1
ATOM 2672 C CA . ASN A 1 350 ? 7.870 11.133 3.895 1.00 69.06 350 ASN A CA 1
ATOM 2673 C C . ASN A 1 350 ? 7.695 10.334 5.203 1.00 69.06 350 ASN A C 1
ATOM 2675 O O . ASN A 1 350 ? 8.642 9.690 5.650 1.00 69.06 350 ASN A O 1
ATOM 2679 N N . TYR A 1 351 ? 6.499 10.350 5.799 1.00 71.56 351 TYR A N 1
ATOM 2680 C CA . TYR A 1 351 ? 6.220 9.850 7.158 1.00 71.56 351 TYR A CA 1
ATOM 2681 C C . TYR A 1 351 ? 6.832 10.771 8.233 1.00 71.56 351 TYR A C 1
ATOM 2683 O O . TYR A 1 351 ? 6.566 11.971 8.203 1.00 71.56 351 TYR A O 1
ATOM 2691 N N . ALA A 1 352 ? 7.643 10.247 9.155 1.00 67.88 352 ALA A N 1
ATOM 2692 C CA . ALA A 1 352 ? 8.421 11.047 10.097 1.00 67.88 352 ALA A CA 1
ATOM 2693 C C . ALA A 1 352 ? 9.756 11.505 9.481 1.00 67.88 352 ALA A C 1
ATOM 2695 O O . ALA A 1 352 ? 10.467 10.741 8.822 1.00 67.88 352 ALA A O 1
ATOM 2696 N N . MET A 1 353 ? 10.104 12.772 9.708 1.00 71.06 353 MET A N 1
ATOM 2697 C CA . MET A 1 353 ? 11.375 13.354 9.273 1.00 71.06 353 MET A CA 1
ATOM 2698 C C . MET A 1 353 ? 12.561 12.624 9.911 1.00 71.06 353 MET A C 1
ATOM 2700 O O . MET A 1 353 ? 12.711 12.655 11.127 1.00 71.06 353 MET A O 1
ATOM 2704 N N . GLY A 1 354 ? 13.445 12.072 9.076 1.00 77.56 354 GLY A N 1
ATOM 2705 C CA . GLY A 1 354 ? 14.678 11.402 9.514 1.00 77.56 354 GLY A CA 1
ATOM 2706 C C . GLY A 1 354 ? 14.617 9.875 9.514 1.00 77.56 354 GLY A C 1
ATOM 2707 O O . GLY A 1 354 ? 15.628 9.237 9.789 1.00 77.56 354 GLY A O 1
ATOM 2708 N N . ASP A 1 355 ? 13.474 9.292 9.154 1.00 78.44 355 ASP A N 1
ATOM 2709 C CA . ASP A 1 355 ? 13.204 7.874 9.415 1.00 78.44 355 ASP A CA 1
ATOM 2710 C C . ASP A 1 355 ? 12.998 7.005 8.193 1.00 78.44 355 ASP A C 1
ATOM 2712 O O . ASP A 1 355 ? 13.117 5.781 8.258 1.00 78.44 355 ASP A O 1
ATOM 2716 N N . SER A 1 356 ? 12.697 7.639 7.069 1.00 88.00 356 SER A N 1
ATOM 2717 C CA . SER A 1 356 ? 12.642 6.953 5.798 1.00 88.00 356 SER A CA 1
ATOM 2718 C C . SER A 1 356 ? 13.347 7.756 4.724 1.00 88.00 356 SER A C 1
ATOM 2720 O O . SER A 1 356 ? 13.359 8.990 4.734 1.00 88.00 356 SER A O 1
ATOM 2722 N N . VAL A 1 357 ? 13.933 7.025 3.787 1.00 90.62 357 VAL A N 1
ATOM 2723 C CA . VAL A 1 357 ? 14.467 7.577 2.548 1.00 90.62 357 VAL A CA 1
ATOM 2724 C C . VAL A 1 357 ? 13.908 6.747 1.422 1.00 90.62 357 VAL A C 1
ATOM 2726 O O . VAL A 1 357 ? 13.935 5.514 1.477 1.00 90.62 357 VAL A O 1
ATOM 2729 N N . HIS A 1 358 ? 13.399 7.420 0.399 1.00 92.81 358 HIS A N 1
ATOM 2730 C CA . HIS A 1 358 ? 12.838 6.735 -0.744 1.00 92.81 358 HIS A CA 1
ATOM 2731 C C . HIS A 1 358 ? 12.913 7.537 -2.034 1.00 92.81 358 HIS A C 1
ATOM 2733 O O . HIS A 1 358 ? 13.133 8.750 -2.046 1.00 92.81 358 HIS A O 1
ATOM 2739 N N . THR A 1 359 ? 12.771 6.819 -3.141 1.00 95.06 359 THR A N 1
ATOM 2740 C CA . THR A 1 359 ? 12.853 7.365 -4.488 1.00 95.06 359 THR A CA 1
ATOM 2741 C C . THR A 1 359 ? 11.611 7.034 -5.298 1.00 95.06 359 THR A C 1
ATOM 2743 O O . THR A 1 359 ? 11.115 5.905 -5.299 1.00 95.06 359 THR A O 1
ATOM 2746 N N . GLY A 1 360 ? 11.122 8.033 -6.021 1.00 95.19 360 GLY A N 1
ATOM 2747 C CA . GLY A 1 360 ? 10.050 7.918 -6.999 1.00 95.19 360 GLY A CA 1
ATOM 2748 C C . GLY A 1 360 ? 10.578 8.119 -8.411 1.00 95.19 360 GLY A C 1
ATOM 2749 O O . GLY A 1 360 ? 11.604 8.772 -8.616 1.00 95.19 360 GLY A O 1
ATOM 2750 N N . VAL A 1 361 ? 9.858 7.575 -9.388 1.00 96.81 361 VAL A N 1
ATOM 2751 C CA . VAL A 1 361 ? 10.229 7.657 -10.803 1.00 96.81 361 VAL A CA 1
ATOM 2752 C C . VAL A 1 361 ? 9.026 7.876 -11.706 1.00 96.81 361 VAL A C 1
ATOM 2754 O O . VAL A 1 361 ? 7.899 7.500 -11.376 1.00 96.81 361 VAL A O 1
ATOM 2757 N N . THR A 1 362 ? 9.267 8.480 -12.865 1.00 97.88 362 THR A N 1
ATOM 2758 C CA . THR A 1 362 ? 8.353 8.468 -14.012 1.00 97.88 362 THR A CA 1
ATOM 2759 C C . THR A 1 362 ? 9.123 8.092 -15.272 1.00 97.88 362 THR A C 1
ATOM 2761 O O . THR A 1 362 ? 10.240 8.566 -15.471 1.00 97.88 362 THR A O 1
ATOM 2764 N N . MET A 1 363 ? 8.522 7.240 -16.100 1.00 98.38 363 MET A N 1
ATOM 2765 C CA . MET A 1 363 ? 9.054 6.780 -17.384 1.00 98.38 363 MET A CA 1
ATOM 2766 C C . MET A 1 363 ? 7.944 6.913 -18.434 1.00 98.38 363 MET A C 1
ATOM 2768 O O . MET A 1 363 ? 6.830 6.442 -18.202 1.00 98.38 363 MET A O 1
ATOM 2772 N N . ILE A 1 364 ? 8.204 7.564 -19.562 1.00 98.69 364 ILE A N 1
ATOM 2773 C CA . ILE A 1 364 ? 7.195 7.851 -20.586 1.00 98.69 364 ILE A CA 1
ATOM 2774 C C . ILE A 1 364 ? 7.340 6.890 -21.770 1.00 98.69 364 ILE A C 1
ATOM 2776 O O . ILE A 1 364 ? 8.410 6.765 -22.356 1.00 98.69 364 ILE A O 1
ATOM 2780 N N . ALA A 1 365 ? 6.233 6.250 -22.150 1.00 98.81 365 ALA A N 1
ATOM 2781 C CA . ALA A 1 365 ? 6.063 5.661 -23.474 1.00 98.81 365 ALA A CA 1
ATOM 2782 C C . ALA A 1 365 ? 5.341 6.660 -24.379 1.00 98.81 365 ALA A C 1
ATOM 2784 O O . ALA A 1 365 ? 4.214 7.059 -24.078 1.00 98.81 365 ALA A O 1
ATOM 2785 N N . ASP A 1 366 ? 5.974 7.055 -25.480 1.00 98.62 366 ASP A N 1
ATOM 2786 C CA . ASP A 1 366 ? 5.439 8.013 -26.455 1.00 98.62 366 ASP A CA 1
ATOM 2787 C C . ASP A 1 366 ? 5.337 7.450 -27.886 1.00 98.62 366 ASP A C 1
ATOM 2789 O O . ASP A 1 366 ? 4.922 8.153 -28.807 1.00 98.62 366 ASP A O 1
ATOM 2793 N N . GLY A 1 367 ? 5.670 6.172 -28.071 1.00 98.56 367 GLY A N 1
ATOM 2794 C CA . GLY A 1 367 ? 5.676 5.458 -29.346 1.00 98.56 367 GLY A CA 1
ATOM 2795 C C . GLY A 1 367 ? 6.979 5.579 -30.140 1.00 98.56 367 GLY A C 1
ATOM 2796 O O . GLY A 1 367 ? 7.115 4.927 -31.178 1.00 98.56 367 GLY A O 1
ATOM 2797 N N . SER A 1 368 ? 7.952 6.372 -29.689 1.00 98.69 368 SER A N 1
ATOM 2798 C CA . SER A 1 368 ? 9.241 6.519 -30.374 1.00 98.69 368 SER A CA 1
ATOM 2799 C C . SER A 1 368 ? 10.153 5.301 -30.168 1.00 98.69 368 SER A C 1
ATOM 2801 O O . SER A 1 368 ? 9.969 4.515 -29.239 1.00 98.69 368 SER A O 1
ATOM 2803 N N . GLU A 1 369 ? 11.141 5.121 -31.050 1.00 98.06 369 GLU A N 1
ATOM 2804 C CA . GLU A 1 369 ? 12.217 4.130 -30.857 1.00 98.06 369 GLU A CA 1
ATOM 2805 C C . GLU A 1 369 ? 13.168 4.540 -29.716 1.00 98.06 369 GLU A C 1
ATOM 2807 O O . GLU A 1 369 ? 13.761 3.690 -29.058 1.00 98.06 369 GLU A O 1
ATOM 2812 N N . GLU A 1 370 ? 13.296 5.844 -29.445 1.00 98.06 370 GLU A N 1
ATOM 2813 C CA . GLU A 1 370 ? 14.089 6.361 -28.322 1.00 98.06 370 GLU A CA 1
ATOM 2814 C C . GLU A 1 370 ? 13.484 5.945 -26.975 1.00 98.06 370 GLU A C 1
ATOM 2816 O O . GLU A 1 370 ? 14.210 5.489 -26.088 1.00 98.06 370 GLU A O 1
ATOM 2821 N N . ALA A 1 371 ? 12.154 5.987 -26.858 1.00 98.44 371 ALA A N 1
ATOM 2822 C CA . ALA A 1 371 ? 11.449 5.493 -25.685 1.00 98.44 371 ALA A CA 1
ATOM 2823 C C . ALA A 1 371 ? 11.643 3.983 -25.465 1.00 98.44 371 ALA A C 1
ATOM 2825 O O . ALA A 1 371 ? 11.726 3.572 -24.312 1.00 98.44 371 ALA A O 1
ATOM 2826 N N . ASP A 1 372 ? 11.788 3.154 -26.510 1.00 98.56 372 ASP A N 1
ATOM 2827 C CA . ASP A 1 372 ? 12.058 1.714 -26.325 1.00 98.56 372 ASP A CA 1
ATOM 2828 C C . ASP A 1 372 ? 13.366 1.491 -25.557 1.00 98.56 372 ASP A C 1
ATOM 2830 O O . ASP A 1 372 ? 13.378 0.768 -24.561 1.00 98.56 372 ASP A O 1
ATOM 2834 N N . LEU A 1 373 ? 14.445 2.172 -25.959 1.00 97.69 373 LEU A N 1
ATOM 2835 C CA . LEU A 1 373 ? 15.747 2.083 -25.289 1.00 97.69 373 LEU A CA 1
ATOM 2836 C C . LEU A 1 373 ? 15.654 2.505 -23.815 1.00 97.69 373 LEU A C 1
ATOM 2838 O O . LEU A 1 373 ? 16.215 1.856 -22.928 1.00 97.69 373 LEU A O 1
ATOM 2842 N N . ARG A 1 374 ? 14.948 3.607 -23.549 1.00 98.19 374 ARG A N 1
ATOM 2843 C CA . ARG A 1 374 ? 14.803 4.169 -22.201 1.00 98.19 374 ARG A CA 1
ATOM 2844 C C . ARG A 1 374 ? 13.946 3.280 -21.314 1.00 98.19 374 ARG A C 1
ATOM 2846 O O . ARG A 1 374 ? 14.342 2.985 -20.192 1.00 98.19 374 ARG A O 1
ATOM 2853 N N . LEU A 1 375 ? 12.808 2.807 -21.818 1.00 98.56 375 LEU A N 1
ATOM 2854 C CA . LEU A 1 375 ? 11.908 1.906 -21.101 1.00 98.56 375 LEU A CA 1
ATOM 2855 C C . LEU A 1 375 ? 12.566 0.555 -20.828 1.00 98.56 375 LEU A C 1
ATOM 2857 O O . LEU A 1 375 ? 12.418 0.032 -19.725 1.00 98.56 375 LEU A O 1
ATOM 2861 N N . GLU A 1 376 ? 13.313 0.009 -21.792 1.00 97.75 376 GLU A N 1
ATOM 2862 C CA . GLU A 1 376 ? 14.081 -1.221 -21.606 1.00 97.75 376 GLU A CA 1
ATOM 2863 C C . GLU A 1 376 ? 15.058 -1.087 -20.437 1.00 97.75 376 GLU A C 1
ATOM 2865 O O . GLU A 1 376 ? 15.030 -1.915 -19.525 1.00 97.75 376 GLU A O 1
ATOM 2870 N N . ALA A 1 377 ? 15.873 -0.032 -20.413 1.00 96.94 377 ALA A N 1
ATOM 2871 C CA . ALA A 1 377 ? 16.821 0.188 -19.328 1.00 96.94 377 ALA A CA 1
ATOM 2872 C C . ALA A 1 377 ? 16.104 0.467 -17.995 1.00 96.94 377 ALA A C 1
ATOM 2874 O O . ALA A 1 377 ? 16.345 -0.217 -16.998 1.00 96.94 377 ALA A O 1
ATOM 2875 N N . ALA A 1 378 ? 15.197 1.445 -17.978 1.00 97.56 378 ALA A N 1
ATOM 2876 C CA . ALA A 1 378 ? 14.571 1.967 -16.768 1.00 97.56 378 ALA A CA 1
ATOM 2877 C C . ALA A 1 378 ? 13.691 0.928 -16.058 1.00 97.56 378 ALA A C 1
ATOM 2879 O O . ALA A 1 378 ? 13.849 0.696 -14.859 1.00 97.56 378 ALA A O 1
ATOM 2880 N N . LEU A 1 379 ? 12.809 0.236 -16.790 1.00 97.81 379 LEU A N 1
ATOM 2881 C CA . LEU A 1 379 ? 11.908 -0.766 -16.204 1.00 97.81 379 LEU A CA 1
ATOM 2882 C C . LEU A 1 379 ? 12.642 -2.043 -15.772 1.00 97.81 379 LEU A C 1
ATOM 2884 O O . LEU A 1 379 ? 12.104 -2.809 -14.967 1.00 97.81 379 LEU A O 1
ATOM 2888 N N . THR A 1 380 ? 13.857 -2.265 -16.280 1.00 96.69 380 THR A N 1
ATOM 2889 C CA . THR A 1 380 ? 14.745 -3.343 -15.833 1.00 96.69 380 THR A CA 1
ATOM 2890 C C . THR A 1 380 ? 15.411 -2.978 -14.512 1.00 96.69 380 THR A C 1
ATOM 2892 O O . THR A 1 380 ? 15.269 -3.710 -13.531 1.00 96.69 380 THR A O 1
ATOM 2895 N N . VAL A 1 381 ? 16.125 -1.848 -14.456 1.00 95.56 381 VAL A N 1
ATOM 2896 C CA . VAL A 1 381 ? 16.947 -1.513 -13.280 1.00 95.56 381 VAL A CA 1
ATOM 2897 C C . VAL A 1 381 ? 16.108 -1.139 -12.061 1.00 95.56 381 VAL A C 1
ATOM 2899 O O . VAL A 1 381 ? 16.489 -1.488 -10.944 1.00 95.56 381 VAL A O 1
ATOM 2902 N N . ASP A 1 382 ? 14.949 -0.503 -12.263 1.00 97.44 382 ASP A N 1
ATOM 2903 C CA . ASP A 1 382 ? 14.099 -0.018 -11.175 1.00 97.44 382 ASP A CA 1
ATOM 2904 C C . ASP A 1 382 ? 13.547 -1.152 -10.299 1.00 97.44 382 ASP A C 1
ATOM 2906 O O . ASP A 1 382 ? 13.643 -1.112 -9.073 1.00 97.44 382 ASP A O 1
ATOM 2910 N N . SER A 1 383 ? 13.007 -2.195 -10.936 1.00 95.62 383 SER A N 1
ATOM 2911 C CA . SER A 1 383 ? 12.518 -3.397 -10.249 1.00 95.62 383 SER A CA 1
ATOM 2912 C C . SER A 1 383 ? 13.662 -4.357 -9.910 1.00 95.62 383 SER A C 1
ATOM 2914 O O . SER A 1 383 ? 13.670 -4.974 -8.841 1.00 95.62 383 SER A O 1
ATOM 2916 N N . GLY A 1 384 ? 14.669 -4.448 -10.785 1.00 95.50 384 GLY A N 1
ATOM 2917 C CA . GLY A 1 384 ? 15.809 -5.345 -10.624 1.00 95.50 384 GLY A CA 1
ATOM 2918 C C . GLY A 1 384 ? 16.616 -5.065 -9.359 1.00 95.50 384 GLY A C 1
ATOM 2919 O O . GLY A 1 384 ? 16.929 -6.001 -8.625 1.00 95.50 384 GLY A O 1
ATOM 2920 N N . ILE A 1 385 ? 16.893 -3.796 -9.032 1.00 95.50 385 ILE A N 1
ATOM 2921 C CA . ILE A 1 385 ? 17.646 -3.462 -7.810 1.00 95.50 385 ILE A CA 1
ATOM 2922 C C . ILE A 1 385 ? 16.930 -3.924 -6.533 1.00 95.50 385 ILE A C 1
ATOM 2924 O O . ILE A 1 385 ? 17.591 -4.315 -5.573 1.00 95.50 385 ILE A O 1
ATOM 2928 N N . GLY A 1 386 ? 15.595 -3.963 -6.526 1.00 96.19 386 GLY A N 1
ATOM 2929 C CA . GLY A 1 386 ? 14.830 -4.514 -5.411 1.00 96.19 386 GLY A CA 1
ATOM 2930 C C . GLY A 1 386 ? 15.049 -6.012 -5.215 1.00 96.19 386 GLY A C 1
ATOM 2931 O O . GLY A 1 386 ? 15.210 -6.463 -4.079 1.00 96.19 386 GLY A O 1
ATOM 2932 N N . VAL A 1 387 ? 15.143 -6.777 -6.307 1.00 96.56 387 VAL A N 1
ATOM 2933 C CA . VAL A 1 387 ? 15.519 -8.199 -6.261 1.00 96.56 387 VAL A CA 1
ATOM 2934 C C . VAL A 1 387 ? 16.948 -8.351 -5.740 1.00 96.56 387 VAL A C 1
ATOM 2936 O O . VAL A 1 387 ? 17.175 -9.145 -4.830 1.00 96.56 387 VAL A O 1
ATOM 2939 N N . VAL A 1 388 ? 17.899 -7.555 -6.247 1.00 95.00 388 VAL A N 1
ATOM 2940 C CA . VAL A 1 388 ? 19.304 -7.583 -5.794 1.00 95.00 388 VAL A CA 1
ATOM 2941 C C . VAL A 1 388 ? 19.405 -7.309 -4.294 1.00 95.00 388 VAL A C 1
ATOM 2943 O O . VAL A 1 388 ? 20.030 -8.087 -3.574 1.00 95.00 388 VAL A O 1
ATOM 2946 N N . ARG A 1 389 ? 18.748 -6.248 -3.813 1.00 95.44 389 ARG A N 1
ATOM 2947 C CA . ARG A 1 389 ? 18.705 -5.861 -2.398 1.00 95.44 389 ARG A CA 1
ATOM 2948 C C . ARG A 1 389 ? 18.266 -7.023 -1.510 1.00 95.44 389 ARG A C 1
ATOM 2950 O O . ARG A 1 389 ? 18.938 -7.365 -0.543 1.00 95.44 389 ARG A O 1
ATOM 2957 N N . HIS A 1 390 ? 17.133 -7.641 -1.837 1.00 96.12 390 HIS A N 1
ATOM 2958 C CA . HIS A 1 390 ? 16.587 -8.727 -1.027 1.00 96.12 390 HIS A CA 1
ATOM 2959 C C . HIS A 1 390 ? 17.397 -10.025 -1.159 1.00 96.12 390 HIS A C 1
ATOM 2961 O O . HIS A 1 390 ? 17.528 -10.767 -0.186 1.00 96.12 390 HIS A O 1
ATOM 2967 N N . ALA A 1 391 ? 17.967 -10.299 -2.334 1.00 94.69 391 ALA A N 1
ATOM 2968 C CA . ALA A 1 391 ? 18.837 -11.450 -2.544 1.00 94.69 391 ALA A CA 1
ATOM 2969 C C . ALA A 1 391 ? 20.123 -11.344 -1.708 1.00 94.69 391 ALA A C 1
ATOM 2971 O O . ALA A 1 391 ? 20.531 -12.335 -1.098 1.00 94.69 391 ALA A O 1
ATOM 2972 N N . GLN A 1 392 ? 20.718 -10.145 -1.631 1.00 92.06 392 GLN A N 1
ATOM 2973 C CA . GLN A 1 392 ? 21.867 -9.874 -0.761 1.00 92.06 392 GLN A CA 1
ATOM 2974 C C . GLN A 1 392 ? 21.511 -10.009 0.719 1.00 92.06 392 GLN A C 1
ATOM 2976 O O . GLN A 1 392 ? 22.260 -10.639 1.454 1.00 92.06 392 GLN A O 1
ATOM 2981 N N . ALA A 1 393 ? 20.327 -9.550 1.133 1.00 92.81 393 ALA A N 1
ATOM 2982 C CA . ALA A 1 393 ? 19.859 -9.718 2.509 1.00 92.81 393 ALA A CA 1
ATOM 2983 C C . ALA A 1 393 ? 19.562 -11.181 2.915 1.00 92.81 393 ALA A C 1
ATOM 2985 O O . ALA A 1 393 ? 19.147 -11.445 4.043 1.00 92.81 393 ALA A O 1
ATOM 2986 N N . GLY A 1 394 ? 19.748 -12.147 2.007 1.00 92.62 394 GLY A N 1
ATOM 2987 C CA . GLY A 1 394 ? 19.643 -13.577 2.297 1.00 92.62 394 GLY A CA 1
ATOM 2988 C C . GLY A 1 394 ? 18.274 -14.198 2.012 1.00 92.62 394 GLY A C 1
ATOM 2989 O O . GLY A 1 394 ? 18.016 -15.327 2.431 1.00 92.62 394 GLY A O 1
ATOM 2990 N N . TYR A 1 395 ? 17.379 -13.512 1.294 1.00 95.31 395 TYR A N 1
ATOM 2991 C CA . TYR A 1 395 ? 16.103 -14.106 0.895 1.00 95.31 395 TYR A CA 1
ATOM 2992 C C . TYR A 1 395 ? 16.283 -15.076 -0.281 1.00 95.31 395 TYR A C 1
ATOM 2994 O O . TYR A 1 395 ? 16.398 -14.652 -1.431 1.00 95.31 395 TYR A O 1
ATOM 3002 N N . GLY A 1 396 ? 16.201 -16.384 -0.015 1.00 95.75 396 GLY A N 1
ATOM 3003 C CA . GLY A 1 396 ? 16.381 -17.432 -1.034 1.00 95.75 396 GLY A CA 1
ATOM 3004 C C . GLY A 1 396 ? 15.474 -17.292 -2.264 1.00 95.75 396 GLY A C 1
ATOM 3005 O O . GLY A 1 396 ? 15.913 -17.531 -3.385 1.00 95.75 396 GLY A O 1
ATOM 3006 N N . ARG A 1 397 ? 14.230 -16.816 -2.096 1.00 96.81 397 ARG A N 1
ATOM 3007 C CA . ARG A 1 397 ? 13.341 -16.536 -3.237 1.00 96.81 397 ARG A CA 1
ATOM 3008 C C . ARG A 1 397 ? 13.877 -15.416 -4.136 1.00 96.81 397 ARG A C 1
ATOM 3010 O O . ARG A 1 397 ? 13.811 -15.545 -5.351 1.00 96.81 397 ARG A O 1
ATOM 3017 N N . ALA A 1 398 ? 14.416 -14.340 -3.564 1.00 96.62 398 ALA A N 1
ATOM 3018 C CA . ALA A 1 398 ? 14.996 -13.252 -4.351 1.00 96.62 398 ALA A CA 1
ATOM 3019 C C . ALA A 1 398 ? 16.284 -13.695 -5.063 1.00 96.62 398 ALA A C 1
ATOM 3021 O O . ALA A 1 398 ? 16.516 -13.301 -6.202 1.00 96.62 398 ALA A O 1
ATOM 3022 N N . GLN A 1 399 ? 17.080 -14.567 -4.434 1.00 95.12 399 GLN A N 1
ATOM 3023 C CA . GLN A 1 399 ? 18.250 -15.191 -5.065 1.00 95.12 399 GLN A CA 1
ATOM 3024 C C . GLN A 1 399 ? 17.839 -16.033 -6.281 1.00 95.12 399 GLN A C 1
ATOM 3026 O O . GLN A 1 399 ? 18.384 -15.856 -7.366 1.00 95.12 399 GLN A O 1
ATOM 3031 N N . GLU A 1 400 ? 16.799 -16.860 -6.143 1.00 95.19 400 GLU A N 1
ATOM 3032 C CA . GLU A 1 400 ? 16.249 -17.645 -7.254 1.00 95.19 400 GLU A CA 1
ATOM 3033 C C . GLU A 1 400 ? 15.762 -16.752 -8.411 1.00 95.19 400 GLU A C 1
ATOM 3035 O O . GLU A 1 400 ? 16.005 -17.054 -9.581 1.00 95.19 400 GLU A O 1
ATOM 3040 N N . VAL A 1 401 ? 15.077 -15.644 -8.104 1.00 94.88 401 VAL A N 1
ATOM 3041 C CA . VAL A 1 401 ? 14.624 -14.680 -9.120 1.00 94.88 401 VAL A CA 1
ATOM 3042 C C . VAL A 1 401 ? 15.819 -14.014 -9.804 1.00 94.88 401 VAL A C 1
ATOM 3044 O O . VAL A 1 401 ? 15.829 -13.918 -11.031 1.00 94.88 401 VAL A O 1
ATOM 3047 N N . ALA A 1 402 ? 16.840 -13.605 -9.048 1.00 93.38 402 ALA A N 1
ATOM 3048 C CA . ALA A 1 402 ? 18.066 -13.030 -9.595 1.00 93.38 402 ALA A CA 1
ATOM 3049 C C . ALA A 1 402 ? 18.772 -13.995 -10.563 1.00 93.38 402 ALA A C 1
ATOM 3051 O O . ALA A 1 402 ? 19.160 -13.586 -11.655 1.00 93.38 402 ALA A O 1
ATOM 3052 N N . GLU A 1 403 ? 18.883 -15.276 -10.204 1.00 91.88 403 GLU A N 1
ATOM 3053 C CA . GLU A 1 403 ? 19.533 -16.308 -11.023 1.00 91.88 403 GLU A CA 1
ATOM 3054 C C . GLU A 1 403 ? 18.744 -16.663 -12.289 1.00 91.88 403 GLU A C 1
ATOM 3056 O O . GLU A 1 403 ? 19.337 -16.902 -13.341 1.00 91.88 403 GLU A O 1
ATOM 3061 N N . LYS A 1 404 ? 17.408 -16.712 -12.207 1.00 91.50 404 LYS A N 1
ATOM 3062 C CA . LYS A 1 404 ? 16.556 -17.140 -13.330 1.00 91.50 404 LYS A CA 1
ATOM 3063 C C . LYS A 1 404 ? 16.181 -16.005 -14.275 1.00 91.50 404 LYS A C 1
ATOM 3065 O O . LYS A 1 404 ? 16.154 -16.209 -15.485 1.00 91.50 404 LYS A O 1
ATOM 3070 N N . VAL A 1 405 ? 15.846 -14.838 -13.728 1.00 91.38 405 VAL A N 1
ATOM 3071 C CA . VAL A 1 405 ? 15.335 -13.694 -14.498 1.00 91.38 405 VAL A CA 1
ATOM 3072 C C . VAL A 1 405 ? 16.466 -12.739 -14.868 1.00 91.38 405 VAL A C 1
ATOM 3074 O O . VAL A 1 405 ? 16.486 -12.250 -15.992 1.00 91.38 405 VAL A O 1
ATOM 3077 N N . GLY A 1 406 ? 17.452 -12.536 -13.986 1.00 89.38 406 GLY A N 1
ATOM 3078 C CA . GLY A 1 406 ? 18.585 -11.631 -14.221 1.00 89.38 406 GLY A CA 1
ATOM 3079 C C . GLY A 1 406 ? 19.268 -11.832 -15.578 1.00 89.38 406 GLY A C 1
ATOM 3080 O O . GLY A 1 406 ? 19.308 -10.880 -16.357 1.00 89.38 406 GLY A O 1
ATOM 3081 N N . PRO A 1 407 ? 19.719 -13.053 -15.934 1.00 90.44 407 PRO A N 1
ATOM 3082 C CA . PRO A 1 407 ? 20.372 -13.301 -17.219 1.00 90.44 407 PRO A CA 1
ATOM 3083 C C . PRO A 1 407 ? 19.485 -13.019 -18.439 1.00 90.44 407 PRO A C 1
ATOM 3085 O O . PRO A 1 407 ? 19.977 -12.507 -19.442 1.00 90.44 407 PRO A O 1
ATOM 3088 N N . ALA A 1 408 ? 18.182 -13.318 -18.358 1.00 88.31 408 ALA A N 1
ATOM 3089 C CA . ALA A 1 408 ? 17.224 -13.013 -19.426 1.00 88.31 408 ALA A CA 1
ATOM 3090 C C . ALA A 1 408 ? 17.006 -11.499 -19.594 1.00 88.31 408 ALA A C 1
ATOM 3092 O O . ALA A 1 408 ? 16.702 -11.023 -20.685 1.00 88.31 408 ALA A O 1
ATOM 3093 N N . GLU A 1 409 ? 17.224 -10.744 -18.520 1.00 90.06 409 GLU A N 1
ATOM 3094 C CA . GLU A 1 409 ? 17.205 -9.285 -18.487 1.00 90.06 409 GLU A CA 1
ATOM 3095 C C . GLU A 1 409 ? 18.585 -8.661 -18.773 1.00 90.06 409 GLU A C 1
ATOM 3097 O O . GLU A 1 409 ? 18.756 -7.453 -18.638 1.00 90.06 409 GLU A O 1
ATOM 3102 N N . GLY A 1 410 ? 19.582 -9.464 -19.169 1.00 83.62 410 GLY A N 1
ATOM 3103 C CA . GLY A 1 410 ? 20.937 -8.994 -19.472 1.00 83.62 410 GLY A CA 1
ATOM 3104 C C . GLY A 1 410 ? 21.759 -8.595 -18.242 1.00 83.62 410 GLY A C 1
ATOM 3105 O O . GLY A 1 410 ? 22.822 -7.992 -18.385 1.00 83.62 410 GLY A O 1
ATOM 3106 N N . LEU A 1 411 ? 21.295 -8.929 -17.034 1.00 81.38 411 LEU A N 1
ATOM 3107 C CA . LEU A 1 411 ? 21.971 -8.621 -15.779 1.00 81.38 411 LEU A CA 1
ATOM 3108 C C . LEU A 1 411 ? 22.703 -9.847 -15.230 1.00 81.38 411 LEU A C 1
ATOM 3110 O O . LEU A 1 411 ? 22.118 -10.905 -15.004 1.00 81.38 411 LEU A O 1
ATOM 3114 N N . HIS A 1 412 ? 23.985 -9.672 -14.919 1.00 81.75 412 HIS A N 1
ATOM 3115 C CA . HIS A 1 412 ? 24.713 -10.586 -14.047 1.00 81.75 412 HIS A CA 1
ATOM 3116 C C . HIS A 1 412 ? 24.715 -9.998 -12.637 1.00 81.75 412 HIS A C 1
ATOM 3118 O O . HIS A 1 412 ? 25.364 -8.983 -12.396 1.00 81.75 412 HIS A O 1
ATOM 3124 N N . ILE A 1 413 ? 23.982 -10.618 -11.712 1.00 80.50 413 ILE A N 1
ATOM 3125 C CA . ILE A 1 413 ? 23.826 -10.130 -10.338 1.00 80.50 413 ILE A CA 1
ATOM 3126 C C . ILE A 1 413 ? 24.855 -10.844 -9.452 1.00 80.50 413 ILE A C 1
ATOM 3128 O O . ILE A 1 413 ? 24.652 -12.011 -9.116 1.00 80.50 413 ILE A O 1
ATOM 3132 N N . PRO A 1 414 ? 25.971 -10.197 -9.067 1.00 75.25 414 PRO A N 1
ATOM 3133 C CA . PRO A 1 414 ? 26.918 -10.826 -8.166 1.00 75.25 414 PRO A CA 1
ATOM 3134 C C . PRO A 1 414 ? 26.337 -10.801 -6.745 1.00 75.25 414 PRO A C 1
ATOM 3136 O O . PRO A 1 414 ? 26.125 -9.740 -6.154 1.00 75.25 414 PRO A O 1
ATOM 3139 N N . LEU A 1 415 ? 26.076 -11.981 -6.189 1.00 78.25 415 LEU A N 1
ATOM 3140 C CA . LEU A 1 415 ? 25.676 -12.155 -4.794 1.00 78.25 415 LEU A CA 1
ATOM 3141 C C . LEU A 1 415 ? 26.939 -12.384 -3.959 1.00 78.25 415 LEU A C 1
ATOM 3143 O O . LEU A 1 415 ? 27.360 -13.513 -3.737 1.00 78.25 415 LEU A O 1
ATOM 3147 N N . TRP A 1 416 ? 27.602 -11.289 -3.592 1.00 72.50 416 TRP A N 1
ATOM 3148 C CA . TRP A 1 416 ? 28.896 -11.300 -2.893 1.00 72.50 416 TRP A CA 1
ATOM 3149 C C . TRP A 1 416 ? 28.788 -10.916 -1.417 1.00 72.50 416 TRP A C 1
ATOM 3151 O O . TRP A 1 416 ? 29.707 -11.178 -0.642 1.00 72.50 416 TRP A O 1
ATOM 3161 N N . TRP A 1 417 ? 27.692 -10.262 -1.032 1.00 67.56 417 TRP A N 1
ATOM 3162 C CA . TRP A 1 417 ? 27.518 -9.791 0.330 1.00 67.56 417 TRP A CA 1
ATOM 3163 C C . TRP A 1 417 ? 27.208 -10.962 1.263 1.00 67.56 417 TRP A C 1
ATOM 3165 O O . TRP A 1 417 ? 26.333 -11.786 0.996 1.00 67.56 417 TRP A O 1
ATOM 3175 N N . THR A 1 418 ? 27.935 -11.015 2.372 1.00 64.50 418 THR A N 1
ATOM 3176 C CA . THR A 1 418 ? 27.636 -11.865 3.522 1.00 64.50 418 THR A CA 1
ATOM 3177 C C . THR A 1 418 ? 27.707 -10.992 4.770 1.00 64.50 418 THR A C 1
ATOM 3179 O O . THR A 1 418 ? 28.406 -9.978 4.780 1.00 64.50 418 THR A O 1
ATOM 3182 N N . ARG A 1 419 ? 27.027 -11.387 5.851 1.00 57.22 419 ARG A N 1
ATOM 3183 C CA . ARG A 1 419 ? 27.071 -10.659 7.134 1.00 57.22 419 ARG A CA 1
ATOM 3184 C C . ARG A 1 419 ? 28.491 -10.542 7.713 1.00 57.22 419 ARG A C 1
ATOM 3186 O O . ARG A 1 419 ? 28.754 -9.654 8.516 1.00 57.22 419 ARG A O 1
ATOM 3193 N N . GLU A 1 420 ? 29.393 -11.427 7.291 1.00 59.88 420 GLU A N 1
ATOM 3194 C CA . GLU A 1 420 ? 30.809 -11.457 7.667 1.00 59.88 420 GLU A CA 1
ATOM 3195 C C . GLU A 1 420 ? 31.727 -10.810 6.617 1.00 59.88 420 GLU A C 1
ATOM 3197 O O . GLU A 1 420 ? 32.939 -10.945 6.735 1.00 59.88 420 GLU A O 1
ATOM 3202 N N . ALA A 1 421 ? 31.201 -10.132 5.587 1.00 55.19 421 ALA A N 1
ATOM 3203 C CA . ALA A 1 421 ? 32.005 -9.631 4.473 1.00 55.19 421 ALA A CA 1
ATOM 3204 C C . ALA A 1 421 ? 33.158 -8.723 4.945 1.00 55.19 421 ALA A C 1
ATOM 3206 O O . ALA A 1 421 ? 32.989 -7.547 5.272 1.00 55.19 421 ALA A O 1
ATOM 3207 N N . THR A 1 422 ? 34.357 -9.301 4.936 1.00 45.75 422 THR A N 1
ATOM 3208 C CA . THR A 1 422 ? 35.637 -8.695 5.284 1.00 45.75 422 THR A CA 1
ATOM 3209 C C . THR A 1 422 ? 36.192 -7.925 4.090 1.00 45.75 422 THR A C 1
ATOM 3211 O O . THR A 1 422 ? 37.150 -8.360 3.456 1.00 45.75 422 THR A O 1
ATOM 3214 N N . PHE A 1 423 ? 35.619 -6.771 3.747 1.00 46.75 423 PHE A N 1
ATOM 3215 C CA . PHE A 1 423 ? 36.349 -5.826 2.897 1.00 46.75 423 PHE A CA 1
ATOM 3216 C C . PHE A 1 423 ? 37.284 -4.990 3.771 1.00 46.75 423 PHE A C 1
ATOM 3218 O O . PHE A 1 423 ? 36.956 -3.898 4.225 1.00 46.75 423 PHE A O 1
ATOM 3225 N N . GLY A 1 424 ? 38.464 -5.554 4.017 1.00 45.34 424 GLY A N 1
ATOM 3226 C CA . GLY A 1 424 ? 39.653 -4.869 4.507 1.00 45.34 424 GLY A CA 1
ATOM 3227 C C . GLY A 1 424 ? 40.855 -5.330 3.674 1.00 45.34 424 GLY A C 1
ATOM 3228 O O . GLY A 1 424 ? 40.802 -6.424 3.118 1.00 45.34 424 GLY A O 1
ATOM 3229 N N . PRO A 1 425 ? 41.922 -4.526 3.554 1.00 41.47 425 PRO A N 1
ATOM 3230 C CA . PRO A 1 425 ? 43.062 -4.783 2.661 1.00 41.47 425 PRO A CA 1
ATOM 3231 C C . PRO A 1 425 ? 43.889 -6.055 2.955 1.00 41.47 425 PRO A C 1
ATOM 3233 O O . PRO A 1 425 ? 44.906 -6.257 2.301 1.00 41.47 425 PRO A O 1
ATOM 3236 N N . ASP A 1 426 ? 43.456 -6.911 3.883 1.00 48.81 426 ASP A N 1
ATOM 3237 C CA . ASP A 1 426 ? 44.177 -8.105 4.336 1.00 48.81 426 ASP A CA 1
ATOM 3238 C C . ASP A 1 426 ? 43.405 -9.428 4.092 1.00 48.81 426 ASP A C 1
ATOM 3240 O O . ASP A 1 426 ? 43.652 -10.410 4.793 1.00 48.81 426 ASP A O 1
ATOM 3244 N N . ALA A 1 427 ? 42.475 -9.471 3.125 1.00 40.94 427 ALA A N 1
ATOM 3245 C CA . ALA A 1 427 ? 41.827 -10.711 2.659 1.00 40.94 427 ALA A CA 1
ATOM 3246 C C . ALA A 1 427 ? 42.420 -11.223 1.338 1.00 40.94 427 ALA A C 1
ATOM 3248 O O . ALA A 1 427 ? 42.534 -10.412 0.387 1.00 40.94 427 ALA A O 1
#

Secondary structure (DSSP, 8-state):
-THHHHHHHHHHHHHHHHHHSTT--TT-EEEEE--STTGGGHHHHHHHTT-EEEEEES-HHHHHHHHHHTS--EEESSHHHHHHHHHHHHHTT--EEEEEES-HHHHHHHHHHTT---SEE-----TT-TTTSPPTT--HHHHHHHHHH-HHHHHHHHHHHHHHHHHHHHHHHHTT-EE-B-SSSHHHHHHHTT-TTTT-SPBHIIIIIHHHHTTT---EEEEETT--HHHHHHHHHHHHHHHTT-HHHHHHHHHHHHH----SS-EEE----TTHHHHHHHHHHHHHHTTSS-S-EEEEE-S-STTTEE-TTTTTTT-TTS-TT-THHHHHHHHHHHHTT-SEEEEE--SSTTT-EEEEEEEEE-S-HHHHHHHHHHHHHHHHHHHHHHHHTT-HHHHHHHHHHTGGGT--------TT---STT-